Prot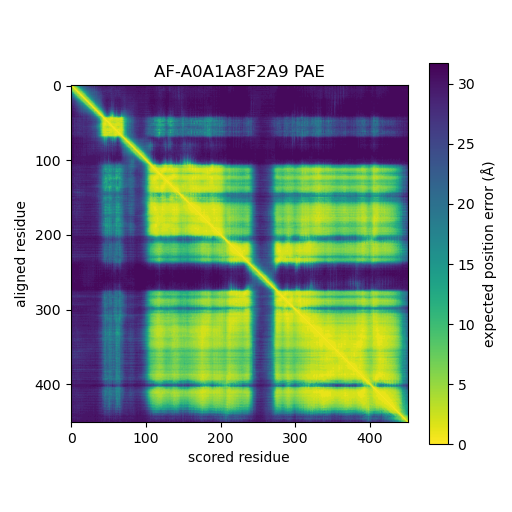ein AF-A0A1A8F2A9-F1 (afdb_monomer)

Organism: NCBI:txid1143690

Structure (mmCIF, N/CA/C/O backbone):
data_AF-A0A1A8F2A9-F1
#
_entry.id   AF-A0A1A8F2A9-F1
#
loop_
_atom_site.group_PDB
_atom_site.id
_atom_site.type_symbol
_atom_site.label_atom_id
_atom_site.label_alt_id
_atom_site.label_comp_id
_atom_site.label_asym_id
_atom_site.label_entity_id
_atom_site.label_seq_id
_atom_site.pdbx_PDB_ins_code
_atom_site.Cartn_x
_atom_site.Cartn_y
_atom_site.Cartn_z
_atom_site.occupancy
_atom_site.B_iso_or_equiv
_atom_site.auth_seq_id
_atom_site.auth_comp_id
_atom_site.auth_asym_id
_atom_site.auth_atom_id
_atom_site.pdbx_PDB_model_num
ATOM 1 N N . PRO A 1 1 ? 29.236 36.049 22.615 1.00 43.62 1 PRO A N 1
ATOM 2 C CA . PRO A 1 1 ? 30.401 35.502 21.889 1.00 43.62 1 PRO A CA 1
ATOM 3 C C . PRO A 1 1 ? 31.359 34.823 22.869 1.00 43.62 1 PRO A C 1
ATOM 5 O O . PRO A 1 1 ? 32.084 35.516 23.570 1.00 43.62 1 PRO A O 1
ATOM 8 N N . ASP A 1 2 ? 31.341 33.493 22.927 1.00 30.17 2 ASP A N 1
ATOM 9 C CA . ASP A 1 2 ? 32.361 32.757 23.671 1.00 30.17 2 ASP A CA 1
ATOM 10 C C . ASP A 1 2 ? 32.739 31.469 22.940 1.00 30.17 2 ASP A C 1
ATOM 12 O O . ASP A 1 2 ? 31.907 30.87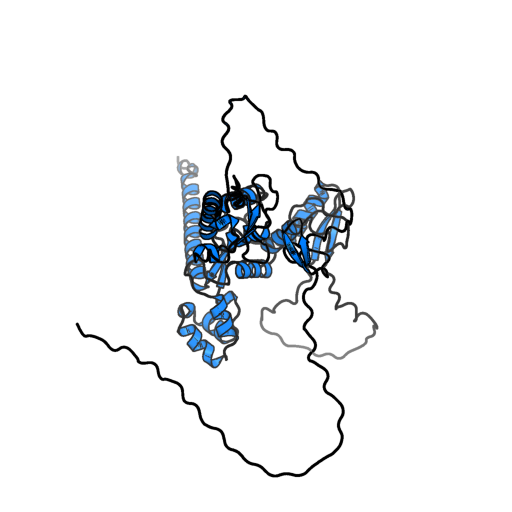2 22.249 1.00 30.17 2 ASP A O 1
ATOM 16 N N . ARG A 1 3 ? 34.022 31.105 22.999 1.00 32.44 3 ARG A N 1
ATOM 17 C CA . ARG A 1 3 ? 34.623 30.090 22.123 1.00 32.44 3 ARG A CA 1
ATOM 18 C C . ARG A 1 3 ? 34.973 28.814 22.883 1.00 32.44 3 ARG A C 1
ATOM 20 O O . ARG A 1 3 ? 35.819 28.840 23.762 1.00 32.44 3 ARG A O 1
ATOM 27 N N . GLY A 1 4 ? 34.485 27.695 22.350 1.00 31.28 4 GLY A N 1
ATOM 28 C CA . GLY A 1 4 ? 35.279 26.476 22.177 1.00 31.28 4 GLY A CA 1
ATOM 29 C C . GLY A 1 4 ? 35.493 25.580 23.398 1.00 31.28 4 GLY A C 1
ATOM 30 O O . GLY A 1 4 ? 36.266 25.892 24.294 1.00 31.28 4 GLY A O 1
ATOM 31 N N . PHE A 1 5 ? 34.957 24.362 23.315 1.00 27.88 5 PHE A N 1
ATOM 32 C CA . PHE A 1 5 ? 35.581 23.194 23.935 1.00 27.88 5 PHE A CA 1
ATOM 33 C C . PHE A 1 5 ? 35.339 21.961 23.054 1.00 27.88 5 PHE A C 1
ATOM 35 O O . PHE A 1 5 ? 34.197 21.550 22.858 1.00 27.88 5 PHE A O 1
ATOM 42 N N . SER A 1 6 ? 36.413 21.385 22.509 1.00 31.25 6 SER A N 1
ATOM 43 C CA . SER A 1 6 ? 36.374 20.142 21.723 1.00 31.25 6 SER A CA 1
ATOM 44 C C . SER A 1 6 ? 36.902 18.976 22.569 1.00 31.25 6 SER A C 1
ATOM 46 O O . SER A 1 6 ? 37.940 19.135 23.217 1.00 31.25 6 SER A O 1
ATOM 48 N N . PRO A 1 7 ? 36.248 17.800 22.581 1.00 33.88 7 PRO A N 1
ATOM 49 C CA . PRO A 1 7 ? 36.682 16.666 23.395 1.00 33.88 7 PRO A CA 1
ATOM 50 C C . PRO A 1 7 ? 37.841 15.888 22.746 1.00 33.88 7 PRO A C 1
ATOM 52 O O . PRO A 1 7 ? 37.838 15.634 21.542 1.00 33.88 7 PRO A O 1
ATOM 55 N N . GLN A 1 8 ? 38.821 15.460 23.552 1.00 30.59 8 GLN A N 1
ATOM 56 C CA . GLN A 1 8 ? 39.939 14.619 23.099 1.00 30.59 8 GLN A CA 1
ATOM 57 C C . GLN A 1 8 ? 39.656 13.114 23.243 1.00 30.59 8 GLN A C 1
ATOM 59 O O . GLN A 1 8 ? 39.093 12.652 24.237 1.00 30.59 8 GLN A O 1
ATOM 64 N N . LEU A 1 9 ? 40.128 12.341 22.260 1.00 29.95 9 LEU A N 1
ATOM 65 C CA . LEU A 1 9 ? 40.077 10.876 22.217 1.00 29.95 9 LEU A CA 1
ATOM 66 C C . LEU A 1 9 ? 41.065 10.241 23.215 1.00 29.95 9 LEU A C 1
ATOM 68 O O . LEU A 1 9 ? 42.240 10.606 23.248 1.00 29.95 9 LEU A O 1
ATOM 72 N N . LYS A 1 10 ? 40.623 9.233 23.981 1.00 30.12 10 LYS A N 1
ATOM 73 C CA . LYS A 1 10 ? 41.503 8.430 24.853 1.00 30.12 10 LYS A CA 1
ATOM 74 C C . LYS A 1 10 ? 41.997 7.169 24.137 1.00 30.12 10 LYS A C 1
ATOM 76 O O . LYS A 1 10 ? 41.218 6.441 23.530 1.00 30.12 10 LYS A O 1
ATOM 81 N N . ARG A 1 11 ? 43.308 6.920 24.225 1.00 32.09 11 ARG A N 1
ATOM 82 C CA . ARG A 1 11 ? 44.035 5.835 23.541 1.00 32.09 11 ARG A CA 1
ATOM 83 C C . ARG A 1 11 ? 44.131 4.567 24.413 1.00 32.09 11 ARG A C 1
ATOM 85 O O . ARG A 1 11 ? 44.103 4.647 25.638 1.00 32.09 11 ARG A O 1
ATOM 92 N N . LEU A 1 12 ? 44.257 3.415 23.753 1.00 27.95 12 LEU A N 1
ATOM 93 C CA . LEU A 1 12 ? 44.305 2.056 24.321 1.00 27.95 12 LEU A CA 1
ATOM 94 C C . LEU A 1 12 ? 45.474 1.804 25.302 1.00 27.95 12 LEU A C 1
ATOM 96 O O . LEU A 1 12 ? 46.529 2.430 25.203 1.00 27.95 12 LEU A O 1
ATOM 100 N N . ARG A 1 13 ? 45.312 0.802 26.183 1.00 28.31 13 ARG A N 1
ATOM 101 C CA . ARG A 1 13 ? 46.386 0.173 26.980 1.00 28.31 13 ARG A CA 1
ATOM 102 C C . ARG A 1 13 ? 46.368 -1.351 26.813 1.00 28.31 13 ARG A C 1
ATOM 104 O O . ARG A 1 13 ? 45.320 -1.971 26.955 1.00 28.31 13 ARG A O 1
ATOM 111 N N . THR A 1 14 ? 47.541 -1.933 26.585 1.00 35.84 14 THR A N 1
ATOM 112 C CA . THR A 1 14 ? 47.824 -3.378 26.594 1.00 35.84 14 THR A CA 1
ATOM 113 C C . THR A 1 14 ? 48.531 -3.793 27.896 1.00 35.84 14 THR A C 1
ATOM 115 O O . THR A 1 14 ? 49.284 -2.989 28.452 1.00 35.84 14 THR A O 1
ATOM 118 N N . PRO A 1 15 ? 48.364 -5.041 28.374 1.00 30.77 15 PRO A N 1
ATOM 119 C CA . PRO A 1 15 ? 49.267 -5.665 29.342 1.00 30.77 15 PRO A CA 1
ATOM 120 C C . PRO A 1 15 ? 50.117 -6.804 28.735 1.00 30.77 15 PRO A C 1
ATOM 122 O O . PRO A 1 15 ? 49.776 -7.386 27.708 1.00 30.77 15 PRO A O 1
ATOM 125 N N . LYS A 1 16 ? 51.258 -7.088 29.381 1.00 28.36 16 LYS A N 1
ATOM 126 C CA . LYS A 1 16 ? 52.308 -8.035 28.952 1.00 28.36 16 LYS A CA 1
ATOM 127 C C . LYS A 1 16 ? 52.105 -9.472 29.463 1.00 28.36 16 LYS A C 1
ATOM 129 O O . LYS A 1 16 ? 51.417 -9.710 30.448 1.00 28.36 16 LYS A O 1
ATOM 134 N N . SER A 1 17 ? 52.807 -10.392 28.804 1.00 27.17 17 SER A N 1
ATOM 135 C CA . SER A 1 17 ? 52.986 -11.821 29.099 1.00 27.17 17 SER A CA 1
ATOM 136 C C . SER A 1 17 ? 53.830 -12.142 30.346 1.00 27.17 17 SER A C 1
ATOM 138 O O . SER A 1 17 ? 54.736 -11.382 30.688 1.00 27.17 17 SER A O 1
ATOM 140 N N . GLN A 1 18 ? 53.635 -13.342 30.913 1.00 29.36 18 GLN A N 1
ATOM 141 C CA . GLN A 1 18 ? 54.578 -14.029 31.814 1.00 29.36 18 GLN A CA 1
ATOM 142 C C . GLN A 1 18 ? 54.698 -15.532 31.460 1.00 29.36 18 GLN A C 1
ATOM 144 O O . GLN A 1 18 ? 53.741 -16.140 30.987 1.00 29.36 18 GLN A O 1
ATOM 149 N N . SER A 1 19 ? 55.878 -16.106 31.705 1.00 28.06 19 SER A N 1
ATOM 150 C CA . SER A 1 19 ? 56.302 -17.522 31.590 1.00 28.06 19 SER A CA 1
ATOM 151 C C . SER A 1 19 ? 57.157 -17.847 32.840 1.00 28.06 19 SER A C 1
ATOM 153 O O . SER A 1 19 ? 57.682 -16.908 33.430 1.00 28.06 19 SER A O 1
ATOM 155 N N . ALA A 1 20 ? 57.372 -19.058 33.376 1.00 31.31 20 ALA A N 1
ATOM 156 C CA . ALA A 1 20 ? 57.162 -20.473 33.007 1.00 31.31 20 ALA A CA 1
ATOM 157 C C . ALA A 1 20 ? 56.869 -21.285 34.319 1.00 31.31 20 ALA A C 1
ATOM 159 O O . ALA A 1 20 ? 56.801 -20.674 35.380 1.00 31.31 20 ALA A O 1
ATOM 160 N N . GLY A 1 21 ? 56.693 -22.616 34.417 1.00 26.36 21 GLY A N 1
ATOM 161 C CA . GLY A 1 21 ? 56.694 -23.743 33.463 1.00 26.36 21 GLY A CA 1
ATOM 162 C C . GLY A 1 21 ? 57.569 -24.926 33.951 1.00 26.36 21 GLY A C 1
ATOM 163 O O . GLY A 1 21 ? 58.758 -24.731 34.175 1.00 26.36 21 GLY A O 1
ATOM 164 N N . HIS A 1 22 ? 57.018 -26.145 34.098 1.00 29.33 22 HIS A N 1
ATOM 165 C CA . HIS A 1 22 ? 57.761 -27.377 34.458 1.00 29.33 22 HIS A CA 1
ATOM 166 C C . HIS A 1 22 ? 57.219 -28.632 33.735 1.00 29.33 22 HIS A C 1
ATOM 168 O O . HIS A 1 22 ? 56.106 -28.622 33.215 1.00 29.33 22 HIS A O 1
ATOM 174 N N . GLN A 1 23 ? 58.039 -29.688 33.659 1.00 29.42 23 GLN A N 1
ATOM 175 C CA . GLN A 1 23 ? 57.957 -30.770 32.660 1.00 29.42 23 GLN A CA 1
ATOM 176 C C . GLN A 1 23 ? 57.538 -32.141 33.230 1.00 29.42 23 GLN A C 1
ATOM 178 O O . GLN A 1 23 ? 57.892 -32.472 34.360 1.00 29.42 23 GLN A O 1
ATOM 183 N N . SER A 1 24 ? 56.919 -32.995 32.403 1.00 27.94 24 SER A N 1
ATOM 184 C CA . SER A 1 24 ? 57.252 -34.436 32.276 1.00 27.94 24 SER A CA 1
ATOM 185 C C . SER A 1 24 ? 56.538 -35.079 31.066 1.00 27.94 24 SER A C 1
ATOM 187 O O . SER A 1 24 ? 55.474 -34.634 30.646 1.00 27.94 24 SER A O 1
ATOM 189 N N . SER A 1 25 ? 57.173 -36.095 30.474 1.00 31.88 25 SER A N 1
ATOM 190 C CA . SER A 1 25 ? 56.893 -36.680 29.141 1.00 31.88 25 SER A CA 1
ATOM 191 C C . SER A 1 25 ? 56.517 -38.181 29.250 1.00 31.88 25 SER A C 1
ATOM 193 O O . SER A 1 25 ? 56.541 -38.714 30.357 1.00 31.88 25 SER A O 1
ATOM 195 N N . PRO A 1 26 ? 56.374 -38.957 28.150 1.00 49.25 26 PRO A N 1
ATOM 196 C CA . PRO A 1 26 ? 55.524 -38.781 26.957 1.00 49.25 26 PRO A CA 1
ATOM 197 C C . PRO A 1 26 ? 54.712 -40.063 26.614 1.00 49.25 26 PRO A C 1
ATOM 199 O O . PRO A 1 26 ? 55.013 -41.145 27.119 1.00 49.25 26 PRO A O 1
ATOM 202 N N . ARG A 1 27 ? 53.790 -40.018 25.630 1.00 29.34 27 ARG A N 1
ATOM 203 C CA . ARG A 1 27 ? 53.467 -41.223 24.826 1.00 29.34 27 ARG A CA 1
ATOM 204 C C . ARG A 1 27 ? 52.865 -40.950 23.435 1.00 29.34 27 ARG A C 1
ATOM 206 O O . ARG A 1 27 ? 51.833 -40.308 23.324 1.00 29.34 27 ARG A O 1
ATOM 213 N N . SER A 1 28 ? 53.495 -41.580 22.438 1.00 30.89 28 SER A N 1
ATOM 214 C CA . SER A 1 28 ? 53.046 -41.923 21.072 1.00 30.89 28 SER A CA 1
ATOM 215 C C . SER A 1 28 ? 52.645 -40.822 20.072 1.00 30.89 28 SER A C 1
ATOM 217 O O . SER A 1 28 ? 51.737 -40.030 20.288 1.00 30.89 28 SER A O 1
ATOM 219 N N . LEU A 1 29 ? 53.291 -40.882 18.904 1.00 33.16 29 LEU A N 1
ATOM 220 C CA . LEU A 1 29 ? 53.015 -40.112 17.683 1.00 33.16 29 LEU A CA 1
ATOM 221 C C . LEU A 1 29 ? 51.962 -40.814 16.805 1.00 33.16 29 LEU A C 1
ATOM 223 O O . LEU A 1 29 ? 51.859 -42.035 16.879 1.00 33.16 29 LEU A O 1
ATOM 227 N N . PHE A 1 30 ? 51.254 -40.056 15.954 1.00 31.09 30 PHE A N 1
ATOM 228 C CA . PHE A 1 30 ? 51.011 -40.275 14.504 1.00 31.09 30 PHE A CA 1
ATOM 229 C C . PHE A 1 30 ? 50.149 -39.101 13.941 1.00 31.09 30 PHE A C 1
ATOM 231 O O . PHE A 1 30 ? 49.672 -38.292 14.739 1.00 31.09 30 PHE A O 1
ATOM 238 N N . PRO A 1 31 ? 50.093 -38.841 12.613 1.00 37.62 31 PRO A N 1
ATOM 239 C CA . PRO A 1 31 ? 50.422 -37.495 12.126 1.00 37.62 31 PRO A CA 1
ATOM 240 C C . PRO A 1 31 ? 49.246 -36.596 11.703 1.00 37.62 31 PRO A C 1
ATOM 242 O O . PRO A 1 31 ? 48.134 -37.035 11.418 1.00 37.62 31 PRO A O 1
ATOM 245 N N . LEU A 1 32 ? 49.560 -35.299 11.618 1.00 32.38 32 LEU A N 1
ATOM 246 C CA . LEU A 1 32 ? 48.682 -34.213 11.179 1.00 32.38 32 LEU A CA 1
ATOM 247 C C . LEU A 1 32 ? 48.219 -34.390 9.724 1.00 32.38 32 LEU A C 1
ATOM 249 O O . LEU A 1 32 ? 49.036 -34.558 8.821 1.00 32.38 32 LEU A O 1
ATOM 253 N N . SER A 1 33 ? 46.912 -34.252 9.493 1.00 36.81 33 SER A N 1
ATOM 254 C CA . SER A 1 33 ? 46.340 -34.037 8.158 1.00 36.81 33 SER A CA 1
ATOM 255 C C . SER A 1 33 ? 46.158 -32.539 7.900 1.00 36.81 33 SER A C 1
ATOM 257 O O . SER A 1 33 ? 45.735 -31.805 8.792 1.00 36.81 33 SER A O 1
ATOM 259 N N . ALA A 1 34 ? 46.478 -32.093 6.684 1.00 36.53 34 ALA A N 1
ATOM 260 C CA . ALA A 1 34 ? 46.407 -30.691 6.269 1.00 36.53 34 ALA A CA 1
ATOM 261 C C . ALA A 1 34 ? 44.977 -30.101 6.353 1.00 36.53 34 ALA A C 1
ATOM 263 O O . ALA A 1 34 ? 43.998 -30.849 6.240 1.00 36.53 34 ALA A O 1
ATOM 264 N N . PRO A 1 35 ? 44.827 -28.769 6.520 1.00 36.00 35 PRO A N 1
ATOM 265 C CA . PRO A 1 35 ? 43.518 -28.122 6.503 1.00 36.00 35 PRO A CA 1
ATOM 266 C C . PRO A 1 35 ? 42.829 -28.335 5.151 1.00 36.00 35 PRO A C 1
ATOM 268 O O . PRO A 1 35 ? 43.405 -28.074 4.096 1.00 36.00 35 PRO A O 1
ATOM 271 N N . ARG A 1 36 ? 41.579 -28.805 5.185 1.00 35.34 36 ARG A N 1
ATOM 272 C CA . ARG A 1 36 ? 40.760 -28.973 3.980 1.00 35.34 36 ARG A CA 1
ATOM 273 C C . ARG A 1 36 ? 40.373 -27.607 3.422 1.00 35.34 36 ARG A C 1
ATOM 275 O O . ARG A 1 36 ? 39.717 -26.827 4.109 1.00 35.34 36 ARG A O 1
ATOM 282 N N . THR A 1 37 ? 40.740 -27.361 2.170 1.00 36.62 37 THR A N 1
ATOM 283 C CA . THR A 1 37 ? 40.299 -26.208 1.382 1.00 36.62 37 THR A CA 1
ATOM 284 C C . THR A 1 37 ? 38.770 -26.160 1.314 1.00 36.62 37 THR A C 1
ATOM 286 O O . THR A 1 37 ? 38.120 -27.190 1.116 1.00 36.62 37 THR A O 1
ATOM 289 N N . LEU A 1 38 ? 38.192 -24.967 1.466 1.00 36.19 38 LEU A N 1
ATOM 290 C CA . LEU A 1 38 ? 36.779 -24.721 1.170 1.00 36.19 38 LEU A CA 1
ATOM 291 C C . LEU A 1 38 ? 36.531 -24.928 -0.337 1.00 36.19 38 LEU A C 1
ATOM 293 O O . LEU A 1 38 ? 37.303 -24.395 -1.133 1.00 36.19 38 LEU A O 1
ATOM 297 N N . PRO A 1 39 ? 35.486 -25.667 -0.751 1.00 35.91 39 PRO A N 1
ATOM 298 C CA . PRO A 1 39 ? 35.134 -25.784 -2.159 1.00 35.91 39 PRO A CA 1
ATOM 299 C C . PRO A 1 39 ? 34.318 -24.567 -2.624 1.00 35.91 39 PRO A C 1
ATOM 301 O O . PRO A 1 39 ? 33.163 -24.390 -2.229 1.00 35.91 39 PRO A O 1
ATOM 304 N N . GLU A 1 40 ? 34.909 -23.758 -3.499 1.00 41.03 40 GLU A N 1
ATOM 305 C CA . GLU A 1 40 ? 34.182 -22.868 -4.413 1.00 41.03 40 GLU A CA 1
ATOM 306 C C . GLU A 1 40 ? 33.808 -23.612 -5.711 1.00 41.03 40 GLU A C 1
ATOM 308 O O . GLU A 1 40 ? 34.407 -24.643 -6.022 1.00 41.03 40 GLU A O 1
ATOM 313 N N . PRO A 1 41 ? 32.920 -23.049 -6.545 1.00 47.22 41 PRO A N 1
ATOM 314 C CA . PRO A 1 41 ? 31.623 -22.479 -6.211 1.00 47.22 41 PRO A CA 1
ATOM 315 C C . PRO A 1 41 ? 30.502 -23.429 -6.678 1.00 47.22 41 PRO A C 1
ATOM 317 O O . PRO A 1 41 ? 30.688 -24.269 -7.557 1.00 47.22 41 PRO A O 1
ATOM 320 N N . LYS A 1 42 ? 29.293 -23.296 -6.120 1.00 56.31 42 LYS A N 1
ATOM 321 C CA . LYS A 1 42 ? 28.126 -24.000 -6.678 1.00 56.31 42 LYS A CA 1
ATOM 322 C C . LYS A 1 42 ? 27.812 -23.409 -8.051 1.00 56.31 42 LYS A C 1
ATOM 324 O O . LYS A 1 42 ? 27.694 -22.191 -8.157 1.00 56.31 42 LYS A O 1
ATOM 329 N N . GLU A 1 43 ? 27.623 -24.262 -9.057 1.00 74.62 43 GLU A N 1
ATOM 330 C CA . GLU A 1 43 ? 27.113 -23.839 -10.364 1.00 74.62 43 GLU A CA 1
ATOM 331 C C . GLU A 1 43 ? 25.855 -22.970 -10.195 1.00 74.62 43 GLU A C 1
ATOM 333 O O . GLU A 1 43 ? 25.011 -23.224 -9.326 1.00 74.62 43 GLU A O 1
ATOM 338 N N . ALA A 1 44 ? 25.720 -21.948 -11.035 1.00 83.06 44 ALA A N 1
ATOM 339 C CA . ALA A 1 44 ? 24.588 -21.035 -11.019 1.00 83.06 44 ALA A CA 1
ATOM 340 C C . ALA A 1 44 ? 23.979 -20.914 -12.419 1.00 83.06 44 ALA A C 1
ATOM 342 O O . ALA A 1 44 ? 24.672 -21.101 -13.419 1.00 83.06 44 ALA A O 1
ATOM 343 N N . TRP A 1 45 ? 22.683 -20.614 -12.499 1.00 88.31 45 TRP A N 1
ATOM 344 C CA . TRP A 1 45 ? 21.985 -20.387 -13.764 1.00 88.31 45 TRP A CA 1
ATOM 345 C C . TRP A 1 45 ? 21.287 -19.028 -13.762 1.00 88.31 45 TRP A C 1
ATOM 347 O O . TRP A 1 45 ? 20.553 -18.686 -12.833 1.00 88.31 45 TRP A O 1
ATOM 357 N N . GLY A 1 46 ? 21.513 -18.248 -14.819 1.00 86.38 46 GLY A N 1
ATOM 358 C CA . GLY A 1 46 ? 20.762 -17.022 -15.066 1.00 86.38 46 GLY A CA 1
ATOM 359 C C . GLY A 1 4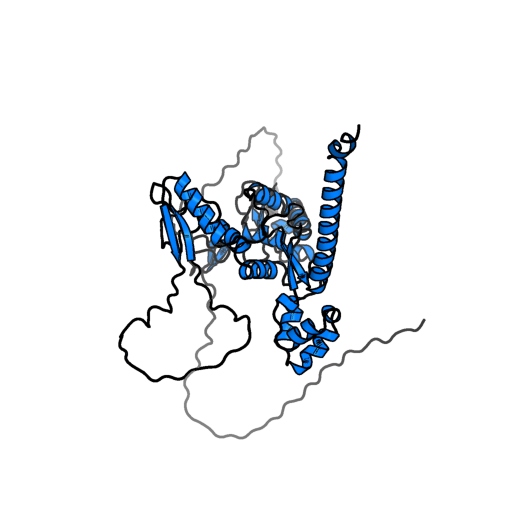6 ? 19.354 -17.369 -15.533 1.00 86.38 46 GLY A C 1
ATOM 360 O O . GLY A 1 46 ? 19.188 -18.154 -16.463 1.00 86.38 46 GLY A O 1
ATOM 361 N N . CYS A 1 47 ? 18.332 -16.810 -14.893 1.00 83.69 47 CYS A N 1
ATOM 362 C CA . CYS A 1 47 ? 16.961 -17.002 -15.354 1.00 83.69 47 CYS A CA 1
ATOM 363 C C . CYS A 1 47 ? 16.621 -16.052 -16.505 1.00 83.69 47 CYS A C 1
ATOM 365 O O . CYS A 1 47 ? 16.798 -14.842 -16.397 1.00 83.69 47 CYS A O 1
ATOM 367 N N . GLU A 1 48 ? 16.051 -16.603 -17.572 1.00 79.06 48 GLU A N 1
ATOM 368 C CA . GLU A 1 48 ? 15.711 -15.892 -18.811 1.00 79.06 48 GLU A CA 1
ATOM 369 C C . GLU A 1 48 ? 14.674 -14.769 -18.612 1.00 79.06 48 GLU A C 1
ATOM 371 O O . GLU A 1 48 ? 14.678 -13.795 -19.357 1.00 79.06 48 GLU A O 1
ATOM 376 N N . ALA A 1 49 ? 13.822 -14.863 -17.581 1.00 67.50 49 ALA A N 1
ATOM 377 C CA . ALA A 1 49 ? 12.798 -13.860 -17.275 1.00 67.50 49 ALA A CA 1
ATOM 378 C C . ALA A 1 49 ? 13.254 -12.768 -16.287 1.00 67.50 49 ALA A C 1
ATOM 380 O O . ALA A 1 49 ? 12.838 -11.621 -16.413 1.00 67.50 49 ALA A O 1
ATOM 381 N N . CYS A 1 50 ? 14.058 -13.117 -15.274 1.00 72.12 50 CYS A N 1
ATOM 382 C CA . CYS A 1 50 ? 14.424 -12.215 -14.165 1.00 72.12 50 CYS A CA 1
ATOM 383 C C . CYS A 1 50 ? 15.912 -11.810 -14.151 1.00 72.12 50 CYS A C 1
ATOM 385 O O . CYS A 1 50 ? 16.318 -11.059 -13.269 1.00 72.12 50 CYS A O 1
ATOM 387 N N . THR A 1 51 ? 16.734 -12.393 -15.034 1.00 75.31 51 THR A N 1
ATOM 388 C CA . THR A 1 51 ? 18.216 -12.338 -15.095 1.00 75.31 51 THR A CA 1
ATOM 389 C C . THR A 1 51 ? 18.960 -12.658 -13.792 1.00 75.31 51 THR A C 1
ATOM 391 O O . THR A 1 51 ? 20.183 -12.551 -13.729 1.00 75.31 51 THR A O 1
ATOM 394 N N . TYR A 1 52 ? 18.255 -13.046 -12.729 1.00 77.69 52 TYR A N 1
ATOM 395 C CA . TYR A 1 52 ? 18.848 -13.395 -11.446 1.00 77.69 52 TYR A CA 1
ATOM 396 C C . TYR A 1 52 ? 19.681 -14.672 -11.585 1.00 77.69 52 TYR A C 1
ATOM 398 O O . TYR A 1 52 ? 19.251 -15.636 -12.226 1.00 77.69 52 TYR A O 1
ATOM 406 N N . SER A 1 53 ? 20.867 -14.660 -10.978 1.00 86.88 53 SER A N 1
ATOM 407 C CA . SER A 1 53 ? 21.752 -15.818 -10.903 1.00 86.88 53 SER A CA 1
ATOM 408 C C . SER A 1 53 ? 21.292 -16.715 -9.758 1.00 86.88 53 SER A C 1
ATOM 410 O O . SER A 1 53 ? 21.458 -16.382 -8.586 1.00 86.88 53 SER A O 1
ATOM 412 N N . ASN A 1 54 ? 20.657 -17.826 -10.111 1.00 82.75 54 ASN A N 1
ATOM 413 C CA . ASN A 1 54 ? 20.079 -18.789 -9.183 1.00 82.75 54 ASN A CA 1
ATOM 414 C C . ASN A 1 54 ? 21.055 -19.922 -8.893 1.00 82.75 54 ASN A C 1
ATOM 416 O O . ASN A 1 54 ? 21.813 -20.333 -9.770 1.00 82.75 54 ASN A O 1
ATOM 420 N N . SER A 1 55 ? 20.961 -20.525 -7.708 1.00 87.62 55 SER A N 1
ATOM 421 C CA . SER A 1 55 ? 21.647 -21.793 -7.442 1.00 87.62 55 SER A CA 1
ATOM 422 C C . SER A 1 55 ? 21.205 -22.884 -8.430 1.00 87.62 55 SER A C 1
ATOM 424 O O . SER A 1 55 ? 20.010 -23.069 -8.666 1.00 87.62 55 SER A O 1
ATOM 426 N N . SER A 1 56 ? 22.150 -23.674 -8.956 1.00 84.69 56 SER A N 1
ATOM 427 C CA . SER A 1 56 ? 21.867 -24.855 -9.794 1.00 84.69 56 SER A CA 1
ATOM 428 C C . SER A 1 56 ? 20.971 -25.907 -9.134 1.00 84.69 56 SER A C 1
ATOM 430 O O . SER A 1 56 ? 20.403 -26.741 -9.837 1.00 84.69 56 SER A O 1
ATOM 432 N N . LEU A 1 57 ? 20.811 -25.860 -7.809 1.00 84.88 57 LEU A N 1
ATOM 433 C CA . LEU A 1 57 ? 19.926 -26.741 -7.046 1.00 84.88 57 LEU A CA 1
ATOM 434 C C . LEU A 1 57 ? 18.439 -26.371 -7.178 1.00 84.88 57 LEU A C 1
ATOM 436 O O . LEU A 1 57 ? 17.585 -27.140 -6.742 1.00 84.88 57 LEU A O 1
ATOM 440 N N . LEU A 1 58 ? 18.121 -25.203 -7.745 1.00 77.25 58 LEU A N 1
ATOM 441 C CA . LEU A 1 58 ? 16.766 -24.662 -7.785 1.00 77.25 58 LEU A CA 1
ATOM 442 C C . LEU A 1 58 ? 16.151 -24.788 -9.187 1.00 77.25 58 LEU A C 1
ATOM 444 O O . LEU A 1 58 ? 16.761 -24.339 -10.162 1.00 77.25 58 LEU A O 1
ATOM 448 N N . PRO A 1 59 ? 14.940 -25.366 -9.311 1.00 80.88 59 PRO A N 1
ATOM 449 C CA . PRO A 1 59 ? 14.240 -25.499 -10.587 1.00 80.88 59 PRO A CA 1
ATOM 450 C C . PRO A 1 59 ? 13.425 -24.248 -10.977 1.00 80.88 59 PRO A C 1
ATOM 452 O O . PRO A 1 59 ? 12.683 -24.300 -11.955 1.00 80.88 59 PRO A O 1
ATOM 455 N N . TYR A 1 60 ? 13.541 -23.139 -10.237 1.00 79.38 60 TYR A N 1
ATOM 456 C CA . TYR A 1 60 ? 12.839 -21.868 -10.474 1.00 79.38 60 TYR A CA 1
ATOM 457 C C . TYR A 1 60 ? 13.678 -20.657 -10.016 1.00 79.38 60 TYR A C 1
ATOM 459 O O . TYR A 1 60 ? 14.573 -20.812 -9.184 1.00 79.38 60 TYR A O 1
ATOM 467 N N . CYS A 1 61 ? 13.393 -19.459 -10.543 1.00 83.81 61 CYS A N 1
ATOM 468 C CA . CYS A 1 61 ? 14.049 -18.209 -10.145 1.00 83.81 61 CYS A CA 1
ATOM 469 C C . CYS A 1 61 ? 13.610 -17.781 -8.736 1.00 83.81 61 CYS A C 1
ATOM 471 O O . CYS A 1 61 ? 12.433 -17.507 -8.528 1.00 83.81 61 CYS A O 1
ATOM 473 N N . GLU A 1 62 ? 14.531 -17.620 -7.785 1.00 78.50 62 GLU A N 1
ATOM 474 C CA . GLU A 1 62 ? 14.219 -17.129 -6.428 1.00 78.50 62 GLU A CA 1
ATOM 475 C C . GLU A 1 62 ? 13.656 -15.695 -6.419 1.00 78.50 62 GLU A C 1
ATOM 477 O O . GLU A 1 62 ? 13.003 -15.301 -5.458 1.00 78.50 62 GLU A O 1
ATOM 482 N N . MET A 1 63 ? 13.880 -14.917 -7.488 1.00 75.44 63 MET A N 1
ATOM 483 C CA . MET A 1 63 ? 13.375 -13.543 -7.650 1.00 75.44 63 MET A CA 1
ATOM 484 C C . MET A 1 63 ? 12.084 -13.400 -8.476 1.00 75.44 63 MET A C 1
ATOM 486 O O . MET A 1 63 ? 11.551 -12.291 -8.537 1.00 75.44 63 MET A O 1
ATOM 490 N N . CYS A 1 64 ? 11.580 -14.445 -9.144 1.00 69.88 64 CYS A N 1
ATOM 491 C CA . CYS A 1 64 ? 10.338 -14.342 -9.936 1.00 69.88 64 CYS A CA 1
ATOM 492 C C . CYS A 1 64 ? 9.511 -15.631 -10.050 1.00 69.88 64 CYS A C 1
ATOM 494 O O . CYS A 1 64 ? 8.516 -15.643 -10.770 1.00 69.88 64 CYS A O 1
ATOM 496 N N . GLU A 1 65 ? 9.946 -16.719 -9.413 1.00 75.81 65 GLU A N 1
ATOM 497 C CA . GLU A 1 65 ? 9.349 -18.063 -9.461 1.00 75.81 65 GLU A CA 1
ATOM 498 C C . GLU A 1 65 ? 9.264 -18.681 -10.880 1.00 75.81 65 GLU A C 1
ATOM 500 O O . GLU A 1 65 ? 8.749 -19.783 -11.060 1.00 75.81 65 GLU A O 1
ATOM 505 N N . GLY A 1 66 ? 9.845 -18.024 -11.893 1.00 71.50 66 GLY A N 1
ATOM 506 C CA . GLY A 1 66 ? 9.911 -18.510 -13.271 1.00 71.50 66 GLY A CA 1
ATOM 507 C C . GLY A 1 66 ? 10.741 -19.795 -13.387 1.00 71.50 66 GLY A C 1
ATOM 508 O O . GLY A 1 66 ? 11.823 -19.861 -12.796 1.00 71.50 66 GLY A O 1
ATOM 509 N N . PRO A 1 67 ? 10.274 -20.821 -14.120 1.00 75.88 67 PRO A N 1
ATOM 510 C CA . PRO A 1 67 ? 10.923 -22.128 -14.170 1.00 75.88 67 PRO A CA 1
ATOM 511 C C . PRO A 1 67 ? 12.315 -22.066 -14.809 1.00 75.88 67 PRO A C 1
ATOM 513 O O . PRO A 1 67 ? 12.596 -21.224 -15.662 1.00 75.88 67 PRO A O 1
ATOM 516 N N . ARG A 1 68 ? 13.187 -23.000 -14.423 1.00 82.00 68 ARG A N 1
ATOM 517 C CA . ARG A 1 68 ? 14.479 -23.218 -15.079 1.00 82.00 68 ARG A CA 1
ATOM 518 C C . ARG A 1 68 ? 14.270 -23.886 -16.434 1.00 82.00 68 ARG A C 1
ATOM 520 O O . ARG A 1 68 ? 13.816 -25.028 -16.488 1.00 82.00 68 ARG A O 1
ATOM 527 N N . SER A 1 69 ? 14.662 -23.207 -17.507 1.00 75.44 69 SER A N 1
ATOM 528 C CA . SER A 1 69 ? 14.611 -23.725 -18.877 1.00 75.44 69 SER A CA 1
ATOM 529 C C . SER A 1 69 ? 15.497 -24.967 -19.031 1.00 75.44 69 SER A C 1
ATOM 531 O O . SER A 1 69 ? 16.724 -24.892 -19.092 1.00 75.44 69 SER A O 1
ATOM 533 N N . SER A 1 70 ? 14.872 -26.146 -19.050 1.00 63.22 70 SER A N 1
ATOM 534 C CA . SER A 1 70 ? 15.553 -27.436 -19.164 1.00 63.22 70 SER A CA 1
ATOM 535 C C . SER A 1 70 ? 15.656 -27.889 -20.624 1.00 63.22 70 SER A C 1
ATOM 537 O O . SER A 1 70 ? 14.921 -28.778 -21.056 1.00 63.22 70 SER A O 1
ATOM 539 N N . SER A 1 71 ? 16.579 -27.305 -21.392 1.00 44.88 71 SER A N 1
ATOM 540 C CA . SER A 1 71 ? 16.922 -27.832 -22.721 1.00 44.88 71 SER A CA 1
ATOM 541 C C . SER A 1 71 ? 18.397 -27.655 -23.070 1.00 44.88 71 SER A C 1
ATOM 543 O O . SER A 1 71 ? 18.830 -26.609 -23.552 1.00 44.88 71 SER A O 1
ATOM 545 N N . SER A 1 72 ? 19.160 -28.732 -22.901 1.00 40.41 72 SER A N 1
ATOM 546 C CA . SER A 1 72 ? 20.444 -28.920 -23.566 1.00 40.41 72 SER A CA 1
ATOM 547 C C . SER A 1 72 ? 20.210 -29.109 -25.067 1.00 40.41 72 SER A C 1
ATOM 549 O O . SER A 1 72 ? 19.811 -30.172 -25.537 1.00 40.41 72 SER A O 1
ATOM 551 N N . SER A 1 73 ? 20.451 -28.060 -25.845 1.00 29.47 73 SER A N 1
ATOM 552 C CA . SER A 1 73 ? 20.543 -28.139 -27.304 1.00 29.47 73 SER A CA 1
ATOM 553 C C . SER A 1 73 ? 21.492 -27.061 -27.797 1.00 29.47 73 SER A C 1
ATOM 555 O O . SER A 1 73 ? 21.089 -25.933 -28.067 1.00 29.47 73 SER A O 1
ATOM 557 N N . ILE A 1 74 ? 22.769 -27.429 -27.901 1.00 40.12 74 ILE A N 1
ATOM 558 C CA . ILE A 1 74 ? 23.777 -26.619 -28.580 1.00 40.12 74 ILE A CA 1
ATOM 559 C C . ILE A 1 74 ? 23.302 -26.421 -30.023 1.00 40.12 74 ILE A C 1
ATOM 561 O O . ILE A 1 74 ? 23.204 -27.382 -30.787 1.00 40.12 74 ILE A O 1
ATOM 565 N N . LYS A 1 75 ? 23.024 -25.173 -30.397 1.00 27.64 75 LYS A N 1
ATOM 566 C CA . LYS A 1 75 ? 23.027 -24.734 -31.792 1.00 27.64 75 LYS A CA 1
ATOM 567 C C . LYS A 1 75 ? 24.163 -23.726 -31.957 1.00 27.64 75 LYS A C 1
ATOM 569 O O . LYS A 1 75 ? 24.382 -22.938 -31.037 1.00 27.64 75 LYS A O 1
ATOM 574 N N . PRO A 1 76 ? 24.925 -23.804 -33.059 1.00 31.94 76 PRO A N 1
ATOM 575 C CA . PRO A 1 76 ? 26.107 -22.982 -33.239 1.00 31.94 76 PRO A CA 1
ATOM 576 C C . PRO A 1 76 ? 25.742 -21.515 -33.454 1.00 31.94 76 PRO A C 1
ATOM 578 O O . PRO A 1 76 ? 24.636 -21.178 -33.873 1.00 31.94 76 PRO A O 1
ATOM 581 N N . ASP A 1 77 ? 26.730 -20.683 -33.159 1.00 31.50 77 ASP A N 1
ATOM 582 C CA . ASP A 1 77 ? 26.724 -19.229 -33.209 1.00 31.50 77 ASP A CA 1
ATOM 583 C C . ASP A 1 77 ? 26.161 -18.673 -34.534 1.00 31.50 77 ASP A C 1
ATOM 585 O O . ASP A 1 77 ? 26.751 -18.841 -35.604 1.00 31.50 77 ASP A O 1
ATOM 589 N N . CYS A 1 78 ? 25.012 -17.996 -34.467 1.00 28.83 78 CYS A N 1
ATOM 590 C CA . CYS A 1 78 ? 24.491 -17.198 -35.574 1.00 28.83 78 CYS A CA 1
ATOM 591 C C . CYS A 1 78 ? 24.931 -15.747 -35.376 1.00 28.83 78 CYS A C 1
ATOM 593 O O . CYS A 1 78 ? 24.175 -14.930 -34.845 1.00 28.83 78 CYS A O 1
ATOM 595 N N . ARG A 1 79 ? 26.149 -15.429 -35.836 1.00 30.83 79 ARG A N 1
ATOM 596 C CA . ARG A 1 79 ? 26.599 -14.042 -36.020 1.00 30.83 79 ARG A CA 1
ATOM 597 C C . ARG A 1 79 ? 25.523 -13.255 -36.768 1.00 30.83 79 ARG A C 1
ATOM 599 O O . ARG A 1 79 ? 25.169 -13.605 -37.891 1.00 30.83 79 ARG A O 1
ATOM 606 N N . ALA A 1 80 ? 25.035 -12.180 -36.157 1.00 30.80 80 ALA A N 1
ATOM 607 C CA . ALA A 1 80 ? 24.231 -11.195 -36.861 1.00 30.80 80 ALA A CA 1
ATOM 608 C C . ALA A 1 80 ? 25.139 -10.449 -37.849 1.00 30.80 80 ALA A C 1
ATOM 610 O O . ALA A 1 80 ? 26.038 -9.718 -37.431 1.00 30.80 80 ALA A O 1
ATOM 611 N N . GLU A 1 81 ? 24.929 -10.657 -39.148 1.00 29.20 81 GLU A N 1
ATOM 612 C CA . GLU A 1 81 ? 25.622 -9.894 -40.186 1.00 29.20 81 GLU A CA 1
ATOM 613 C C . GLU A 1 81 ? 25.227 -8.415 -40.104 1.00 29.20 81 GLU A C 1
ATOM 615 O O . GLU A 1 81 ? 24.045 -8.065 -40.039 1.00 29.20 81 GLU A O 1
ATOM 620 N N . SER A 1 82 ? 26.223 -7.530 -40.106 1.00 32.41 82 SER A N 1
ATOM 621 C CA . SER A 1 82 ? 26.004 -6.092 -40.190 1.00 32.41 82 SER A CA 1
ATOM 622 C C . SER A 1 82 ? 25.718 -5.689 -41.636 1.00 32.41 82 SER A C 1
ATOM 624 O O . SER A 1 82 ? 26.575 -5.778 -42.513 1.00 32.41 82 SER A O 1
ATOM 626 N N . CYS A 1 83 ? 24.517 -5.170 -41.887 1.00 31.33 83 CYS A N 1
ATOM 627 C CA . CYS A 1 83 ? 24.210 -4.509 -43.151 1.00 31.33 83 CYS A CA 1
ATOM 628 C C . CYS A 1 83 ? 24.970 -3.175 -43.233 1.00 31.33 83 CYS A C 1
ATOM 630 O O . CYS A 1 83 ? 24.566 -2.198 -42.601 1.00 31.33 83 CYS A O 1
ATOM 632 N N . LEU A 1 84 ? 26.040 -3.120 -44.029 1.00 31.86 84 LEU A N 1
ATOM 633 C CA . LEU A 1 84 ? 26.728 -1.879 -44.391 1.00 31.86 84 LEU A CA 1
ATOM 634 C C . LEU A 1 84 ? 26.692 -1.678 -45.908 1.00 31.86 84 LEU A C 1
ATOM 636 O O . LEU A 1 84 ? 27.263 -2.455 -46.670 1.00 31.86 84 LEU A O 1
ATOM 640 N N . SER A 1 85 ? 26.021 -0.611 -46.333 1.00 32.56 85 SER A N 1
ATOM 641 C CA . SER A 1 85 ? 26.036 -0.138 -47.718 1.00 32.56 85 SER A CA 1
ATOM 642 C C . SER A 1 85 ? 27.306 0.674 -47.983 1.00 32.56 85 SER A C 1
ATOM 644 O O . SER A 1 85 ? 27.621 1.583 -47.217 1.00 32.56 85 SER A O 1
ATOM 646 N N . SER A 1 86 ? 28.001 0.391 -49.086 1.00 36.41 86 SER A N 1
ATOM 647 C CA . SER A 1 86 ? 29.128 1.195 -49.591 1.00 36.41 86 SER A CA 1
ATOM 648 C C . SER A 1 86 ? 28.678 2.610 -50.020 1.00 36.41 86 SER A C 1
ATOM 650 O O . SER A 1 86 ? 27.482 2.818 -50.258 1.00 36.41 86 SER A O 1
ATOM 652 N N . PRO A 1 87 ? 29.607 3.581 -50.165 1.00 41.81 87 PRO A N 1
ATOM 653 C CA . PRO A 1 87 ? 30.318 3.679 -51.451 1.00 41.81 87 PRO A CA 1
ATOM 654 C C . PRO A 1 87 ? 31.802 4.130 -51.417 1.00 41.81 87 PRO A C 1
ATOM 656 O O . PRO A 1 87 ? 32.202 4.928 -50.579 1.00 41.81 87 PRO A O 1
ATOM 659 N N . ALA A 1 88 ? 32.532 3.682 -52.449 1.00 33.19 88 ALA A N 1
ATOM 660 C CA . ALA A 1 88 ? 33.611 4.357 -53.197 1.00 33.19 88 ALA A CA 1
ATOM 661 C C . ALA A 1 88 ? 34.877 4.907 -52.487 1.00 33.19 88 ALA A C 1
ATOM 663 O O . ALA A 1 88 ? 34.900 6.025 -51.982 1.00 33.19 88 ALA A O 1
ATOM 664 N N . ASP A 1 89 ? 35.965 4.143 -52.629 1.00 33.75 89 ASP A N 1
ATOM 665 C CA . ASP A 1 89 ? 37.254 4.515 -53.249 1.00 33.75 89 ASP A CA 1
ATOM 666 C C . ASP A 1 89 ? 37.781 5.968 -53.170 1.00 33.75 89 ASP A C 1
ATOM 668 O O . ASP A 1 89 ? 37.338 6.852 -53.908 1.00 33.75 89 ASP A O 1
ATOM 672 N N . ALA A 1 90 ? 38.898 6.143 -52.453 1.00 35.12 90 ALA A N 1
ATOM 673 C CA . ALA A 1 90 ? 40.058 6.921 -52.914 1.00 35.12 90 ALA A CA 1
ATOM 674 C C . ALA A 1 90 ? 41.336 6.462 -52.176 1.00 35.12 90 ALA A C 1
ATOM 676 O O . ALA A 1 90 ? 41.311 6.275 -50.963 1.00 35.12 90 ALA A O 1
ATOM 677 N N . ASN A 1 91 ? 42.438 6.276 -52.911 1.00 39.19 91 ASN A N 1
ATOM 678 C CA . ASN A 1 91 ? 43.709 5.753 -52.387 1.00 39.19 91 ASN A CA 1
ATOM 679 C C . ASN A 1 91 ? 44.438 6.733 -51.451 1.00 39.19 91 ASN A C 1
ATOM 681 O O . ASN A 1 91 ? 44.354 7.949 -51.629 1.00 39.19 91 ASN A O 1
ATOM 685 N N . GLY A 1 92 ? 45.258 6.177 -50.559 1.00 33.88 92 GLY A N 1
ATOM 686 C CA . GLY A 1 92 ? 46.247 6.897 -49.760 1.00 33.88 92 GLY A CA 1
ATOM 687 C C . GLY A 1 92 ? 47.058 5.913 -48.923 1.00 33.88 92 GLY A C 1
ATOM 688 O O . GLY A 1 92 ? 46.639 5.579 -47.820 1.00 33.88 92 GLY A O 1
ATOM 689 N N . ASP A 1 93 ? 48.166 5.423 -49.479 1.00 41.62 93 ASP A N 1
ATOM 690 C CA . ASP A 1 93 ? 49.126 4.581 -48.763 1.00 41.62 93 ASP A CA 1
ATOM 691 C C . ASP A 1 93 ? 49.915 5.427 -47.750 1.00 41.62 93 ASP A C 1
ATOM 693 O O . ASP A 1 93 ? 50.437 6.475 -48.123 1.00 41.62 93 ASP A O 1
ATOM 697 N N . ASP A 1 94 ? 50.027 4.952 -46.510 1.00 39.53 94 ASP A N 1
ATOM 698 C CA . ASP A 1 94 ? 51.192 5.124 -45.631 1.00 39.53 94 ASP A CA 1
ATOM 699 C C . ASP A 1 94 ? 51.095 4.054 -44.520 1.00 39.53 94 ASP A C 1
ATOM 701 O O . ASP A 1 94 ? 50.020 3.827 -43.955 1.00 39.53 94 ASP A O 1
ATOM 705 N N . GLU A 1 95 ? 52.196 3.340 -44.271 1.00 49.50 95 GLU A N 1
ATOM 706 C CA . GLU A 1 95 ? 52.315 2.283 -43.250 1.00 49.50 95 GLU A CA 1
ATOM 707 C C . GLU A 1 95 ? 52.815 2.856 -41.900 1.00 49.50 95 GLU A C 1
ATOM 709 O O . GLU A 1 95 ? 53.115 4.046 -41.803 1.00 49.50 95 GLU A O 1
ATOM 714 N N . ASP A 1 96 ? 52.934 1.983 -40.888 1.00 38.50 96 ASP A N 1
ATOM 715 C CA . ASP A 1 96 ? 53.419 2.229 -39.511 1.00 38.50 96 ASP A CA 1
ATOM 716 C C . ASP A 1 96 ? 52.453 3.002 -38.571 1.00 38.50 96 ASP A C 1
ATOM 718 O O . ASP A 1 96 ? 51.841 3.998 -38.945 1.00 38.50 96 ASP A O 1
ATOM 722 N N . ASP A 1 97 ? 52.286 2.675 -37.283 1.00 42.34 97 ASP A N 1
ATOM 723 C CA . ASP A 1 97 ? 52.557 1.470 -36.472 1.00 42.34 97 ASP A CA 1
ATOM 724 C C . ASP A 1 97 ? 51.774 1.633 -35.136 1.00 42.34 97 ASP A C 1
ATOM 726 O O . ASP A 1 97 ? 51.345 2.738 -34.801 1.00 42.34 97 ASP A O 1
ATOM 730 N N . ASP A 1 98 ? 51.646 0.554 -34.361 1.00 38.06 98 ASP A N 1
ATOM 731 C CA . ASP A 1 98 ? 51.251 0.501 -32.942 1.00 38.06 98 ASP A CA 1
ATOM 732 C C . ASP A 1 98 ? 49.813 0.915 -32.521 1.00 38.06 98 ASP A C 1
ATOM 734 O O . ASP A 1 98 ? 49.369 2.057 -32.645 1.00 38.06 98 ASP A O 1
ATOM 738 N N . GLY A 1 99 ? 49.126 -0.010 -31.830 1.00 37.94 99 GLY A N 1
ATOM 739 C CA . GLY A 1 99 ? 48.059 0.338 -30.875 1.00 37.94 99 GLY A CA 1
ATOM 740 C C . GLY A 1 99 ? 46.610 -0.025 -31.224 1.00 37.94 99 GLY A C 1
ATOM 741 O O . GLY A 1 99 ? 45.739 0.842 -31.165 1.00 37.94 99 GLY A O 1
ATOM 742 N N . ASP A 1 100 ? 46.307 -1.310 -31.453 1.00 39.38 100 ASP A N 1
ATOM 743 C CA . ASP A 1 100 ? 44.927 -1.835 -31.372 1.00 39.38 100 ASP A CA 1
ATOM 744 C C . ASP A 1 100 ? 44.422 -1.857 -29.909 1.00 39.38 100 ASP A C 1
ATOM 746 O O . ASP A 1 100 ? 44.239 -2.911 -29.297 1.00 39.38 100 ASP A O 1
ATOM 750 N N . ASP A 1 101 ? 44.199 -0.675 -29.316 1.00 40.38 101 ASP A N 1
ATOM 751 C CA . ASP A 1 101 ? 43.245 -0.556 -28.210 1.00 40.38 101 ASP A CA 1
ATOM 752 C C . ASP A 1 101 ? 41.841 -0.577 -28.810 1.00 40.38 101 ASP A C 1
ATOM 754 O O . ASP A 1 101 ? 41.235 0.460 -29.096 1.00 40.38 101 ASP A O 1
ATOM 758 N N . ALA A 1 102 ? 41.313 -1.790 -28.978 1.00 44.00 102 ALA A N 1
ATOM 759 C CA . ALA A 1 102 ? 39.900 -2.047 -29.209 1.00 44.00 102 ALA A CA 1
ATOM 760 C C . ALA A 1 102 ? 39.081 -1.658 -27.961 1.00 44.00 102 ALA A C 1
ATOM 762 O O . ALA A 1 102 ? 38.459 -2.495 -27.298 1.00 44.00 102 ALA A O 1
ATOM 763 N N . SER A 1 103 ? 39.089 -0.360 -27.640 1.00 48.09 103 SER A N 1
ATOM 764 C CA . SER A 1 103 ? 38.314 0.275 -26.586 1.00 48.09 103 SER A CA 1
ATOM 765 C C . SER A 1 103 ? 36.869 -0.215 -26.699 1.00 48.09 103 SER A C 1
ATOM 767 O O . SER A 1 103 ? 36.225 0.031 -27.726 1.00 48.09 103 SER A O 1
ATOM 769 N N . PRO A 1 104 ? 36.340 -0.940 -25.691 1.00 50.50 104 PRO A N 1
ATOM 770 C CA . PRO A 1 104 ? 35.080 -1.653 -25.832 1.00 50.50 104 PRO A CA 1
ATOM 771 C C . PRO A 1 104 ? 33.981 -0.647 -26.147 1.00 50.50 104 PRO A C 1
ATOM 773 O O . PRO A 1 104 ? 33.718 0.256 -25.346 1.00 50.50 104 PRO A O 1
ATOM 776 N N . ALA A 1 105 ? 33.389 -0.796 -27.337 1.00 54.62 105 ALA A N 1
ATOM 777 C CA . ALA A 1 105 ? 32.466 0.172 -27.910 1.00 54.62 105 ALA A CA 1
ATOM 778 C C . ALA A 1 105 ? 31.437 0.609 -26.861 1.00 54.62 105 ALA A C 1
ATOM 780 O O . ALA A 1 105 ? 30.770 -0.228 -26.252 1.00 54.62 105 ALA A O 1
ATOM 781 N N . GLN A 1 106 ? 31.322 1.920 -26.626 1.00 61.84 106 GLN A N 1
ATOM 782 C CA . GLN A 1 106 ? 30.374 2.472 -25.659 1.00 61.84 106 GLN A CA 1
ATOM 783 C C . GLN A 1 106 ? 28.945 2.152 -26.113 1.00 61.84 106 GLN A C 1
ATOM 785 O O . GLN A 1 106 ? 28.356 2.866 -26.924 1.00 61.84 106 GLN A O 1
ATOM 790 N N . LEU A 1 107 ? 28.394 1.050 -25.597 1.00 77.25 107 LEU A N 1
ATOM 791 C CA . LEU A 1 107 ? 27.054 0.570 -25.919 1.00 77.25 107 LEU A CA 1
ATOM 792 C C . LEU A 1 107 ? 26.006 1.530 -25.340 1.00 77.25 107 LEU A C 1
ATOM 794 O O . LEU A 1 107 ? 25.563 1.419 -24.192 1.00 77.25 107 LEU A O 1
ATOM 798 N N . ILE A 1 108 ? 25.621 2.505 -26.161 1.00 84.25 108 ILE A N 1
ATOM 799 C CA . ILE A 1 108 ? 24.505 3.411 -25.906 1.00 84.25 108 ILE A CA 1
ATOM 800 C C . ILE A 1 108 ? 23.207 2.644 -26.161 1.00 84.25 108 ILE A C 1
ATOM 802 O O . ILE A 1 108 ? 22.943 2.199 -27.277 1.00 84.25 108 ILE A O 1
ATOM 806 N N . TYR A 1 109 ? 22.367 2.537 -25.135 1.00 86.69 109 TYR A N 1
ATOM 807 C CA . TYR A 1 109 ? 21.064 1.890 -25.224 1.00 86.69 109 TYR A CA 1
ATOM 808 C C . TYR A 1 109 ? 19.959 2.957 -25.295 1.00 86.69 109 TYR A C 1
ATOM 810 O O . TYR A 1 109 ? 19.608 3.555 -24.270 1.00 86.69 109 TYR A O 1
ATOM 818 N N . PRO A 1 110 ? 19.396 3.249 -26.482 1.00 88.56 110 PRO A N 1
ATOM 819 C CA . PRO A 1 110 ? 18.299 4.201 -26.603 1.00 88.56 110 PRO A CA 1
ATOM 820 C C . PRO A 1 110 ? 16.998 3.597 -26.061 1.00 88.56 110 PRO A C 1
ATOM 822 O O . PRO A 1 110 ? 16.622 2.490 -26.440 1.00 88.56 110 PRO A O 1
ATOM 825 N N . GLY A 1 111 ? 16.277 4.352 -25.228 1.00 91.44 111 GLY A N 1
ATOM 826 C CA . GLY A 1 111 ? 14.934 3.984 -24.772 1.00 91.44 111 GLY A CA 1
ATOM 827 C C . GLY A 1 111 ? 14.919 2.844 -23.755 1.00 91.44 111 GLY A C 1
ATOM 828 O O . GLY A 1 111 ? 14.127 1.920 -23.896 1.00 91.44 111 GLY A O 1
ATOM 829 N N . LEU A 1 112 ? 15.789 2.903 -22.743 1.00 95.00 112 LEU A N 1
ATOM 830 C CA . LEU A 1 112 ? 15.844 1.899 -21.680 1.00 95.00 112 LEU A CA 1
ATOM 831 C C . LEU A 1 112 ? 14.478 1.686 -21.011 1.00 95.00 112 LEU A C 1
ATOM 833 O O . LEU A 1 112 ? 13.774 2.638 -20.659 1.00 95.00 112 LEU A O 1
ATOM 837 N N . GLN A 1 113 ? 14.148 0.416 -20.796 1.00 96.62 113 GLN A N 1
ATOM 838 C CA . GLN A 1 113 ? 13.018 -0.029 -19.993 1.00 96.62 113 GLN A CA 1
ATOM 839 C C . GLN A 1 113 ? 13.508 -0.603 -18.668 1.00 96.62 113 GLN A C 1
ATOM 841 O O . GLN A 1 113 ? 14.626 -1.105 -18.548 1.00 96.62 113 GLN A O 1
ATOM 846 N N . PHE A 1 114 ? 12.649 -0.525 -17.660 1.00 96.75 114 PHE A N 1
ATOM 847 C CA . PHE A 1 114 ? 12.978 -0.865 -16.287 1.00 96.75 114 PHE A CA 1
ATOM 848 C C . PHE A 1 114 ? 11.884 -1.746 -15.685 1.00 96.75 114 PHE A C 1
ATOM 850 O O . PHE A 1 114 ? 10.697 -1.444 -15.823 1.00 96.75 114 PHE A O 1
ATOM 857 N N . CYS A 1 115 ? 12.285 -2.800 -14.973 1.00 96.06 115 CYS A N 1
ATOM 858 C CA . CYS A 1 115 ? 11.399 -3.603 -14.132 1.00 96.06 115 CYS A CA 1
ATOM 859 C C . CYS A 1 115 ? 11.899 -3.562 -12.688 1.00 96.06 115 CYS A C 1
ATOM 861 O O . CYS A 1 115 ? 13.069 -3.839 -12.420 1.00 96.06 115 CYS A O 1
ATOM 863 N N . ALA A 1 116 ? 11.019 -3.244 -11.742 1.00 94.69 116 ALA A N 1
ATOM 864 C CA . ALA A 1 116 ? 11.348 -3.322 -10.325 1.00 94.69 116 ALA A CA 1
ATOM 865 C C . ALA A 1 116 ? 11.218 -4.771 -9.827 1.00 94.69 116 ALA A C 1
ATOM 867 O O . ALA A 1 116 ? 10.253 -5.457 -10.161 1.00 94.69 116 ALA A O 1
ATOM 868 N N . SER A 1 117 ? 12.184 -5.235 -9.035 1.00 90.81 117 SER A N 1
ATOM 869 C CA . SER A 1 117 ? 12.142 -6.557 -8.404 1.00 90.81 117 SER A CA 1
ATOM 870 C C . SER A 1 117 ? 10.968 -6.681 -7.426 1.00 90.81 117 SER A C 1
ATOM 872 O O . SER A 1 117 ? 10.637 -5.731 -6.717 1.00 90.81 117 SER A O 1
ATOM 874 N N . GLN A 1 118 ? 10.357 -7.866 -7.354 1.00 84.81 118 GLN A N 1
ATOM 875 C CA . GLN A 1 118 ? 9.255 -8.145 -6.425 1.00 84.81 118 GLN A CA 1
ATOM 876 C C . GLN A 1 118 ? 9.733 -8.260 -4.966 1.00 84.81 118 GLN A C 1
ATOM 878 O O . GLN A 1 118 ? 9.032 -7.817 -4.053 1.00 84.81 118 GLN A O 1
ATOM 883 N N . TYR A 1 119 ? 10.927 -8.826 -4.752 1.00 81.62 119 TYR A N 1
ATOM 884 C CA . TYR A 1 119 ? 11.428 -9.231 -3.429 1.00 81.62 119 TYR A CA 1
ATOM 885 C C . TYR A 1 119 ? 12.641 -8.419 -2.946 1.00 81.62 119 TYR A C 1
ATOM 887 O O . TYR A 1 119 ? 13.023 -8.522 -1.783 1.00 81.62 119 TYR A O 1
ATOM 895 N N . THR A 1 120 ? 13.258 -7.612 -3.815 1.00 88.62 120 THR A N 1
ATOM 896 C CA . THR A 1 120 ? 14.441 -6.793 -3.496 1.00 88.62 120 THR A CA 1
ATOM 897 C C . THR A 1 120 ? 14.275 -5.358 -3.993 1.00 88.62 120 THR A C 1
ATOM 899 O O . THR A 1 120 ? 13.412 -5.065 -4.816 1.00 88.62 120 THR A O 1
ATOM 902 N N . ASP A 1 121 ? 15.129 -4.445 -3.532 1.00 89.62 121 ASP A N 1
ATOM 903 C CA . ASP A 1 121 ? 15.115 -3.042 -3.979 1.00 89.62 121 ASP A CA 1
ATOM 904 C C . ASP A 1 121 ? 15.897 -2.813 -5.289 1.00 89.62 121 ASP A C 1
ATOM 906 O O . ASP A 1 121 ? 16.233 -1.681 -5.635 1.00 89.62 121 ASP A O 1
ATOM 910 N N . ARG A 1 122 ? 16.192 -3.888 -6.036 1.00 92.38 122 ARG A N 1
ATOM 911 C CA . ARG A 1 122 ? 16.859 -3.821 -7.343 1.00 92.38 122 ARG A CA 1
ATOM 912 C C . ARG A 1 122 ? 15.877 -3.457 -8.455 1.00 92.38 122 ARG A C 1
ATOM 914 O O . ARG A 1 122 ? 14.752 -3.957 -8.509 1.00 92.38 122 ARG A O 1
ATOM 921 N N . ILE A 1 123 ? 16.352 -2.638 -9.384 1.00 95.06 123 ILE A N 1
ATOM 922 C CA . ILE A 1 123 ? 15.718 -2.341 -10.666 1.00 95.06 123 ILE A CA 1
ATOM 923 C C . ILE A 1 123 ? 16.544 -3.018 -11.757 1.00 95.06 123 ILE A C 1
ATOM 925 O O . ILE A 1 123 ? 17.748 -2.783 -11.850 1.00 95.06 123 ILE A O 1
ATOM 929 N N . TYR A 1 124 ? 15.899 -3.850 -12.567 1.00 94.12 124 TYR A N 1
ATOM 930 C CA . TYR A 1 124 ? 16.482 -4.522 -13.726 1.00 94.12 124 TYR A CA 1
ATOM 931 C C . TYR A 1 124 ? 16.273 -3.688 -14.988 1.00 94.12 124 TYR A C 1
ATOM 933 O O . TYR A 1 124 ? 15.230 -3.045 -15.136 1.00 94.12 124 TYR A O 1
ATOM 941 N N . VAL A 1 125 ? 17.255 -3.709 -15.888 1.00 94.62 125 VAL A N 1
ATOM 942 C CA . VAL A 1 125 ? 17.295 -2.855 -17.081 1.00 94.62 125 VAL A CA 1
ATOM 943 C C . VAL A 1 125 ? 17.207 -3.687 -18.362 1.00 94.62 125 VAL A C 1
ATOM 945 O O . VAL A 1 125 ? 17.858 -4.723 -18.510 1.00 94.62 125 VAL A O 1
ATOM 948 N N . TYR A 1 126 ? 16.396 -3.195 -19.293 1.00 94.50 126 TYR A N 1
ATOM 949 C CA . TYR A 1 126 ? 16.024 -3.834 -20.549 1.00 94.50 126 TYR A CA 1
ATOM 950 C C . TYR A 1 126 ? 16.169 -2.833 -21.702 1.00 94.50 126 TYR A C 1
ATOM 952 O O . TYR A 1 126 ? 16.124 -1.615 -21.510 1.00 94.50 126 TYR A O 1
ATOM 960 N N . THR A 1 127 ? 16.327 -3.350 -22.916 1.00 93.56 127 THR A N 1
ATOM 961 C CA . THR A 1 127 ? 16.270 -2.557 -24.154 1.00 93.56 127 THR A CA 1
ATOM 962 C C . THR A 1 127 ? 14.869 -1.978 -24.400 1.00 93.56 127 THR A C 1
ATOM 964 O O . THR A 1 127 ? 13.886 -2.423 -23.804 1.00 93.56 127 THR A O 1
ATOM 967 N N . LYS A 1 128 ? 14.755 -1.032 -25.343 1.00 93.50 128 LYS A N 1
ATOM 968 C CA . LYS A 1 128 ? 13.466 -0.510 -25.842 1.00 93.50 128 LYS A CA 1
ATOM 969 C C . LYS A 1 128 ? 12.508 -1.605 -26.343 1.00 93.50 128 LYS A C 1
ATOM 971 O O . LYS A 1 128 ? 11.296 -1.420 -26.305 1.00 93.50 128 LYS A O 1
ATOM 976 N N . ASP A 1 129 ? 13.062 -2.725 -26.812 1.00 92.25 129 ASP A N 1
ATOM 977 C CA . ASP A 1 129 ? 12.337 -3.855 -27.398 1.00 92.25 129 ASP A CA 1
ATOM 978 C C . ASP A 1 129 ? 12.033 -4.952 -26.352 1.00 92.25 129 ASP A C 1
ATOM 980 O O . ASP A 1 129 ? 11.511 -6.012 -26.688 1.00 92.25 129 ASP A O 1
ATOM 984 N N . GLY A 1 130 ? 12.357 -4.713 -25.073 1.00 90.75 130 GLY A N 1
ATOM 985 C CA . GLY A 1 130 ? 12.074 -5.622 -23.957 1.00 90.75 130 GLY A CA 1
ATOM 986 C C . GLY A 1 130 ? 13.099 -6.742 -23.744 1.00 90.75 130 GLY A C 1
ATOM 987 O O . GLY A 1 130 ? 12.932 -7.540 -22.825 1.00 90.75 130 GLY A O 1
ATOM 988 N N . ALA A 1 131 ? 14.179 -6.808 -24.532 1.00 91.81 131 ALA A N 1
ATOM 989 C CA . ALA A 1 131 ? 15.256 -7.774 -24.302 1.00 91.81 131 ALA A CA 1
ATOM 990 C C . ALA A 1 131 ? 16.082 -7.403 -23.047 1.00 91.81 131 ALA A C 1
ATOM 992 O O . ALA A 1 131 ? 16.438 -6.224 -22.898 1.00 91.81 131 ALA A O 1
ATOM 993 N N . PRO A 1 132 ? 16.401 -8.362 -22.155 1.00 90.94 132 PRO A N 1
ATOM 994 C CA . PRO A 1 132 ? 17.161 -8.110 -20.931 1.00 90.94 132 PRO A CA 1
ATOM 995 C C . PRO A 1 132 ? 18.617 -7.732 -21.221 1.00 90.94 132 PRO A C 1
ATOM 997 O O . PRO A 1 132 ? 19.270 -8.354 -22.053 1.00 90.94 132 PRO A O 1
ATOM 1000 N N . LEU A 1 133 ? 19.152 -6.750 -20.487 1.00 89.12 133 LEU A N 1
ATOM 1001 C CA . LEU A 1 133 ? 20.558 -6.332 -20.607 1.00 89.12 133 LEU A CA 1
ATOM 1002 C C . LEU A 1 133 ? 21.481 -6.945 -19.540 1.00 89.12 133 LEU A C 1
ATOM 1004 O O . LEU A 1 133 ? 22.671 -6.649 -19.525 1.00 89.12 133 LEU A O 1
ATOM 1008 N N . ASN A 1 134 ? 20.951 -7.763 -18.623 1.00 87.75 134 ASN A N 1
ATOM 1009 C CA . ASN A 1 134 ? 21.659 -8.277 -17.436 1.00 87.75 134 ASN A CA 1
ATOM 1010 C C . ASN A 1 134 ? 22.249 -7.179 -16.519 1.00 87.75 134 ASN A C 1
ATOM 1012 O O . ASN A 1 134 ? 23.089 -7.456 -15.665 1.00 87.75 134 ASN A O 1
ATOM 1016 N N . LEU A 1 135 ? 21.780 -5.933 -16.652 1.00 90.06 135 LEU A N 1
ATOM 1017 C CA . LEU A 1 135 ? 22.166 -4.808 -15.802 1.00 90.06 135 LEU A CA 1
ATOM 1018 C C . LEU A 1 135 ? 21.099 -4.566 -14.727 1.00 90.06 135 LEU A C 1
ATOM 1020 O O . LEU A 1 135 ? 19.897 -4.631 -14.998 1.00 90.06 135 LEU A O 1
ATOM 1024 N N . SER A 1 136 ? 21.530 -4.232 -13.511 1.00 92.75 136 SER A N 1
ATOM 1025 C CA . SER A 1 136 ? 20.636 -3.792 -12.435 1.00 92.75 136 SER A CA 1
ATOM 1026 C C . SER A 1 136 ? 21.299 -2.751 -11.534 1.00 92.75 136 SER A C 1
ATOM 1028 O O . SER A 1 136 ? 22.523 -2.636 -11.512 1.00 92.75 136 SER A O 1
ATOM 1030 N N . PHE A 1 137 ? 20.493 -1.995 -10.791 1.00 92.44 137 PHE A N 1
ATOM 1031 C CA . PHE A 1 137 ? 20.947 -1.032 -9.780 1.00 92.44 137 PHE A CA 1
ATOM 1032 C C . PHE A 1 137 ? 19.949 -0.961 -8.617 1.00 92.44 137 PHE A C 1
ATOM 1034 O O . PHE A 1 137 ? 18.782 -1.322 -8.778 1.00 92.44 137 PHE A O 1
ATOM 1041 N N . ILE A 1 138 ? 20.377 -0.468 -7.453 1.00 92.38 138 ILE A N 1
ATOM 1042 C CA . ILE A 1 138 ? 19.472 -0.104 -6.353 1.00 92.38 138 ILE A CA 1
ATOM 1043 C C . ILE A 1 138 ? 19.279 1.425 -6.395 1.00 92.38 138 ILE A C 1
ATOM 1045 O O . ILE A 1 138 ? 20.265 2.161 -6.474 1.00 92.38 138 ILE A O 1
ATOM 1049 N N . PRO A 1 139 ? 18.042 1.964 -6.347 1.00 93.38 139 PRO A N 1
ATOM 1050 C CA . PRO A 1 139 ? 17.806 3.410 -6.432 1.00 93.38 139 PRO A CA 1
ATOM 1051 C C . PRO A 1 139 ? 18.470 4.231 -5.317 1.00 93.38 139 PRO A C 1
ATOM 1053 O O . PRO A 1 139 ? 18.671 5.433 -5.481 1.00 93.38 139 PRO A O 1
ATOM 1056 N N . LEU A 1 140 ? 18.785 3.605 -4.179 1.00 91.12 140 LEU A N 1
ATOM 1057 C CA . LEU A 1 140 ? 19.494 4.241 -3.071 1.00 91.12 140 LEU A CA 1
ATOM 1058 C C . LEU A 1 140 ? 20.972 4.494 -3.402 1.00 91.12 140 LEU A C 1
ATOM 1060 O O . LEU A 1 140 ? 21.449 5.595 -3.149 1.00 91.12 140 LEU A O 1
ATOM 1064 N N . ASP A 1 141 ? 21.658 3.545 -4.037 1.00 90.94 141 ASP A N 1
ATOM 1065 C CA . ASP A 1 141 ? 23.078 3.668 -4.402 1.00 90.94 141 ASP A CA 1
ATOM 1066 C C . ASP A 1 141 ? 23.282 4.836 -5.379 1.00 90.94 141 ASP A C 1
ATOM 1068 O O . ASP A 1 141 ? 24.150 5.690 -5.186 1.00 90.94 141 ASP A O 1
ATOM 1072 N N . ILE A 1 142 ? 22.372 4.959 -6.355 1.00 90.06 142 ILE A N 1
ATOM 1073 C CA . ILE A 1 142 ? 22.311 6.079 -7.308 1.00 90.06 142 ILE A CA 1
ATOM 1074 C C . ILE A 1 142 ? 22.137 7.428 -6.583 1.00 90.06 142 ILE A C 1
ATOM 1076 O O . ILE A 1 142 ? 22.806 8.402 -6.935 1.00 90.06 142 ILE A O 1
ATOM 1080 N N . LYS A 1 143 ? 21.265 7.504 -5.562 1.00 88.00 143 LYS A N 1
ATOM 1081 C CA . LYS A 1 143 ? 21.064 8.723 -4.747 1.00 88.00 143 LYS A CA 1
ATOM 1082 C C . LYS A 1 143 ? 22.283 9.087 -3.914 1.00 88.00 143 LYS A C 1
ATOM 1084 O O . LYS A 1 143 ? 22.598 10.265 -3.792 1.00 88.00 143 LYS A O 1
ATOM 1089 N N . LEU A 1 144 ? 22.919 8.085 -3.312 1.00 87.75 144 LEU A N 1
ATOM 1090 C CA . LEU A 1 144 ? 24.120 8.244 -2.495 1.00 87.75 144 LEU A CA 1
ATOM 1091 C C . LEU A 1 144 ? 25.374 8.463 -3.352 1.00 87.75 144 LEU A C 1
ATOM 1093 O O . LEU A 1 144 ? 26.468 8.611 -2.816 1.00 87.75 144 LEU A O 1
ATOM 1097 N N . THR A 1 145 ? 25.217 8.527 -4.679 1.00 81.06 145 THR A N 1
ATOM 1098 C CA . THR A 1 145 ? 26.293 8.694 -5.661 1.00 81.06 145 THR A CA 1
ATOM 1099 C C . THR A 1 145 ? 27.376 7.620 -5.574 1.00 81.06 145 THR A C 1
ATOM 1101 O O . THR A 1 145 ? 28.511 7.863 -5.973 1.00 81.06 145 THR A O 1
ATOM 1104 N N . ASN A 1 146 ? 27.013 6.419 -5.114 1.00 78.81 146 ASN A N 1
ATOM 1105 C CA . ASN A 1 146 ? 27.891 5.259 -5.132 1.00 78.81 146 ASN A CA 1
ATOM 1106 C C . ASN A 1 146 ? 27.941 4.681 -6.557 1.00 78.81 146 ASN A C 1
ATOM 1108 O O . ASN A 1 146 ? 27.229 3.734 -6.883 1.00 78.81 146 ASN A O 1
ATOM 1112 N N . TRP A 1 147 ? 28.700 5.340 -7.438 1.00 76.75 147 TRP A N 1
ATOM 1113 C CA . TRP A 1 147 ? 28.826 4.967 -8.853 1.00 76.75 147 TRP A CA 1
ATOM 1114 C C . TRP A 1 147 ? 29.913 3.921 -9.123 1.00 76.75 147 TRP A C 1
ATOM 1116 O O . TRP A 1 147 ? 29.959 3.394 -10.235 1.00 76.75 147 TRP A O 1
ATOM 1126 N N . ASP A 1 148 ? 30.740 3.617 -8.123 1.00 72.50 148 ASP A N 1
ATOM 1127 C CA . ASP A 1 148 ? 31.867 2.688 -8.237 1.00 72.50 148 ASP A CA 1
ATOM 1128 C C . ASP A 1 148 ? 31.401 1.219 -8.172 1.00 72.50 148 ASP A C 1
ATOM 1130 O O . ASP A 1 148 ? 31.926 0.373 -8.888 1.00 72.50 148 ASP A O 1
ATOM 1134 N N . ASP A 1 149 ? 30.341 0.933 -7.402 1.00 74.06 149 ASP A N 1
ATOM 1135 C CA . ASP A 1 149 ? 29.704 -0.395 -7.300 1.00 74.06 149 ASP A CA 1
ATOM 1136 C C . ASP A 1 149 ? 28.680 -0.688 -8.426 1.00 74.06 149 ASP A C 1
ATOM 1138 O O . ASP A 1 149 ? 27.975 -1.704 -8.399 1.00 74.06 149 ASP A O 1
ATOM 1142 N N . LEU A 1 150 ? 28.536 0.208 -9.410 1.00 78.94 150 LEU A N 1
ATOM 1143 C CA . LEU A 1 150 ? 27.534 0.098 -10.476 1.00 78.94 150 LEU A CA 1
ATOM 1144 C C . LEU A 1 150 ? 28.126 -0.422 -11.795 1.00 78.94 150 LEU A C 1
ATOM 1146 O O . LEU A 1 150 ? 29.283 -0.144 -12.103 1.00 78.94 150 LEU A O 1
ATOM 1150 N N . PRO A 1 151 ? 27.328 -1.114 -12.637 1.00 81.25 151 PRO A N 1
ATOM 1151 C CA . PRO A 1 151 ? 27.801 -1.598 -13.930 1.00 81.25 151 PRO A CA 1
ATOM 1152 C C . PRO A 1 151 ? 28.424 -0.498 -14.801 1.00 81.25 151 PRO A C 1
ATOM 1154 O O . PRO A 1 151 ? 27.817 0.557 -15.007 1.00 81.25 151 PRO A O 1
ATOM 1157 N N . GLU A 1 152 ? 29.591 -0.780 -15.393 1.00 82.25 152 GLU A N 1
ATOM 1158 C CA . GLU A 1 152 ? 30.355 0.170 -16.222 1.00 82.25 152 GLU A CA 1
ATOM 1159 C C . GLU A 1 152 ? 29.518 0.849 -17.316 1.00 82.25 152 GLU A C 1
ATOM 1161 O O . GLU A 1 152 ? 29.726 2.025 -17.617 1.00 82.25 152 GLU A O 1
ATOM 1166 N N . ALA A 1 153 ? 28.527 0.146 -17.872 1.00 80.00 153 ALA A N 1
ATOM 1167 C CA . ALA A 1 153 ? 27.597 0.667 -18.873 1.00 80.00 153 ALA A CA 1
ATOM 1168 C C . ALA A 1 153 ? 26.809 1.916 -18.418 1.00 80.00 153 ALA A C 1
ATOM 1170 O O . ALA A 1 153 ? 26.306 2.654 -19.268 1.00 80.00 153 ALA A O 1
ATOM 1171 N N . PHE A 1 154 ? 26.697 2.177 -17.110 1.00 81.88 154 PHE A N 1
ATOM 1172 C CA . PHE A 1 154 ? 26.091 3.393 -16.553 1.00 81.88 154 PHE A CA 1
ATOM 1173 C C . PHE A 1 154 ? 27.117 4.489 -16.241 1.00 81.88 154 PHE A C 1
ATOM 1175 O O . PHE A 1 154 ? 26.789 5.670 -16.336 1.00 81.88 154 PHE A O 1
ATOM 1182 N N . SER A 1 155 ? 28.346 4.122 -15.876 1.00 78.38 155 SER A N 1
ATOM 1183 C CA . SER A 1 155 ? 29.397 5.082 -15.509 1.00 78.38 155 SER A CA 1
ATOM 1184 C C . SER A 1 155 ? 30.159 5.604 -16.736 1.00 78.38 155 SER A C 1
ATOM 1186 O O . SER A 1 155 ? 30.457 6.797 -16.803 1.00 78.38 155 SER A O 1
ATOM 1188 N N . ARG A 1 156 ? 30.397 4.751 -17.746 1.00 80.19 156 ARG A N 1
ATOM 1189 C CA . ARG A 1 156 ? 31.124 5.079 -18.989 1.00 80.19 156 ARG A CA 1
ATOM 1190 C C . ARG A 1 156 ? 30.248 5.680 -20.092 1.00 80.19 156 ARG A C 1
ATOM 1192 O O . ARG A 1 156 ? 30.787 6.369 -20.949 1.00 80.19 156 ARG A O 1
ATOM 1199 N N . CYS A 1 157 ? 28.930 5.449 -20.097 1.00 85.31 157 CYS A N 1
ATOM 1200 C CA . CYS A 1 157 ? 28.016 5.953 -21.138 1.00 85.31 157 CYS A CA 1
ATOM 1201 C C . CYS A 1 157 ? 27.040 6.993 -20.563 1.00 85.31 157 CYS A C 1
ATOM 1203 O O . CYS A 1 157 ? 26.135 6.665 -19.787 1.00 85.31 157 CYS A O 1
ATOM 1205 N N . ARG A 1 158 ? 27.195 8.260 -20.962 1.00 86.69 158 ARG A N 1
ATOM 1206 C CA . ARG A 1 158 ? 26.442 9.403 -20.413 1.00 86.69 158 ARG A CA 1
ATOM 1207 C C . ARG A 1 158 ? 24.933 9.289 -20.658 1.00 86.69 158 ARG A C 1
ATOM 1209 O O . ARG A 1 158 ? 24.133 9.650 -19.797 1.00 86.69 158 ARG A O 1
ATOM 1216 N N . GLU A 1 159 ? 24.543 8.753 -21.804 1.00 88.94 159 GLU A N 1
ATOM 1217 C CA . GLU A 1 159 ? 23.165 8.616 -22.277 1.00 88.94 159 GLU A CA 1
ATOM 1218 C C . GLU A 1 159 ? 22.408 7.563 -21.453 1.00 88.94 159 GLU A C 1
ATOM 1220 O O . GLU A 1 159 ? 21.271 7.790 -21.028 1.00 88.94 159 GLU A O 1
ATOM 1225 N N . ASN A 1 160 ? 23.067 6.442 -21.148 1.00 90.25 160 ASN A N 1
ATOM 1226 C CA . ASN A 1 160 ? 22.557 5.415 -20.237 1.00 90.25 160 ASN A CA 1
ATOM 1227 C C . ASN A 1 160 ? 22.406 6.002 -18.823 1.00 90.25 160 ASN A C 1
ATOM 1229 O O . ASN A 1 160 ? 21.348 5.872 -18.200 1.00 90.25 160 ASN A O 1
ATOM 1233 N N . ARG A 1 161 ? 23.422 6.741 -18.348 1.00 89.81 161 ARG A N 1
ATOM 1234 C CA . ARG A 1 161 ? 23.412 7.413 -17.038 1.00 89.81 161 ARG A CA 1
ATOM 1235 C C . ARG A 1 161 ? 22.239 8.377 -16.875 1.00 89.81 161 ARG A C 1
ATOM 1237 O O . ARG A 1 161 ? 21.577 8.366 -15.840 1.00 89.81 161 ARG A O 1
ATOM 1244 N N . ILE A 1 162 ? 21.957 9.197 -17.891 1.00 91.94 162 ILE A N 1
ATOM 1245 C CA . ILE A 1 162 ? 20.843 10.159 -17.881 1.00 91.94 162 ILE A CA 1
ATOM 1246 C C . ILE A 1 162 ? 19.492 9.438 -17.776 1.00 91.94 162 ILE A C 1
ATOM 1248 O O . ILE A 1 162 ? 18.614 9.900 -17.047 1.00 91.94 162 ILE A O 1
ATOM 1252 N N . GLN A 1 163 ? 19.315 8.306 -18.463 1.00 94.25 163 GLN A N 1
ATOM 1253 C CA . GLN A 1 163 ? 18.084 7.511 -18.384 1.00 94.25 163 GLN A CA 1
ATOM 1254 C C . GLN A 1 163 ? 17.893 6.900 -16.985 1.00 94.25 163 GLN A C 1
ATOM 1256 O O . GLN A 1 163 ? 16.822 7.057 -16.399 1.00 94.25 163 GLN A O 1
ATOM 1261 N N . VAL A 1 164 ? 18.942 6.305 -16.402 1.00 93.56 164 VAL A N 1
ATOM 1262 C CA . VAL A 1 164 ? 18.915 5.768 -15.026 1.00 93.56 164 VAL A CA 1
ATOM 1263 C C . VAL A 1 164 ? 18.637 6.871 -13.994 1.00 93.56 164 VAL A C 1
ATOM 1265 O O . VAL A 1 164 ? 17.785 6.701 -13.123 1.00 93.56 164 VAL A O 1
ATOM 1268 N N . LEU A 1 165 ? 19.288 8.034 -14.111 1.00 93.50 165 LEU A N 1
ATOM 1269 C CA . LEU A 1 165 ? 19.054 9.187 -13.232 1.00 93.50 165 LEU A CA 1
ATOM 1270 C C . LEU A 1 165 ? 17.600 9.677 -13.290 1.00 93.50 165 LEU A C 1
ATOM 1272 O O . LEU A 1 165 ? 16.995 9.916 -12.244 1.00 93.50 165 LEU A O 1
ATOM 1276 N N . ARG A 1 166 ? 17.017 9.783 -14.493 1.00 95.19 166 ARG A N 1
ATOM 1277 C CA . ARG A 1 166 ? 15.602 10.152 -14.680 1.00 95.19 166 ARG A CA 1
ATOM 1278 C C . ARG A 1 166 ? 14.661 9.127 -14.047 1.00 95.19 166 ARG A C 1
ATOM 1280 O O . ARG A 1 166 ? 13.732 9.527 -13.347 1.00 95.19 166 ARG A O 1
ATOM 1287 N N . PHE A 1 167 ? 14.924 7.831 -14.239 1.00 96.06 167 PHE A N 1
ATOM 1288 C CA . PHE A 1 167 ? 14.154 6.765 -13.595 1.00 96.06 167 PHE A CA 1
ATOM 1289 C C . PHE A 1 167 ? 14.201 6.896 -12.068 1.00 96.06 167 PHE A C 1
ATOM 1291 O O . PHE A 1 167 ? 13.157 6.897 -11.419 1.00 96.06 167 PHE A O 1
ATOM 1298 N N . VAL A 1 168 ? 15.396 7.050 -11.485 1.00 95.69 168 VAL A N 1
ATOM 1299 C CA . VAL A 1 168 ? 15.562 7.157 -10.028 1.00 95.69 168 VAL A CA 1
ATOM 1300 C C . VAL A 1 168 ? 14.913 8.421 -9.476 1.00 95.69 168 VAL A C 1
ATOM 1302 O O . VAL A 1 168 ? 14.308 8.360 -8.406 1.00 95.69 168 VAL A O 1
ATOM 1305 N N . GLN A 1 169 ? 14.969 9.547 -10.189 1.00 95.12 169 GLN A N 1
ATOM 1306 C CA . GLN A 1 169 ? 14.286 10.777 -9.786 1.00 95.12 169 GLN A CA 1
ATOM 1307 C C . GLN A 1 169 ? 12.759 10.591 -9.731 1.00 95.12 169 GLN A C 1
ATOM 1309 O O . GLN A 1 169 ? 12.152 10.912 -8.709 1.00 95.12 169 GLN A O 1
ATOM 1314 N N . ASP A 1 170 ? 12.152 10.026 -10.782 1.00 96.12 170 ASP A N 1
ATOM 1315 C CA . ASP A 1 170 ? 10.711 9.725 -10.833 1.00 96.12 170 ASP A CA 1
ATOM 1316 C C . ASP A 1 170 ? 10.332 8.718 -9.730 1.00 96.12 170 ASP A C 1
ATOM 1318 O O . ASP A 1 170 ? 9.494 9.022 -8.879 1.00 96.12 170 ASP A O 1
ATOM 1322 N N . TRP A 1 171 ? 11.054 7.593 -9.628 1.00 95.69 171 TRP A N 1
ATOM 1323 C CA . TRP A 1 171 ? 10.875 6.560 -8.593 1.00 95.69 171 TRP A CA 1
ATOM 1324 C C . TRP A 1 171 ? 10.853 7.150 -7.183 1.00 95.69 171 TRP A C 1
ATOM 1326 O O . TRP A 1 171 ? 10.008 6.811 -6.357 1.00 95.69 171 TRP A O 1
ATOM 1336 N N . SER A 1 172 ? 11.773 8.073 -6.915 1.00 94.00 172 SER A N 1
ATOM 1337 C CA . SER A 1 172 ? 11.956 8.706 -5.609 1.00 94.00 172 SER A CA 1
ATOM 1338 C C . SER A 1 172 ? 10.881 9.719 -5.246 1.00 94.00 172 SER A C 1
ATOM 1340 O O . SER A 1 172 ? 10.747 10.040 -4.068 1.00 94.00 172 SER A O 1
ATOM 1342 N N . SER A 1 173 ? 10.136 10.221 -6.232 1.00 93.62 173 SER A N 1
ATOM 1343 C CA . SER A 1 173 ? 8.979 11.093 -6.012 1.00 93.62 173 SER A CA 1
ATOM 1344 C C . SER A 1 173 ? 7.718 10.313 -5.618 1.00 93.62 173 SER A C 1
ATOM 1346 O O . SER A 1 173 ? 6.763 10.885 -5.088 1.00 93.62 173 SER A O 1
ATOM 1348 N N . LEU A 1 174 ? 7.706 8.997 -5.857 1.00 92.50 174 LEU A N 1
ATOM 1349 C CA . LEU A 1 174 ? 6.588 8.126 -5.525 1.00 92.50 174 LEU A CA 1
ATOM 1350 C C . LEU A 1 174 ? 6.548 7.804 -4.026 1.00 92.50 174 LEU A C 1
ATOM 1352 O O . LEU A 1 174 ? 7.562 7.480 -3.412 1.00 92.50 174 LEU A O 1
ATOM 1356 N N . ALA A 1 175 ? 5.340 7.793 -3.458 1.00 91.19 175 ALA A N 1
ATOM 1357 C CA . ALA A 1 175 ? 5.096 7.207 -2.142 1.00 91.19 175 ALA A CA 1
ATOM 1358 C C . ALA A 1 175 ? 5.465 5.711 -2.132 1.00 91.19 175 ALA A C 1
ATOM 1360 O O . ALA A 1 175 ? 5.294 5.025 -3.144 1.00 91.19 175 ALA A O 1
ATOM 1361 N N . ALA A 1 176 ? 5.892 5.181 -0.983 1.00 91.31 176 ALA A N 1
ATOM 1362 C CA . ALA A 1 176 ? 6.353 3.794 -0.861 1.00 91.31 176 ALA A CA 1
ATOM 1363 C C . ALA A 1 176 ? 5.299 2.762 -1.322 1.00 91.31 176 ALA A C 1
ATOM 1365 O O . ALA A 1 176 ? 5.625 1.786 -1.994 1.00 91.31 176 ALA A O 1
ATOM 1366 N N . MET A 1 177 ? 4.011 3.039 -1.090 1.00 90.69 177 MET A N 1
ATOM 1367 C CA . MET A 1 177 ? 2.897 2.246 -1.623 1.00 90.69 177 MET A CA 1
ATOM 1368 C C . MET A 1 177 ? 2.886 2.155 -3.162 1.00 90.69 177 MET A C 1
ATOM 1370 O O . MET A 1 177 ? 2.650 1.091 -3.732 1.00 90.69 177 MET A O 1
ATOM 1374 N N . LYS A 1 178 ? 3.183 3.259 -3.858 1.00 91.25 178 LYS A N 1
ATOM 1375 C CA . LYS A 1 178 ? 3.263 3.309 -5.327 1.00 91.25 178 LYS A CA 1
ATOM 1376 C C . LYS A 1 178 ? 4.500 2.584 -5.861 1.00 91.25 178 LYS A C 1
ATOM 1378 O O . LYS A 1 178 ? 4.403 1.897 -6.873 1.00 91.25 178 LYS A O 1
ATOM 1383 N N . GLN A 1 179 ? 5.630 2.679 -5.161 1.00 93.00 179 GLN A N 1
ATOM 1384 C CA . GLN A 1 179 ? 6.827 1.883 -5.461 1.00 93.00 179 GLN A CA 1
ATOM 1385 C C . GLN A 1 179 ? 6.530 0.380 -5.326 1.00 93.00 179 GLN A C 1
ATOM 1387 O O . GLN A 1 179 ? 6.804 -0.389 -6.247 1.00 93.00 179 GLN A O 1
ATOM 1392 N N . LYS A 1 180 ? 5.865 -0.036 -4.238 1.00 91.12 180 LYS A N 1
ATOM 1393 C CA . LYS A 1 180 ? 5.441 -1.430 -4.027 1.00 91.12 180 LYS A CA 1
ATOM 1394 C C . LYS A 1 180 ? 4.452 -1.930 -5.076 1.00 91.12 180 LYS A C 1
ATOM 1396 O O . LYS A 1 180 ? 4.544 -3.085 -5.476 1.00 91.12 180 LYS A O 1
ATOM 1401 N N . LEU A 1 181 ? 3.541 -1.090 -5.565 1.00 89.75 181 LEU A N 1
ATOM 1402 C CA . LEU A 1 181 ? 2.655 -1.456 -6.676 1.00 89.75 181 LEU A CA 1
ATOM 1403 C C . LEU A 1 181 ? 3.423 -1.774 -7.962 1.00 89.75 181 LEU A C 1
ATOM 1405 O O . LEU A 1 181 ? 3.098 -2.757 -8.625 1.00 89.75 181 LEU A O 1
ATOM 1409 N N . LEU A 1 182 ? 4.458 -0.992 -8.284 1.00 92.00 182 LEU A N 1
ATOM 1410 C CA . LEU A 1 182 ? 5.339 -1.278 -9.419 1.00 92.00 182 LEU A CA 1
ATOM 1411 C C . LEU A 1 182 ? 6.127 -2.577 -9.194 1.00 92.00 182 LEU A C 1
ATOM 1413 O O . LEU A 1 182 ? 6.068 -3.448 -10.058 1.00 92.00 182 LEU A O 1
ATOM 1417 N N . GLN A 1 183 ? 6.760 -2.759 -8.025 1.00 91.12 183 GLN A N 1
ATOM 1418 C CA . GLN A 1 183 ? 7.471 -4.001 -7.660 1.00 91.12 183 GLN A CA 1
ATOM 1419 C C . GLN A 1 183 ? 6.589 -5.240 -7.864 1.00 91.12 183 GLN A C 1
ATOM 1421 O O . GLN A 1 183 ? 6.955 -6.150 -8.599 1.00 91.12 183 GLN A O 1
ATOM 1426 N N . ARG A 1 184 ? 5.379 -5.245 -7.292 1.00 86.12 184 ARG A N 1
ATOM 1427 C CA . ARG A 1 184 ? 4.431 -6.372 -7.373 1.00 86.12 184 ARG A CA 1
ATOM 1428 C C . ARG A 1 184 ? 3.872 -6.627 -8.774 1.00 86.12 184 ARG A C 1
ATOM 1430 O O . ARG A 1 184 ? 3.299 -7.685 -9.008 1.00 86.12 184 ARG A O 1
ATOM 1437 N N . SER A 1 185 ? 3.969 -5.657 -9.681 1.00 86.75 185 SER A N 1
ATOM 1438 C CA . SER A 1 185 ? 3.395 -5.780 -11.021 1.00 86.75 185 SER A CA 1
ATOM 1439 C C . SER A 1 185 ? 4.273 -6.541 -12.010 1.00 86.75 185 SER A C 1
ATOM 1441 O O . SER A 1 185 ? 3.737 -7.071 -12.979 1.00 86.75 185 SER A O 1
ATOM 1443 N N . GLY A 1 186 ? 5.597 -6.561 -11.802 1.00 87.50 186 GLY A N 1
ATOM 1444 C CA . GLY A 1 186 ? 6.553 -7.061 -12.798 1.00 87.50 186 GLY A CA 1
ATOM 1445 C C . GLY A 1 186 ? 6.515 -6.305 -14.137 1.00 87.50 186 GLY A C 1
ATOM 1446 O O . GLY A 1 186 ? 6.935 -6.843 -15.156 1.00 87.50 186 GLY A O 1
ATOM 1447 N N . LEU A 1 187 ? 5.953 -5.091 -14.165 1.00 91.12 187 LEU A N 1
ATOM 1448 C CA . LEU A 1 187 ? 5.730 -4.329 -15.390 1.00 91.12 187 LEU A CA 1
ATOM 1449 C C . LEU A 1 187 ? 7.022 -3.668 -15.888 1.00 91.12 187 LEU A C 1
ATOM 1451 O O . LEU A 1 187 ? 7.635 -2.872 -15.174 1.00 91.12 187 LEU A O 1
ATOM 1455 N N . LEU A 1 188 ? 7.365 -3.921 -17.153 1.00 94.31 188 LEU A N 1
ATOM 1456 C CA . LEU A 1 188 ? 8.358 -3.142 -17.890 1.00 94.31 188 LEU A CA 1
ATOM 1457 C C . LEU A 1 188 ? 7.823 -1.734 -18.168 1.00 94.31 188 LEU A C 1
ATOM 1459 O O . LEU A 1 188 ? 6.772 -1.564 -18.786 1.00 94.31 188 LEU A O 1
ATOM 1463 N N . CYS A 1 189 ? 8.551 -0.711 -17.726 1.00 95.00 189 CYS A N 1
ATOM 1464 C CA . CYS A 1 189 ? 8.174 0.683 -17.940 1.00 95.00 189 CYS A CA 1
ATOM 1465 C C . CYS A 1 189 ? 9.389 1.568 -18.253 1.00 95.00 189 CYS A C 1
ATOM 1467 O O . CYS A 1 189 ? 10.482 1.359 -17.735 1.00 95.00 189 CYS A O 1
ATOM 1469 N N . HIS A 1 190 ? 9.195 2.592 -19.089 1.00 94.06 190 HIS A N 1
ATOM 1470 C CA . HIS A 1 190 ? 10.223 3.607 -19.371 1.00 94.06 190 HIS A CA 1
ATOM 1471 C C . HIS A 1 190 ? 10.376 4.612 -18.215 1.00 94.06 190 HIS A C 1
ATOM 1473 O O . HIS A 1 190 ? 11.444 5.184 -18.011 1.00 94.06 190 HIS A O 1
ATOM 1479 N N . SER A 1 191 ? 9.302 4.840 -17.451 1.00 95.00 191 SER A N 1
ATOM 1480 C CA . SER A 1 191 ? 9.324 5.630 -16.219 1.00 95.00 191 SER A CA 1
ATOM 1481 C C . SER A 1 191 ? 8.321 5.065 -15.197 1.00 95.00 191 SER A C 1
ATOM 1483 O O . SER A 1 191 ? 7.259 4.575 -15.599 1.00 95.00 191 SER A O 1
ATOM 1485 N N . PRO A 1 192 ? 8.610 5.163 -13.887 1.00 96.06 192 PRO A N 1
ATOM 1486 C CA . PRO A 1 192 ? 7.708 4.761 -12.809 1.00 96.06 192 PRO A CA 1
ATOM 1487 C C . PRO A 1 192 ? 6.312 5.392 -12.896 1.00 96.06 192 PRO A C 1
ATOM 1489 O O . PRO A 1 192 ? 5.308 4.694 -12.740 1.00 96.06 192 PRO A O 1
ATOM 1492 N N . THR A 1 193 ? 6.220 6.690 -13.199 1.00 94.00 193 THR A N 1
ATOM 1493 C CA . THR A 1 193 ? 4.929 7.375 -13.367 1.00 94.00 193 THR A CA 1
ATOM 1494 C C . THR A 1 193 ? 4.132 6.820 -14.554 1.00 94.00 193 THR A C 1
ATOM 1496 O O . THR A 1 193 ? 2.925 6.604 -14.420 1.00 94.00 193 THR A O 1
ATOM 1499 N N . LEU A 1 194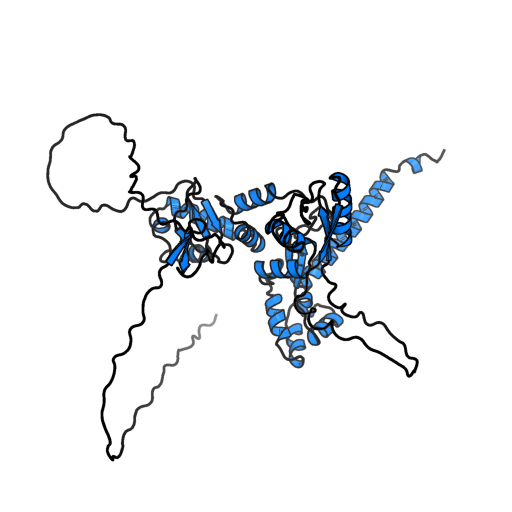 ? 4.779 6.513 -15.686 1.00 93.56 194 LEU A N 1
ATOM 1500 C CA . LEU A 1 194 ? 4.114 5.869 -16.829 1.00 93.56 194 LEU A CA 1
ATOM 1501 C C . LEU A 1 194 ? 3.666 4.435 -16.501 1.00 93.56 194 LEU A C 1
ATOM 1503 O O . LEU A 1 194 ? 2.549 4.052 -16.847 1.00 93.56 194 LEU A O 1
ATOM 1507 N N . GLY A 1 195 ? 4.484 3.665 -15.776 1.00 93.50 195 GLY A N 1
ATOM 1508 C CA . GLY A 1 195 ? 4.115 2.327 -15.304 1.00 93.50 195 GLY A CA 1
ATOM 1509 C C . GLY A 1 195 ? 2.854 2.349 -14.432 1.00 93.50 195 GLY A C 1
ATOM 1510 O O . GLY A 1 195 ? 1.927 1.572 -14.650 1.00 93.50 195 GLY A O 1
ATOM 1511 N N . LEU A 1 196 ? 2.745 3.307 -13.505 1.00 91.56 196 LEU A N 1
ATOM 1512 C CA . LEU A 1 196 ? 1.540 3.480 -12.684 1.00 91.56 196 LEU A CA 1
ATOM 1513 C C . LEU A 1 196 ? 0.300 3.845 -13.511 1.00 91.56 196 LEU A C 1
ATOM 1515 O O . LEU A 1 196 ? -0.790 3.359 -13.210 1.00 91.56 196 LEU A O 1
ATOM 1519 N N . 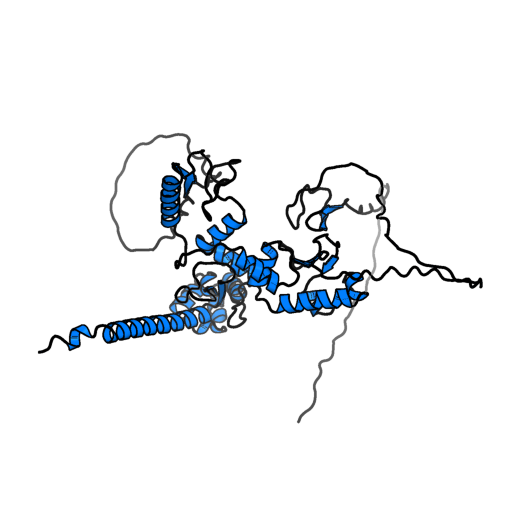GLN A 1 197 ? 0.445 4.672 -14.550 1.00 90.88 197 GLN A N 1
ATOM 1520 C CA . GLN A 1 197 ? -0.661 5.006 -15.456 1.00 90.88 197 GLN A CA 1
ATOM 1521 C C . GLN A 1 197 ? -1.150 3.772 -16.226 1.00 90.88 197 GLN A C 1
ATOM 1523 O O . GLN A 1 197 ? -2.357 3.553 -16.317 1.00 90.88 197 GLN A O 1
ATOM 1528 N N . GLN A 1 198 ? -0.238 2.921 -16.706 1.00 90.81 198 GLN A N 1
ATOM 1529 C CA . GLN A 1 198 ? -0.586 1.646 -17.343 1.00 90.81 198 GLN A CA 1
ATOM 1530 C C . GLN A 1 198 ? -1.287 0.692 -16.360 1.00 90.81 198 GLN A C 1
ATOM 1532 O O . GLN A 1 198 ? -2.316 0.105 -16.693 1.00 90.81 198 GLN A O 1
ATOM 1537 N N . LEU A 1 199 ? -0.804 0.585 -15.116 1.00 86.75 199 LEU A N 1
ATOM 1538 C CA . LEU A 1 199 ? -1.464 -0.217 -14.077 1.00 86.75 199 LEU A CA 1
ATOM 1539 C C . LEU A 1 199 ? -2.858 0.304 -13.711 1.00 86.75 199 LEU A C 1
ATOM 1541 O O . LEU A 1 199 ? -3.734 -0.502 -13.390 1.00 86.75 199 LEU A O 1
ATOM 1545 N N . ALA A 1 200 ? -3.077 1.620 -13.751 1.00 82.94 200 ALA A N 1
ATOM 1546 C CA . ALA A 1 200 ? -4.389 2.227 -13.550 1.00 82.94 200 ALA A CA 1
ATOM 1547 C C . ALA A 1 200 ? -5.329 1.978 -14.744 1.00 82.94 200 ALA A C 1
ATOM 1549 O O . ALA A 1 200 ? -6.491 1.649 -14.533 1.00 82.94 200 ALA A O 1
ATOM 1550 N N . ALA A 1 201 ? -4.830 2.056 -15.982 1.00 82.00 201 ALA A N 1
ATOM 1551 C CA . ALA A 1 201 ? -5.614 1.787 -17.191 1.00 82.00 201 ALA A CA 1
ATOM 1552 C C . ALA A 1 201 ? -6.073 0.318 -17.295 1.00 82.00 201 ALA A C 1
ATOM 1554 O O . ALA A 1 201 ? -7.193 0.046 -17.720 1.00 82.00 201 ALA A O 1
ATOM 1555 N N . THR A 1 202 ? -5.237 -0.628 -16.859 1.00 75.19 202 THR A N 1
ATOM 1556 C CA . THR A 1 202 ? -5.547 -2.072 -16.864 1.00 75.19 202 THR A CA 1
ATOM 1557 C C . THR A 1 202 ? -6.402 -2.510 -15.661 1.00 75.19 202 THR A C 1
ATOM 1559 O O . THR A 1 202 ? -6.862 -3.651 -15.599 1.00 75.19 202 THR A O 1
ATOM 1562 N N . GLN A 1 203 ? -6.638 -1.643 -14.668 1.00 70.12 203 GLN A N 1
ATOM 1563 C CA . GLN A 1 203 ? -7.581 -1.939 -13.585 1.00 70.12 203 GLN A CA 1
ATOM 1564 C C . GLN A 1 203 ? -9.023 -1.776 -14.077 1.00 70.12 203 GLN A C 1
ATOM 1566 O O . GLN A 1 203 ? -9.447 -0.684 -14.450 1.00 70.12 203 GLN A O 1
ATOM 1571 N N . ARG A 1 204 ? -9.808 -2.861 -14.026 1.00 63.75 204 ARG A N 1
ATOM 1572 C CA . ARG A 1 204 ? -11.257 -2.783 -14.252 1.00 63.75 204 ARG A CA 1
ATOM 1573 C C . ARG A 1 204 ? -11.881 -1.854 -13.197 1.00 63.75 204 ARG A C 1
ATOM 1575 O O . ARG A 1 204 ? -11.653 -2.083 -12.008 1.00 63.75 204 ARG A O 1
ATOM 1582 N N . PRO A 1 205 ? -12.681 -0.842 -13.582 1.00 58.72 205 PRO A N 1
ATOM 1583 C CA . PRO A 1 205 ? -13.336 0.029 -12.614 1.00 58.72 205 PRO A CA 1
ATOM 1584 C C . PRO A 1 205 ? -14.338 -0.755 -11.761 1.00 58.72 205 PRO A C 1
ATOM 1586 O O . PRO A 1 205 ? -15.385 -1.182 -12.249 1.00 58.72 205 PRO A O 1
ATOM 1589 N N . HIS A 1 206 ? -14.057 -0.917 -10.468 1.00 61.09 206 HIS A N 1
ATOM 1590 C CA . HIS A 1 206 ? -15.038 -1.482 -9.541 1.00 61.09 206 HIS A CA 1
ATOM 1591 C C . HIS A 1 206 ? -16.084 -0.421 -9.193 1.00 61.09 206 HIS A C 1
ATOM 1593 O O . HIS A 1 206 ? -15.785 0.585 -8.555 1.00 61.09 206 HIS A O 1
ATOM 1599 N N . SER A 1 207 ? -17.339 -0.664 -9.565 1.00 52.59 207 SER A N 1
ATOM 1600 C CA . SER A 1 207 ? -18.464 0.272 -9.394 1.00 52.59 207 SER A CA 1
ATOM 1601 C C . SER A 1 207 ? -18.941 0.460 -7.942 1.00 52.59 207 SER A C 1
ATOM 1603 O O . SER A 1 207 ? -19.908 1.180 -7.686 1.00 52.59 207 SER A O 1
ATOM 1605 N N . SER A 1 208 ? -18.292 -0.182 -6.966 1.00 66.56 208 SER A N 1
ATOM 1606 C CA . SER A 1 208 ? -18.756 -0.215 -5.579 1.00 66.56 208 SER A CA 1
ATOM 1607 C C . SER A 1 208 ? -18.231 0.949 -4.741 1.00 66.56 208 SER A C 1
ATOM 1609 O O . SER A 1 208 ? -17.032 1.174 -4.596 1.00 66.56 208 SER A O 1
ATOM 1611 N N . THR A 1 209 ? -19.155 1.630 -4.070 1.00 62.97 209 THR A N 1
ATOM 1612 C CA . THR A 1 209 ? -18.872 2.667 -3.067 1.00 62.97 209 THR A CA 1
ATOM 1613 C C . THR A 1 209 ? -18.715 2.103 -1.649 1.00 62.97 209 THR A C 1
ATOM 1615 O O . THR A 1 209 ? -18.715 2.861 -0.679 1.00 62.97 209 THR A O 1
ATOM 1618 N N . LYS A 1 210 ? -18.594 0.777 -1.488 1.00 70.62 210 LYS A N 1
ATOM 1619 C CA . LYS A 1 210 ? -18.413 0.130 -0.179 1.00 70.62 210 LYS A CA 1
ATOM 1620 C C . LYS A 1 210 ? -16.937 0.064 0.221 1.00 70.62 210 LYS A C 1
ATOM 1622 O O . LYS A 1 210 ? -16.049 -0.005 -0.624 1.00 70.62 210 LYS A O 1
ATOM 1627 N N . ARG A 1 211 ? -16.691 0.097 1.537 1.00 71.12 211 ARG A N 1
ATOM 1628 C CA . ARG A 1 211 ? -15.342 0.029 2.126 1.00 71.12 211 ARG A CA 1
ATOM 1629 C C . ARG A 1 211 ? -14.798 -1.403 2.175 1.00 71.12 211 ARG A C 1
ATOM 1631 O O . ARG A 1 211 ? -13.622 -1.590 1.923 1.00 71.12 211 ARG A O 1
ATOM 1638 N N . TYR A 1 212 ? -15.642 -2.388 2.475 1.00 80.31 212 TYR A N 1
ATOM 1639 C CA . TYR A 1 212 ? -15.270 -3.805 2.506 1.00 80.31 212 TYR A CA 1
ATOM 1640 C C . TYR A 1 212 ? -16.287 -4.628 1.725 1.00 80.31 212 TYR A C 1
ATOM 1642 O O . TYR A 1 212 ? -17.455 -4.244 1.653 1.00 80.31 212 TYR A O 1
ATOM 1650 N N . LEU A 1 213 ? -15.817 -5.734 1.156 1.00 85.88 213 LEU A N 1
ATOM 1651 C CA . LEU A 1 213 ? -16.601 -6.755 0.473 1.00 85.88 213 LEU A CA 1
ATOM 1652 C C . LEU A 1 213 ? -17.032 -7.812 1.500 1.00 85.88 213 LEU A C 1
ATOM 1654 O O . LEU A 1 213 ? -16.176 -8.481 2.083 1.00 85.88 213 LEU A O 1
ATOM 1658 N N . SER A 1 214 ? -18.336 -7.944 1.752 1.00 88.25 214 SER A N 1
ATOM 1659 C CA . SER A 1 214 ? -18.857 -8.921 2.723 1.00 88.25 214 SER A CA 1
ATOM 1660 C C . SER A 1 214 ? -18.992 -10.329 2.123 1.00 88.25 214 SER A C 1
ATOM 1662 O O . SER A 1 214 ? -19.053 -10.495 0.905 1.00 88.25 214 SER A O 1
ATOM 1664 N N . ARG A 1 215 ? -19.083 -11.366 2.973 1.00 89.25 215 ARG A N 1
ATOM 1665 C CA . ARG A 1 215 ? -19.360 -12.739 2.503 1.00 89.25 215 ARG A CA 1
ATOM 1666 C C . ARG A 1 215 ? -20.719 -12.829 1.794 1.00 89.25 215 ARG A C 1
ATOM 1668 O O . ARG A 1 215 ? -20.808 -13.482 0.758 1.00 89.25 215 ARG A O 1
ATOM 1675 N N . ASP A 1 216 ? -21.730 -12.118 2.294 1.00 90.12 216 ASP A N 1
ATOM 1676 C CA . ASP A 1 216 ? -23.073 -12.076 1.698 1.00 90.12 216 ASP A CA 1
ATOM 1677 C C . ASP A 1 216 ? -23.066 -11.430 0.307 1.00 90.12 216 ASP A C 1
ATOM 1679 O O . ASP A 1 216 ? -23.772 -11.879 -0.590 1.00 90.12 216 ASP A O 1
ATOM 1683 N N . GLU A 1 217 ? -22.231 -10.410 0.091 1.00 89.69 217 GLU A N 1
ATOM 1684 C CA . GLU A 1 217 ? -22.061 -9.769 -1.218 1.00 89.69 217 GLU A CA 1
ATOM 1685 C C . GLU A 1 217 ? -21.389 -10.704 -2.227 1.00 89.69 217 GLU A C 1
ATOM 1687 O O . GLU A 1 217 ? -21.808 -10.755 -3.381 1.00 89.69 217 GLU A O 1
ATOM 1692 N N . VAL A 1 218 ? -20.387 -11.479 -1.798 1.00 91.19 218 VAL A N 1
ATOM 1693 C CA . VAL A 1 218 ? -19.735 -12.505 -2.633 1.00 91.19 218 VAL A CA 1
ATOM 1694 C C . VAL A 1 218 ? -20.711 -13.634 -2.975 1.00 91.19 218 VAL A C 1
ATOM 1696 O O . VAL A 1 218 ? -20.762 -14.085 -4.121 1.00 91.19 218 VAL A O 1
ATOM 1699 N N . ALA A 1 219 ? -21.524 -14.054 -2.003 1.00 93.25 219 ALA A N 1
ATOM 1700 C CA . ALA A 1 219 ? -22.584 -15.033 -2.203 1.00 93.25 219 ALA A CA 1
ATOM 1701 C C . ALA A 1 219 ? -23.654 -14.524 -3.180 1.00 93.25 219 ALA A C 1
ATOM 1703 O O . ALA A 1 219 ? -23.986 -15.222 -4.136 1.00 93.25 219 ALA A O 1
ATOM 1704 N N . GLN A 1 220 ? -24.146 -13.296 -2.996 1.00 93.75 220 GLN A N 1
ATOM 1705 C CA . GLN A 1 220 ? -25.133 -12.674 -3.878 1.00 93.75 220 GLN A CA 1
ATOM 1706 C C . GLN A 1 220 ? -24.589 -12.504 -5.303 1.00 93.75 220 GLN A C 1
ATOM 1708 O O . GLN A 1 220 ? -25.272 -12.868 -6.256 1.00 93.75 220 GLN A O 1
ATOM 1713 N N . ALA A 1 221 ? -23.357 -12.009 -5.457 1.00 92.19 221 ALA A N 1
ATOM 1714 C CA . ALA A 1 221 ? -22.717 -11.849 -6.761 1.00 92.19 221 ALA A CA 1
ATOM 1715 C C . ALA A 1 221 ? -22.547 -13.195 -7.487 1.00 92.19 221 ALA A C 1
ATOM 1717 O O . ALA A 1 221 ? -22.802 -13.283 -8.687 1.00 92.19 221 ALA A O 1
ATOM 1718 N N . SER A 1 222 ? -22.179 -14.255 -6.761 1.00 94.50 222 SER A N 1
ATOM 1719 C CA . SER A 1 222 ? -22.066 -15.608 -7.317 1.00 94.50 222 SER A CA 1
ATOM 1720 C C . SER A 1 222 ? -23.426 -16.207 -7.690 1.00 94.50 222 SER A C 1
ATOM 1722 O O . SER A 1 222 ? -23.557 -16.811 -8.749 1.00 94.50 222 SER A O 1
ATOM 1724 N N . LEU A 1 223 ? -24.460 -16.005 -6.868 1.00 95.38 223 LEU A N 1
ATOM 1725 C CA . LEU A 1 223 ? -25.823 -16.459 -7.163 1.00 95.38 223 LEU A CA 1
ATOM 1726 C C . LEU A 1 223 ? -26.423 -15.752 -8.387 1.00 95.38 223 LEU A C 1
ATOM 1728 O O . LEU A 1 223 ? -27.081 -16.409 -9.191 1.00 95.38 223 LEU A O 1
ATOM 1732 N N . SER A 1 224 ? -26.193 -14.445 -8.550 1.00 95.00 224 SER A N 1
ATOM 1733 C CA . SER A 1 224 ? -26.593 -13.722 -9.765 1.00 95.00 224 SER A CA 1
ATOM 1734 C C . SER A 1 224 ? -25.843 -14.246 -10.988 1.00 95.00 224 SER A C 1
ATOM 1736 O O . SER A 1 224 ? -26.478 -14.641 -11.961 1.00 95.00 224 SER A O 1
ATOM 1738 N N . LYS A 1 225 ? -24.509 -14.352 -10.911 1.00 93.81 225 LYS A N 1
ATOM 1739 C CA . LYS A 1 225 ? -23.687 -14.772 -12.052 1.00 93.81 225 LYS A CA 1
ATOM 1740 C C . LYS A 1 225 ? -23.991 -16.200 -12.514 1.00 93.81 225 LYS A C 1
ATOM 1742 O O . LYS A 1 225 ? -24.079 -16.441 -13.710 1.00 93.81 225 LYS A O 1
ATOM 1747 N N . ALA A 1 226 ? -24.229 -17.129 -11.586 1.00 94.19 226 ALA A N 1
ATOM 1748 C CA . ALA A 1 226 ? -24.647 -18.489 -11.928 1.00 94.19 226 ALA A CA 1
ATOM 1749 C C . ALA A 1 226 ? -25.990 -18.519 -12.683 1.00 94.19 226 ALA A C 1
ATOM 1751 O O . ALA A 1 226 ? -26.144 -19.295 -13.620 1.00 94.19 226 ALA A O 1
ATOM 1752 N N . ARG A 1 227 ? -26.949 -17.651 -12.322 1.00 94.06 227 ARG A N 1
ATOM 1753 C CA . ARG A 1 227 ? -28.234 -17.531 -13.038 1.00 94.06 227 ARG A CA 1
ATOM 1754 C C . ARG A 1 227 ? -28.075 -16.922 -14.431 1.00 94.06 227 ARG A C 1
ATOM 1756 O O . ARG A 1 227 ? -28.783 -17.336 -15.339 1.00 94.06 227 ARG A O 1
ATOM 1763 N N . GLU A 1 228 ? -27.175 -15.953 -14.585 1.00 93.69 228 GLU A N 1
ATOM 1764 C CA . GLU A 1 228 ? -26.869 -15.306 -15.869 1.00 93.69 228 GLU A CA 1
ATOM 1765 C C . GLU A 1 228 ? -26.196 -16.275 -16.857 1.00 93.69 228 GLU A C 1
ATOM 1767 O O . GLU A 1 228 ? -26.586 -16.321 -18.017 1.00 93.69 228 GLU A O 1
ATOM 1772 N N . GLU A 1 229 ? -25.244 -17.089 -16.389 1.00 91.25 229 GLU A N 1
ATOM 1773 C CA . GLU A 1 229 ? -24.486 -18.058 -17.208 1.00 91.25 229 GLU A CA 1
ATOM 1774 C C . GLU A 1 229 ? -25.195 -19.420 -17.393 1.00 91.25 229 GLU A C 1
ATOM 1776 O O . GLU A 1 229 ? -24.617 -20.369 -17.932 1.00 91.25 229 GLU A O 1
ATOM 1781 N N . GLY A 1 230 ? -26.435 -19.556 -16.902 1.00 90.88 230 GLY A N 1
ATOM 1782 C CA . GLY A 1 230 ? -27.201 -20.811 -16.942 1.00 90.88 230 GLY A CA 1
ATOM 1783 C C . GLY A 1 230 ? -26.578 -21.962 -16.137 1.00 90.88 230 GLY A C 1
ATOM 1784 O O . GLY A 1 230 ? -26.840 -23.128 -16.429 1.00 90.88 230 GLY A O 1
ATOM 1785 N N . GLY A 1 231 ? -25.728 -21.642 -15.162 1.00 92.56 231 GLY A N 1
ATOM 1786 C CA . GLY A 1 231 ? -24.945 -22.589 -14.375 1.00 92.56 231 GLY A CA 1
ATOM 1787 C C . GLY A 1 231 ? -25.427 -22.751 -12.930 1.00 92.56 231 GLY A C 1
ATOM 1788 O O . GLY A 1 231 ? -26.600 -22.571 -12.600 1.00 92.56 231 GLY A O 1
ATOM 1789 N N . GLN A 1 232 ? -24.501 -23.111 -12.041 1.00 94.44 232 GLN A N 1
ATOM 1790 C CA . GLN A 1 232 ? -24.783 -23.459 -10.642 1.00 94.44 232 GLN A CA 1
ATOM 1791 C C . GLN A 1 232 ? -23.823 -22.769 -9.662 1.00 94.44 232 GLN A C 1
ATOM 1793 O O . GLN A 1 232 ? -22.912 -22.046 -10.057 1.00 94.44 232 GLN A O 1
ATOM 1798 N N . VAL A 1 233 ? -24.012 -22.979 -8.357 1.00 95.06 233 VAL A N 1
ATOM 1799 C CA . VAL A 1 233 ? -23.068 -22.520 -7.325 1.00 95.06 233 VAL A CA 1
ATOM 1800 C C . VAL A 1 233 ? -22.484 -23.698 -6.558 1.00 95.06 233 VAL A C 1
ATOM 1802 O O . VAL A 1 233 ? -23.176 -24.677 -6.286 1.00 95.06 233 VAL A O 1
ATOM 1805 N N . ARG A 1 234 ? -21.213 -23.583 -6.164 1.00 93.44 234 ARG A N 1
ATOM 1806 C CA . ARG A 1 234 ? -20.525 -24.538 -5.286 1.00 93.44 234 ARG A CA 1
ATOM 1807 C C . ARG A 1 234 ? -20.036 -23.857 -4.012 1.00 93.44 234 ARG A C 1
ATOM 1809 O O . ARG A 1 234 ? -19.712 -22.668 -4.021 1.00 93.44 234 ARG A O 1
ATOM 1816 N N . LEU A 1 235 ? -19.957 -24.617 -2.922 1.00 92.25 235 LEU A N 1
ATOM 1817 C CA . LEU A 1 235 ? -19.354 -24.160 -1.673 1.00 92.25 235 LEU A CA 1
ATOM 1818 C C . LEU A 1 235 ? -17.842 -24.410 -1.705 1.00 92.25 235 LEU A C 1
ATOM 1820 O O . LEU A 1 235 ? -17.392 -25.517 -1.988 1.00 92.25 235 LEU A O 1
ATOM 1824 N N . VAL A 1 236 ? -17.068 -23.378 -1.391 1.00 90.94 236 VAL A N 1
ATOM 1825 C CA . VAL A 1 236 ? -15.607 -23.398 -1.334 1.00 90.94 236 VAL A CA 1
ATOM 1826 C C . VAL A 1 236 ? -15.184 -23.188 0.115 1.00 90.94 236 VAL A C 1
ATOM 1828 O O . VAL A 1 236 ? -15.259 -22.073 0.630 1.00 90.94 236 VAL A O 1
ATOM 1831 N N . THR A 1 237 ? -14.765 -24.260 0.786 1.00 87.06 237 THR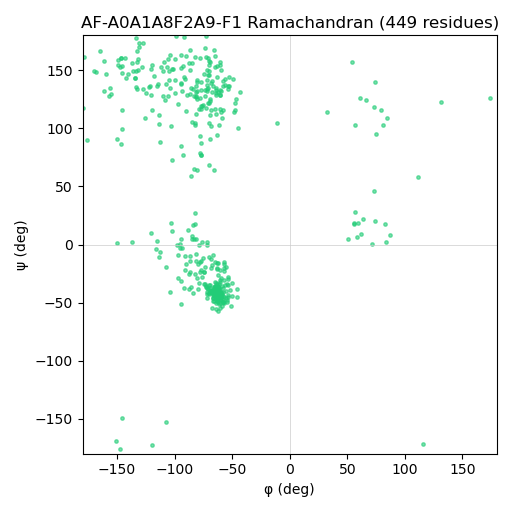 A N 1
ATOM 1832 C CA . THR A 1 237 ? -14.267 -24.256 2.170 1.00 87.06 237 THR A CA 1
ATOM 1833 C C . THR A 1 237 ? -12.749 -24.400 2.208 1.00 87.06 237 THR A C 1
ATOM 1835 O O . THR A 1 237 ? -12.143 -25.055 1.359 1.00 87.06 237 THR A O 1
ATOM 1838 N N . LYS A 1 238 ? -12.116 -23.802 3.222 1.00 79.06 238 LYS A N 1
ATOM 1839 C CA . LYS A 1 238 ? -10.709 -24.064 3.533 1.00 79.06 238 LYS A CA 1
ATOM 1840 C C . LYS A 1 238 ? -10.619 -25.308 4.408 1.00 79.06 238 LYS A C 1
ATOM 1842 O O . LYS A 1 238 ? -10.923 -25.232 5.596 1.00 79.06 238 LYS A O 1
ATOM 1847 N N . GLU A 1 239 ? -10.189 -26.434 3.846 1.00 64.69 239 GLU A N 1
ATOM 1848 C CA . GLU A 1 239 ? -9.950 -27.634 4.651 1.00 64.69 239 GLU A CA 1
ATOM 1849 C C . GLU A 1 239 ? -8.794 -27.405 5.637 1.00 64.69 239 GLU A C 1
ATOM 1851 O O . GLU A 1 239 ? -7.641 -27.191 5.256 1.00 64.69 239 GLU A O 1
ATOM 1856 N N . ASN A 1 240 ? -9.099 -27.464 6.933 1.00 55.81 240 ASN A N 1
ATOM 1857 C CA . ASN A 1 240 ? -8.087 -27.471 7.982 1.00 55.81 240 ASN A CA 1
ATOM 1858 C C . ASN A 1 240 ? -7.561 -28.902 8.159 1.00 55.81 240 ASN A C 1
ATOM 1860 O O . ASN A 1 240 ? -8.187 -29.728 8.819 1.00 55.81 240 ASN A O 1
ATOM 1864 N N . VAL A 1 241 ? -6.367 -29.182 7.630 1.00 49.31 241 VAL A N 1
ATOM 1865 C CA . VAL A 1 241 ? -5.714 -30.511 7.677 1.00 49.31 241 VAL A CA 1
ATOM 1866 C C . VAL A 1 241 ? -5.566 -31.068 9.113 1.00 49.31 241 VAL A C 1
ATOM 1868 O O . VAL A 1 241 ? -5.452 -32.276 9.312 1.00 49.31 241 VAL A O 1
ATOM 1871 N N . PHE A 1 242 ? -5.640 -30.212 10.138 1.00 50.12 242 PHE A N 1
ATOM 1872 C CA . PHE A 1 242 ? -5.517 -30.580 11.552 1.00 50.12 242 PHE A CA 1
ATOM 1873 C C . PHE A 1 242 ? -6.754 -31.238 12.196 1.00 50.12 242 PHE A C 1
ATOM 1875 O O . PHE A 1 242 ? -6.592 -31.932 13.201 1.00 50.12 242 PHE A O 1
ATOM 1882 N N . THR A 1 243 ? -7.979 -31.074 11.678 1.00 44.38 243 THR A N 1
ATOM 1883 C CA . THR A 1 243 ? -9.193 -31.572 12.374 1.00 44.38 243 THR A CA 1
ATOM 1884 C C . THR A 1 243 ? -9.553 -33.031 12.072 1.00 44.38 243 THR A C 1
ATOM 1886 O O . THR A 1 243 ? -10.304 -33.644 12.832 1.00 44.38 243 THR A O 1
ATOM 1889 N N . LYS A 1 244 ? -8.973 -33.654 11.036 1.00 40.88 244 LYS A N 1
ATOM 1890 C CA . LYS A 1 244 ? -9.368 -35.001 10.564 1.00 40.88 244 LYS A CA 1
ATOM 1891 C C . LYS A 1 244 ? -8.969 -36.174 11.485 1.00 40.88 244 LYS A C 1
ATOM 1893 O O . LYS A 1 244 ? -9.283 -37.318 11.182 1.00 40.88 244 LYS A O 1
ATOM 1898 N N . ARG A 1 245 ? -8.298 -35.921 12.620 1.00 39.56 245 ARG A N 1
ATOM 1899 C CA . ARG A 1 245 ? -7.829 -36.959 13.568 1.00 39.56 245 ARG A CA 1
ATOM 1900 C C . ARG A 1 245 ? -8.756 -37.257 14.757 1.00 39.56 245 ARG A C 1
ATOM 1902 O O . ARG A 1 245 ? -8.389 -38.095 15.575 1.00 39.56 245 ARG A O 1
ATOM 1909 N N . ARG A 1 246 ? -9.918 -36.599 14.889 1.00 40.16 246 ARG A N 1
ATOM 1910 C CA . ARG A 1 246 ? -10.773 -36.722 16.096 1.00 40.16 246 ARG A CA 1
ATOM 1911 C C . ARG A 1 246 ? -12.200 -37.246 15.889 1.00 40.16 246 ARG A C 1
ATOM 1913 O O . ARG A 1 246 ? -12.969 -37.257 16.842 1.00 40.16 246 ARG A O 1
ATOM 1920 N N . SER A 1 247 ? -12.527 -37.737 14.695 1.00 40.97 247 SER A N 1
ATOM 1921 C CA . SER A 1 247 ? -13.828 -38.356 14.393 1.00 40.97 247 SER A CA 1
ATOM 1922 C C . SER A 1 247 ? -13.719 -39.882 14.359 1.00 40.97 247 SER A C 1
ATOM 1924 O O . SER A 1 247 ? -13.744 -40.495 13.296 1.00 40.97 247 SER A O 1
ATOM 1926 N N . GLY A 1 248 ? -13.570 -40.490 15.536 1.00 33.16 248 GLY A N 1
ATOM 1927 C CA . GLY A 1 248 ? -13.570 -41.941 15.720 1.00 33.16 248 GLY A CA 1
ATOM 1928 C C . GLY A 1 248 ? -13.990 -42.307 17.144 1.00 33.16 248 GLY A C 1
ATOM 1929 O O . GLY A 1 248 ? -13.426 -41.780 18.096 1.00 33.16 248 GLY A O 1
ATOM 1930 N N . SER A 1 249 ? -14.953 -43.227 17.260 1.00 32.28 249 SER A N 1
ATOM 1931 C CA . SER A 1 249 ? -15.601 -43.703 18.496 1.00 32.28 249 SER A CA 1
ATOM 1932 C C . SER A 1 249 ? -16.626 -42.761 19.148 1.00 32.28 249 SER A C 1
ATOM 1934 O O . SER A 1 249 ? -16.315 -41.929 19.997 1.00 32.28 249 SER A O 1
ATOM 1936 N N . SER A 1 250 ? -17.896 -42.991 18.815 1.00 33.84 250 SER A N 1
ATOM 1937 C CA . SER A 1 250 ? -19.056 -42.600 19.625 1.00 33.84 250 SER A CA 1
ATOM 1938 C C . SER A 1 250 ? -19.147 -43.451 20.900 1.00 33.84 250 SER A C 1
ATOM 1940 O O . SER A 1 250 ? -18.873 -44.645 20.817 1.00 33.84 250 SER A O 1
ATOM 1942 N N . GLN A 1 251 ? -19.618 -42.881 22.019 1.00 31.08 251 GLN A N 1
ATOM 1943 C CA . GLN A 1 251 ? -20.710 -43.413 22.871 1.00 31.08 251 GLN A CA 1
ATOM 1944 C C . GLN A 1 251 ? -20.889 -42.573 24.159 1.00 31.08 251 GLN A C 1
ATOM 1946 O O . GLN A 1 251 ? -19.953 -42.346 24.918 1.00 31.08 251 GLN A O 1
ATOM 1951 N N . THR A 1 252 ? -22.121 -42.116 24.387 1.00 30.34 252 THR A N 1
ATOM 1952 C CA . THR A 1 252 ? -22.712 -41.672 25.674 1.00 30.34 252 THR A CA 1
ATOM 1953 C C . THR A 1 252 ? -23.556 -42.849 26.241 1.00 30.34 252 THR A C 1
ATOM 1955 O O . THR A 1 252 ? -23.607 -43.859 25.529 1.00 30.34 252 THR A O 1
ATOM 1958 N N . PRO A 1 253 ? -24.243 -42.821 27.422 1.00 37.41 253 PRO A N 1
ATOM 1959 C CA . PRO A 1 253 ? -24.713 -41.688 28.266 1.00 37.41 253 PRO A CA 1
ATOM 1960 C C . PRO A 1 253 ? -24.687 -41.999 29.810 1.00 37.41 253 PRO A C 1
ATOM 1962 O O . PRO A 1 253 ? -23.899 -42.856 30.200 1.00 37.41 253 PRO A O 1
ATOM 1965 N N . PRO A 1 254 ? -25.555 -41.458 30.713 1.00 40.97 254 PRO A N 1
ATOM 1966 C CA . PRO A 1 254 ? -26.075 -40.084 30.922 1.00 40.97 254 PRO A CA 1
ATOM 1967 C C . PRO A 1 254 ? -25.933 -39.513 32.376 1.00 40.97 254 PRO A C 1
ATOM 1969 O O . PRO A 1 254 ? -25.698 -40.238 33.333 1.00 40.97 254 PRO A O 1
ATOM 1972 N N . ALA A 1 255 ? -26.283 -38.219 32.508 1.00 25.66 255 ALA A N 1
ATOM 1973 C CA . ALA A 1 255 ? -26.982 -37.549 33.634 1.00 25.66 255 ALA A CA 1
ATOM 1974 C C . ALA A 1 255 ? -26.302 -37.255 34.999 1.00 25.66 255 ALA A C 1
ATOM 1976 O O . ALA A 1 255 ? -26.079 -38.141 35.815 1.00 25.66 255 ALA A O 1
ATOM 1977 N N . ALA A 1 256 ? -26.222 -35.952 35.324 1.00 29.27 256 ALA A N 1
ATOM 1978 C CA . ALA A 1 256 ? -26.871 -35.348 36.504 1.00 29.27 256 ALA A CA 1
ATOM 1979 C C . ALA A 1 256 ? -27.014 -33.816 36.321 1.00 29.27 256 ALA A C 1
ATOM 1981 O O . ALA A 1 256 ? -26.181 -33.182 35.676 1.00 29.27 256 ALA A O 1
ATOM 1982 N N . GLU A 1 257 ? -28.079 -33.222 36.863 1.00 28.42 257 GLU A N 1
ATOM 1983 C CA . GLU A 1 257 ? -28.434 -31.801 36.700 1.00 28.42 257 GLU A CA 1
ATOM 1984 C C . GLU A 1 257 ? -27.721 -30.869 37.698 1.00 28.42 257 GLU A C 1
ATOM 1986 O O . GLU A 1 257 ? -27.435 -31.273 38.828 1.00 28.42 257 GLU A O 1
ATOM 1991 N N . ARG A 1 258 ? -27.582 -29.578 37.343 1.00 28.80 258 ARG A N 1
ATOM 1992 C CA . ARG A 1 258 ? -27.961 -28.438 38.213 1.00 28.80 258 ARG A CA 1
ATOM 1993 C C . ARG A 1 258 ? -27.970 -27.104 37.459 1.00 28.80 258 ARG A C 1
ATOM 1995 O O . ARG A 1 258 ? -27.225 -26.910 36.505 1.00 28.80 258 ARG A O 1
ATOM 2002 N N . GLN A 1 259 ? -28.860 -26.213 37.889 1.00 27.06 259 GLN A N 1
ATOM 2003 C CA . GLN A 1 259 ? -29.187 -24.951 37.224 1.00 27.06 259 GLN A CA 1
ATOM 2004 C C . GLN A 1 259 ? -28.398 -23.742 37.765 1.00 27.06 259 GLN A C 1
ATOM 2006 O O . GLN A 1 259 ? -27.931 -23.740 38.902 1.00 27.06 259 GLN A O 1
ATOM 2011 N N . ASP A 1 260 ? -28.429 -22.689 36.943 1.00 26.20 260 ASP A N 1
ATOM 2012 C CA . ASP A 1 260 ? -28.514 -21.267 37.309 1.00 26.20 260 ASP A CA 1
ATOM 2013 C C . ASP A 1 260 ? -27.232 -20.476 37.660 1.00 26.20 260 ASP A C 1
ATOM 2015 O O . ASP A 1 260 ? -26.651 -20.615 38.740 1.00 26.20 260 ASP A O 1
ATOM 2019 N N . LYS A 1 261 ? -26.852 -19.567 36.738 1.00 26.56 261 LYS A N 1
ATOM 2020 C CA . LYS A 1 261 ? -26.644 -18.120 36.990 1.00 26.56 261 LYS A CA 1
ATOM 2021 C C . LYS A 1 261 ? -26.221 -17.352 35.725 1.00 26.56 261 LYS A C 1
ATOM 2023 O O . LYS A 1 261 ? -25.126 -17.539 35.203 1.00 26.56 261 LYS A O 1
ATOM 2028 N N . GLN A 1 262 ? -27.055 -16.405 35.294 1.00 29.02 262 GLN A N 1
ATOM 2029 C CA . GLN A 1 262 ? -26.624 -15.195 34.561 1.00 29.02 262 GLN A CA 1
ATOM 2030 C C . GLN A 1 262 ? -25.864 -14.247 35.532 1.00 29.02 262 GLN A C 1
ATOM 2032 O O . GLN A 1 262 ? -26.076 -14.393 36.740 1.00 29.02 262 GLN A O 1
ATOM 2037 N N . PRO A 1 263 ? -25.026 -13.268 35.089 1.00 29.95 263 PRO A N 1
ATOM 2038 C CA . PRO A 1 263 ? -25.308 -12.377 33.948 1.00 29.95 263 PRO A CA 1
ATOM 2039 C C . PRO A 1 263 ? -24.090 -11.829 33.140 1.00 29.95 263 PRO A C 1
ATOM 2041 O O . PRO A 1 263 ? -22.940 -12.182 33.367 1.00 29.95 263 PRO A O 1
ATOM 2044 N N . CYS A 1 264 ? -24.388 -10.854 32.264 1.00 22.09 264 CYS A N 1
ATOM 2045 C CA . CYS A 1 264 ? -23.502 -9.796 31.733 1.00 22.09 264 CYS A CA 1
ATOM 2046 C C . CYS A 1 264 ? -22.530 -10.102 30.572 1.00 22.09 264 CYS A C 1
ATOM 2048 O O . CYS A 1 264 ? -21.406 -10.549 30.762 1.00 22.09 264 CYS A O 1
ATOM 2050 N N . LYS A 1 265 ? -22.946 -9.640 29.378 1.00 32.94 265 LYS A N 1
ATOM 2051 C CA . LYS A 1 265 ? -22.134 -9.194 28.224 1.00 32.94 265 LYS A CA 1
ATOM 2052 C C . LYS A 1 265 ? -20.623 -9.017 28.488 1.00 32.94 265 LYS A C 1
ATOM 2054 O O . LYS A 1 265 ? -20.188 -7.962 28.952 1.00 32.94 265 LYS A O 1
ATOM 2059 N N . ALA A 1 266 ? -19.842 -9.969 27.992 1.00 25.83 266 ALA A N 1
ATOM 2060 C CA . ALA A 1 266 ? -18.570 -9.691 27.338 1.00 25.83 266 ALA A CA 1
ATOM 2061 C C . ALA A 1 266 ? -18.766 -9.937 25.833 1.00 25.83 266 ALA A C 1
ATOM 2063 O O . ALA A 1 266 ? -19.452 -10.884 25.453 1.00 25.83 266 ALA A O 1
ATOM 2064 N N . GLU A 1 267 ? -18.220 -9.075 24.975 1.00 30.83 267 GLU A N 1
ATOM 2065 C CA . GLU A 1 267 ? -18.151 -9.362 23.539 1.00 30.83 267 GLU A CA 1
ATOM 2066 C C . GLU A 1 267 ? -16.990 -10.339 23.330 1.00 30.83 267 GLU A C 1
ATOM 2068 O O . GLU A 1 267 ? -15.831 -9.936 23.267 1.00 30.83 267 GLU A O 1
ATOM 2073 N N . GLU A 1 268 ? -17.313 -11.633 23.332 1.00 27.27 268 GLU A N 1
ATOM 2074 C CA . GLU A 1 268 ? -16.354 -12.711 23.099 1.00 27.27 268 GLU A CA 1
ATOM 2075 C C . GLU A 1 268 ? -15.714 -12.567 21.713 1.00 27.27 268 GLU A C 1
ATOM 2077 O O . GLU A 1 268 ? -16.404 -12.390 20.702 1.00 27.27 268 GLU A O 1
ATOM 2082 N N . GLU A 1 269 ? -14.385 -12.680 21.661 1.00 35.19 269 GLU A N 1
ATOM 2083 C CA . GLU A 1 269 ? -13.659 -12.862 20.408 1.00 35.19 269 GLU A CA 1
ATOM 2084 C C . GLU A 1 269 ? -14.178 -14.138 19.740 1.00 35.19 269 GLU A C 1
ATOM 2086 O O . GLU A 1 269 ? -13.943 -15.246 20.226 1.00 35.19 269 GLU A O 1
ATOM 2091 N N . GLN A 1 270 ? -14.930 -13.992 18.644 1.00 26.36 270 GLN A N 1
ATOM 2092 C CA . GLN A 1 270 ? -15.527 -15.155 17.998 1.00 26.36 270 GLN A CA 1
ATOM 2093 C C . GLN A 1 270 ? -14.435 -16.123 17.523 1.00 26.36 270 GLN A C 1
ATOM 2095 O O . GLN A 1 270 ? -13.488 -15.690 16.853 1.00 26.36 270 GLN A O 1
ATOM 2100 N N . PRO A 1 271 ? -14.578 -17.436 17.796 1.00 30.25 271 PRO A N 1
ATOM 2101 C CA . PRO A 1 271 ? -13.678 -18.429 17.239 1.00 30.25 271 PRO A CA 1
ATOM 2102 C C . PRO A 1 271 ? -13.726 -18.337 15.713 1.00 30.25 271 PRO A C 1
ATOM 2104 O O . PRO A 1 271 ? -14.783 -18.119 15.118 1.00 30.25 271 PRO A O 1
ATOM 2107 N N . SER A 1 272 ? -12.558 -18.480 15.090 1.00 36.81 272 SER A N 1
ATOM 2108 C CA . SER A 1 272 ? -12.322 -18.284 13.659 1.00 36.81 272 SER A CA 1
ATOM 2109 C C . SER A 1 272 ? -13.394 -18.936 12.782 1.00 36.81 272 SER A C 1
ATOM 2111 O O . SER A 1 272 ? -13.337 -20.138 12.517 1.00 36.81 272 SER A O 1
ATOM 2113 N N . SER A 1 273 ? -14.338 -18.130 12.289 1.00 45.88 273 SER A N 1
ATOM 2114 C CA . SER A 1 273 ? -15.355 -18.581 11.344 1.00 45.88 273 SER A CA 1
ATOM 2115 C C . SER A 1 273 ? -14.676 -19.104 10.083 1.00 45.88 273 SER A C 1
ATOM 2117 O O . SER A 1 273 ? -14.047 -18.328 9.349 1.00 45.88 273 SER A O 1
ATOM 2119 N N . GLU A 1 274 ? -14.813 -20.412 9.843 1.00 54.69 274 GLU A N 1
ATOM 2120 C CA . GLU A 1 274 ? -14.274 -21.108 8.676 1.00 54.69 274 GLU A CA 1
ATOM 2121 C C . GLU A 1 274 ? -14.514 -20.279 7.412 1.00 54.69 274 GLU A C 1
ATOM 2123 O O . GLU A 1 274 ? -15.605 -19.743 7.191 1.00 54.69 274 GLU A O 1
ATOM 2128 N N . SER A 1 275 ? -13.468 -20.094 6.607 1.00 68.81 275 SER A N 1
ATOM 2129 C CA . SER A 1 275 ? -13.537 -19.255 5.412 1.00 68.81 275 SER A CA 1
ATOM 2130 C C . SER A 1 275 ? -14.234 -20.016 4.290 1.00 68.81 275 SER A C 1
ATOM 2132 O O . SER A 1 275 ? -13.577 -20.580 3.416 1.00 68.81 275 SER A O 1
ATOM 2134 N N . SER A 1 276 ? -15.561 -20.060 4.368 1.00 87.88 276 SER A N 1
ATOM 2135 C CA . SER A 1 276 ? -16.449 -20.591 3.346 1.00 87.88 276 SER A CA 1
ATOM 2136 C C . SER A 1 276 ? -16.954 -19.473 2.430 1.00 87.88 276 SER A C 1
ATOM 2138 O O . SER A 1 276 ? -17.303 -18.381 2.886 1.00 87.88 276 SER A O 1
ATOM 2140 N N . TYR A 1 277 ? -16.985 -19.751 1.128 1.00 92.00 277 TYR A N 1
ATOM 2141 C CA . TYR A 1 277 ? -17.511 -18.857 0.096 1.00 92.00 277 TYR A CA 1
ATOM 2142 C C . TYR A 1 277 ? -18.400 -19.641 -0.868 1.00 92.00 277 TYR A C 1
ATOM 2144 O O . TYR A 1 277 ? -18.096 -20.786 -1.192 1.00 92.00 277 TYR A O 1
ATOM 2152 N N . LEU A 1 278 ? -19.481 -19.029 -1.353 1.00 93.62 278 LEU A N 1
ATOM 2153 C CA . LEU A 1 278 ? -20.180 -19.535 -2.534 1.00 93.62 278 LEU A CA 1
ATOM 2154 C C . LEU A 1 278 ? -19.474 -19.004 -3.780 1.00 93.62 278 LEU A C 1
ATOM 2156 O O . LEU A 1 278 ? -19.174 -17.813 -3.847 1.00 93.62 278 LEU A O 1
ATOM 2160 N N . GLN A 1 279 ? -19.226 -19.887 -4.741 1.00 94.94 279 GLN A N 1
ATOM 2161 C CA . GLN A 1 279 ? -18.609 -19.576 -6.026 1.00 94.94 279 GLN A CA 1
ATOM 2162 C C . GLN A 1 279 ? -19.550 -19.990 -7.156 1.00 94.94 279 GLN A C 1
ATOM 2164 O O . GLN A 1 279 ? -20.114 -21.086 -7.116 1.00 94.94 279 GLN A O 1
ATOM 2169 N N . ALA A 1 280 ? -19.703 -19.131 -8.163 1.00 95.69 280 ALA A N 1
ATOM 2170 C CA . ALA A 1 280 ? -20.420 -19.471 -9.386 1.00 95.69 280 ALA A CA 1
ATOM 2171 C C . ALA A 1 280 ? -19.634 -20.479 -10.237 1.00 95.69 280 ALA A C 1
ATOM 2173 O O . ALA A 1 280 ? -18.403 -20.500 -10.240 1.00 95.69 280 ALA A O 1
ATOM 2174 N N . VAL A 1 281 ? -20.373 -21.299 -10.966 1.00 94.88 281 VAL A N 1
ATOM 2175 C CA . VAL A 1 281 ? -19.901 -22.251 -11.965 1.00 94.88 281 VAL A CA 1
ATOM 2176 C C . VAL A 1 281 ? -20.788 -22.040 -13.188 1.00 94.88 281 VAL A C 1
ATOM 2178 O O . VAL A 1 281 ? -22.002 -21.917 -13.020 1.00 94.88 281 VAL A O 1
ATOM 2181 N N . ASP A 1 282 ? -20.213 -21.954 -14.382 1.00 93.31 282 ASP A N 1
ATOM 2182 C CA . ASP A 1 282 ? -20.985 -21.775 -15.616 1.00 93.31 282 ASP A CA 1
ATOM 2183 C C . ASP A 1 282 ? -21.749 -23.052 -16.030 1.00 93.31 282 ASP A C 1
ATOM 2185 O O . ASP A 1 282 ? -21.695 -24.094 -15.365 1.00 93.31 282 ASP A O 1
ATOM 2189 N N . SER A 1 283 ? -22.486 -22.971 -17.138 1.00 93.25 283 SER A N 1
ATOM 2190 C CA . SER A 1 283 ? -23.225 -24.098 -17.726 1.00 93.25 283 SER A CA 1
ATOM 2191 C C . SER A 1 283 ? -22.334 -25.239 -18.248 1.00 93.25 283 SER A C 1
ATOM 2193 O O . SER A 1 283 ? -22.826 -26.351 -18.440 1.00 93.25 283 SER A O 1
ATOM 2195 N N . HIS A 1 284 ? -21.027 -25.014 -18.423 1.00 91.06 284 HIS A N 1
ATOM 2196 C CA . HIS A 1 284 ? -20.041 -26.028 -18.815 1.00 91.06 284 HIS A CA 1
ATOM 2197 C C . HIS A 1 284 ? -19.326 -26.680 -17.618 1.00 91.06 284 HIS A C 1
ATOM 2199 O O . HIS A 1 284 ? -18.526 -27.599 -17.804 1.00 91.06 284 HIS A O 1
ATOM 2205 N N . GLY A 1 285 ? -19.612 -26.245 -16.386 1.00 88.94 285 GLY A N 1
ATOM 2206 C CA . GLY A 1 285 ? -18.952 -26.745 -15.180 1.00 88.94 285 GLY A CA 1
ATOM 2207 C C . GLY A 1 285 ? -17.648 -26.017 -14.827 1.00 88.94 285 GLY A C 1
ATOM 2208 O O . GLY A 1 285 ? -16.949 -26.445 -13.904 1.00 88.94 285 GLY A O 1
ATOM 2209 N N . VAL A 1 286 ? -17.313 -24.919 -15.513 1.00 92.62 286 VAL A N 1
ATOM 2210 C CA . VAL A 1 286 ? -16.106 -24.125 -15.256 1.00 92.62 286 VAL A CA 1
ATOM 2211 C C . VAL A 1 286 ? -16.350 -23.168 -14.080 1.00 92.62 286 VAL A C 1
ATOM 2213 O O . VAL A 1 286 ? -17.328 -22.417 -14.075 1.00 92.62 286 VAL A O 1
ATOM 2216 N N . PRO A 1 287 ? -15.490 -23.173 -13.045 1.00 94.50 287 PRO A N 1
ATOM 2217 C CA . PRO A 1 287 ? -15.645 -22.283 -11.901 1.00 94.50 287 PRO A CA 1
ATOM 2218 C C . PRO A 1 287 ? -15.304 -20.833 -12.269 1.00 94.50 287 PRO A C 1
ATOM 2220 O O . PRO A 1 287 ? -14.349 -20.585 -12.999 1.00 94.50 287 PRO A O 1
ATOM 2223 N N . LEU A 1 288 ? -16.050 -19.866 -11.730 1.00 94.88 288 LEU A N 1
ATOM 2224 C CA . LEU A 1 288 ? -15.869 -18.436 -12.007 1.00 94.88 288 LEU A CA 1
ATOM 2225 C C . LEU A 1 288 ? -15.194 -17.705 -10.838 1.00 94.88 288 LEU A C 1
ATOM 2227 O O . LEU A 1 288 ? -15.466 -17.970 -9.667 1.00 94.88 288 LEU A O 1
ATOM 2231 N N . CYS A 1 289 ? -14.309 -16.764 -11.144 1.00 93.75 289 CYS A N 1
ATOM 2232 C CA . CYS A 1 289 ? -13.433 -16.093 -10.188 1.00 93.75 289 CYS A CA 1
ATOM 2233 C C . CYS A 1 289 ? -14.200 -15.258 -9.154 1.00 93.75 289 CYS A C 1
ATOM 2235 O O . CYS A 1 289 ? -14.946 -14.348 -9.514 1.00 93.75 289 CYS A O 1
ATOM 2237 N N . LEU A 1 290 ? -13.923 -15.462 -7.861 1.00 92.38 290 LEU A N 1
ATOM 2238 C CA . LEU A 1 290 ? -14.561 -14.699 -6.776 1.00 92.38 290 LEU A CA 1
ATOM 2239 C C . LEU A 1 290 ? -14.247 -13.183 -6.790 1.00 92.38 290 LEU A C 1
ATOM 2241 O O . LEU A 1 290 ? -14.939 -12.424 -6.113 1.00 92.38 290 LEU A O 1
ATOM 2245 N N . SER A 1 291 ? -13.223 -12.730 -7.532 1.00 90.06 291 SER A N 1
ATOM 2246 C CA . SER A 1 291 ? -12.894 -11.296 -7.686 1.00 90.06 291 SER A CA 1
ATOM 2247 C C . SER A 1 291 ? -13.513 -10.664 -8.938 1.00 90.06 291 SER A C 1
ATOM 2249 O O . SER A 1 291 ? -14.143 -9.611 -8.847 1.00 90.06 291 SER A O 1
ATOM 2251 N N . CYS A 1 292 ? -13.323 -11.291 -10.107 1.00 89.00 292 CYS A N 1
ATOM 2252 C CA . CYS A 1 292 ? -13.645 -10.701 -11.414 1.00 89.00 292 CYS A CA 1
ATOM 2253 C C . CYS A 1 292 ? -14.742 -11.427 -12.208 1.00 89.00 292 CYS A C 1
ATOM 2255 O O . CYS A 1 292 ? -15.105 -10.943 -13.274 1.00 89.00 292 CYS A O 1
ATOM 2257 N N . GLN A 1 293 ? -15.251 -12.559 -11.707 1.00 91.31 293 GLN A N 1
ATOM 2258 C CA . GLN A 1 293 ? -16.298 -13.397 -12.316 1.00 91.31 293 GLN A CA 1
ATOM 2259 C C . GLN A 1 293 ? -15.967 -14.019 -13.688 1.00 91.31 293 GLN A C 1
ATOM 2261 O O . GLN A 1 293 ? -16.835 -14.639 -14.291 1.00 91.31 293 GLN A O 1
ATOM 2266 N N . GLU A 1 294 ? -14.714 -13.921 -14.140 1.00 91.75 294 GLU A N 1
ATOM 2267 C CA . GLU A 1 294 ? -14.185 -14.642 -15.309 1.00 91.75 294 GLU A CA 1
ATOM 2268 C C . GLU A 1 294 ? -13.873 -16.110 -14.987 1.00 91.75 294 GLU A C 1
ATOM 2270 O O . GLU A 1 294 ? -13.646 -16.455 -13.824 1.00 91.75 294 GLU A O 1
ATOM 2275 N N . ALA A 1 295 ? -13.776 -16.955 -16.014 1.00 92.81 295 ALA A N 1
ATOM 2276 C CA . ALA A 1 295 ? -13.396 -18.362 -15.883 1.00 92.81 295 ALA A CA 1
ATOM 2277 C C . ALA A 1 295 ? -12.070 -18.568 -15.117 1.00 92.81 295 ALA A C 1
ATOM 2279 O O . ALA A 1 295 ? -11.070 -17.877 -15.334 1.00 92.81 295 ALA A O 1
ATOM 2280 N N . CYS A 1 296 ? -12.058 -19.548 -14.215 1.00 91.44 296 CYS A N 1
ATOM 2281 C CA . CYS A 1 296 ? -10.875 -20.031 -13.512 1.00 91.44 296 CYS A CA 1
ATOM 2282 C C . CYS A 1 296 ? -10.330 -21.317 -14.154 1.00 91.44 296 CYS A C 1
ATOM 2284 O O . CYS A 1 296 ? -11.080 -22.055 -14.795 1.00 91.44 296 CYS A O 1
ATOM 2286 N N . PRO A 1 297 ? -9.047 -21.650 -13.915 1.00 86.56 297 PRO A N 1
ATOM 2287 C CA . PRO A 1 297 ? -8.535 -22.992 -14.168 1.00 86.56 297 PRO A CA 1
ATOM 2288 C C . PRO A 1 297 ? -9.398 -24.056 -13.478 1.00 86.56 297 PRO A C 1
ATOM 2290 O O . PRO A 1 297 ? -9.867 -23.853 -12.358 1.00 86.56 297 PRO A O 1
ATOM 2293 N N . THR A 1 298 ? -9.569 -25.206 -14.126 1.00 83.56 298 THR A N 1
ATOM 2294 C CA . THR A 1 298 ? -10.269 -26.381 -13.574 1.00 83.56 298 THR A CA 1
ATOM 2295 C C . THR A 1 298 ? -9.332 -27.351 -12.844 1.00 83.56 298 THR A C 1
ATOM 2297 O O . THR A 1 298 ? -9.800 -28.255 -12.156 1.00 83.56 298 THR A O 1
ATOM 2300 N N . SER A 1 299 ? -8.015 -27.155 -12.951 1.00 80.12 299 SER A N 1
ATOM 2301 C CA . SER A 1 299 ? -6.991 -27.977 -12.300 1.00 80.12 299 SER A CA 1
ATOM 2302 C C . SER A 1 299 ? -6.854 -27.658 -10.808 1.00 80.12 299 SER A C 1
ATOM 2304 O O . SER A 1 299 ? -6.469 -26.547 -10.447 1.00 80.12 299 SER A O 1
ATOM 2306 N N . GLY A 1 300 ? -7.093 -28.649 -9.945 1.00 80.38 300 GLY A N 1
ATOM 2307 C CA . GLY A 1 300 ? -6.904 -28.549 -8.491 1.00 80.38 300 GLY A CA 1
ATOM 2308 C C . GLY A 1 300 ? -8.202 -28.686 -7.693 1.00 80.38 300 GLY A C 1
ATOM 2309 O O . GLY A 1 300 ? -9.251 -29.043 -8.230 1.00 80.38 300 GLY A O 1
ATOM 2310 N N . GLY A 1 301 ? -8.139 -28.428 -6.385 1.00 83.31 301 GLY A N 1
ATOM 2311 C CA . GLY A 1 301 ? -9.308 -28.493 -5.513 1.00 83.31 301 GLY A CA 1
ATOM 2312 C C . GLY A 1 301 ? -10.269 -27.319 -5.719 1.00 83.31 301 GLY A C 1
ATOM 2313 O O . GLY A 1 301 ? -9.936 -26.299 -6.329 1.00 83.31 301 GLY A O 1
ATOM 2314 N N . ALA A 1 302 ? -11.470 -27.415 -5.137 1.00 82.81 302 ALA A N 1
ATOM 2315 C CA . ALA A 1 302 ? -12.434 -26.307 -5.126 1.00 82.81 302 ALA A CA 1
ATOM 2316 C C . ALA A 1 302 ? -11.883 -25.050 -4.423 1.00 82.81 302 ALA A C 1
ATOM 2318 O O . ALA A 1 302 ? -12.249 -23.931 -4.778 1.00 82.81 302 ALA A O 1
ATOM 2319 N N . TRP A 1 303 ? -10.977 -25.232 -3.454 1.00 85.38 303 TRP A N 1
ATOM 2320 C CA . TRP A 1 303 ? -10.246 -24.143 -2.809 1.00 85.38 303 TRP A CA 1
ATOM 2321 C C . TRP A 1 303 ? -9.301 -23.449 -3.796 1.00 85.38 303 TRP A C 1
ATOM 2323 O O . TRP A 1 303 ? -9.341 -22.225 -3.894 1.00 85.38 303 TRP A O 1
ATOM 2333 N N . ASP A 1 304 ? -8.496 -24.194 -4.550 1.00 85.44 304 ASP A N 1
ATOM 2334 C CA . ASP A 1 304 ? -7.450 -23.643 -5.427 1.00 85.44 304 ASP A CA 1
ATOM 2335 C C . ASP A 1 304 ? -8.046 -22.933 -6.651 1.00 85.44 304 ASP A C 1
ATOM 2337 O O . ASP A 1 304 ? -7.635 -21.836 -7.021 1.00 85.44 304 ASP A O 1
ATOM 2341 N N . THR A 1 305 ? -9.117 -23.501 -7.205 1.00 88.88 305 THR A N 1
ATOM 2342 C CA . THR A 1 305 ? -9.814 -23.028 -8.414 1.00 88.88 305 THR A CA 1
ATOM 2343 C C . THR A 1 305 ? -10.823 -21.891 -8.144 1.00 88.88 305 THR A C 1
ATOM 2345 O O . THR A 1 305 ? -11.816 -21.726 -8.857 1.00 88.88 305 THR A O 1
ATOM 2348 N N . ARG A 1 306 ? -10.599 -21.089 -7.089 1.00 92.50 306 ARG A N 1
ATOM 2349 C CA . ARG A 1 306 ? -11.478 -19.969 -6.677 1.00 92.50 306 ARG A CA 1
ATOM 2350 C C . ARG A 1 306 ? -11.139 -18.611 -7.317 1.00 92.50 306 ARG A C 1
ATOM 2352 O O . ARG A 1 306 ? -11.949 -17.682 -7.271 1.00 92.50 306 ARG A O 1
ATOM 2359 N N . PHE A 1 307 ? -9.933 -18.479 -7.871 1.00 93.50 307 PHE A N 1
ATOM 2360 C CA . PHE A 1 307 ? -9.429 -17.268 -8.523 1.00 93.50 307 PHE A CA 1
ATOM 2361 C C . PHE A 1 307 ? -8.746 -17.624 -9.847 1.00 93.50 307 PHE A C 1
ATOM 2363 O O . PHE A 1 307 ? -8.064 -18.638 -9.939 1.00 93.50 307 PHE A O 1
ATOM 2370 N N . CYS A 1 308 ? -8.893 -16.777 -10.869 1.00 90.81 308 CYS A N 1
ATOM 2371 C CA . CYS A 1 308 ? -8.246 -16.990 -12.171 1.00 90.81 308 CYS A CA 1
ATOM 2372 C C . CYS A 1 308 ? -6.754 -16.610 -12.185 1.00 90.81 308 CYS A C 1
ATOM 2374 O O . CYS A 1 308 ? -6.036 -16.958 -13.115 1.00 90.81 308 CYS A O 1
ATOM 2376 N N . SER A 1 309 ? -6.286 -15.861 -11.182 1.00 88.31 309 SER A N 1
ATOM 2377 C CA . SER A 1 309 ? -4.905 -15.385 -11.070 1.00 88.31 309 SER A CA 1
ATOM 2378 C C . SER A 1 309 ? -4.574 -14.972 -9.635 1.00 88.31 309 SER A C 1
ATOM 2380 O O . SER A 1 309 ? -5.465 -14.580 -8.872 1.00 88.31 309 SER A O 1
ATOM 2382 N N . GLN A 1 310 ? -3.280 -14.958 -9.298 1.00 85.81 310 GLN A N 1
ATOM 2383 C CA . GLN A 1 310 ? -2.784 -14.398 -8.036 1.00 85.81 310 GLN A CA 1
ATOM 2384 C C . GLN A 1 310 ? -3.232 -12.937 -7.856 1.00 85.81 310 GLN A C 1
ATOM 2386 O O . GLN A 1 310 ? -3.698 -12.566 -6.784 1.00 85.81 310 GLN A O 1
ATOM 2391 N N . ARG A 1 311 ? -3.217 -12.119 -8.919 1.00 84.81 311 ARG A N 1
ATOM 2392 C CA . ARG A 1 311 ? -3.719 -10.733 -8.880 1.00 84.81 311 ARG A CA 1
ATOM 2393 C C . ARG A 1 311 ? -5.163 -10.646 -8.369 1.00 84.81 311 ARG A C 1
ATOM 2395 O O . ARG A 1 311 ? -5.448 -9.842 -7.485 1.00 84.81 311 ARG A O 1
ATOM 2402 N N . CYS A 1 312 ? -6.060 -11.489 -8.886 1.00 87.44 312 CYS A N 1
ATOM 2403 C CA . CYS A 1 312 ? -7.450 -11.544 -8.422 1.00 87.44 312 CYS A CA 1
ATOM 2404 C C . CYS A 1 312 ? -7.570 -12.033 -6.971 1.00 87.44 312 CYS A C 1
ATOM 2406 O O . CYS A 1 312 ? -8.411 -11.526 -6.230 1.00 87.44 312 CYS A O 1
ATOM 2408 N N . GLN A 1 313 ? -6.725 -12.978 -6.547 1.00 89.69 313 GLN A N 1
ATOM 2409 C CA . GLN A 1 313 ? -6.671 -13.418 -5.152 1.00 89.69 313 GLN A CA 1
ATOM 2410 C C . GLN A 1 313 ? -6.321 -12.266 -4.205 1.00 89.69 313 GLN A C 1
ATOM 2412 O O . GLN A 1 313 ? -6.981 -12.076 -3.182 1.00 89.69 313 GLN A O 1
ATOM 2417 N N . GLU A 1 314 ? -5.289 -11.495 -4.535 1.00 86.69 314 GLU A N 1
ATOM 2418 C CA . GLU A 1 314 ? -4.805 -10.409 -3.685 1.00 86.69 314 GLU A CA 1
ATOM 2419 C C . GLU A 1 314 ? -5.784 -9.236 -3.636 1.00 86.69 314 GLU A C 1
ATOM 2421 O O . GLU A 1 314 ? -6.063 -8.717 -2.558 1.00 86.69 314 GLU A O 1
ATOM 2426 N N . GLU A 1 315 ? -6.358 -8.858 -4.778 1.00 86.06 315 GLU A N 1
ATOM 2427 C CA . GLU A 1 315 ? -7.393 -7.825 -4.882 1.00 86.06 315 GLU A CA 1
ATOM 2428 C C . GLU A 1 315 ? -8.641 -8.177 -4.059 1.00 86.06 315 GLU A C 1
ATOM 2430 O O . GLU A 1 315 ? -9.153 -7.347 -3.300 1.00 86.06 315 GLU A O 1
ATOM 2435 N N . PHE A 1 316 ? -9.095 -9.431 -4.132 1.00 88.69 316 PHE A N 1
ATOM 2436 C CA . PHE A 1 316 ? -10.182 -9.922 -3.292 1.00 88.69 316 PHE A CA 1
ATOM 2437 C C . PHE A 1 316 ? -9.822 -9.850 -1.804 1.00 88.69 316 PHE A C 1
ATOM 2439 O O . PHE A 1 316 ? -10.631 -9.392 -0.994 1.00 88.69 316 PHE A O 1
ATOM 2446 N N . GLN A 1 317 ? -8.614 -10.275 -1.420 1.00 90.00 317 GLN A N 1
ATOM 2447 C CA . GLN A 1 317 ? -8.164 -10.239 -0.024 1.00 90.00 317 GLN A CA 1
ATOM 2448 C C . GLN A 1 317 ? -8.021 -8.805 0.511 1.00 90.00 317 GLN A C 1
ATOM 2450 O O . GLN A 1 317 ? -8.394 -8.564 1.655 1.00 90.00 317 GLN A O 1
ATOM 2455 N N . LEU A 1 318 ? -7.575 -7.837 -0.296 1.00 87.69 318 LEU A N 1
ATOM 2456 C CA . LEU A 1 318 ? -7.543 -6.412 0.077 1.00 87.69 318 LEU A CA 1
ATOM 2457 C C . LEU A 1 318 ? -8.940 -5.859 0.374 1.00 87.69 318 LEU A C 1
ATOM 2459 O O . LEU A 1 318 ? -9.118 -5.072 1.301 1.00 87.69 318 LEU A O 1
ATOM 2463 N N . ARG A 1 319 ? -9.942 -6.296 -0.395 1.00 86.94 319 ARG A N 1
ATOM 2464 C CA . ARG A 1 319 ? -11.339 -5.864 -0.249 1.00 86.94 319 ARG A CA 1
ATOM 2465 C C . ARG A 1 319 ? -12.087 -6.587 0.874 1.00 86.94 319 ARG A C 1
ATOM 2467 O O . ARG A 1 319 ? -13.015 -6.007 1.432 1.00 86.94 319 ARG A O 1
ATOM 2474 N N . SER A 1 320 ? -11.724 -7.829 1.198 1.00 88.12 320 SER A N 1
ATOM 2475 C CA . SER A 1 320 ? -12.453 -8.695 2.149 1.00 88.12 320 SER A CA 1
ATOM 2476 C C . SER A 1 320 ? -11.761 -8.902 3.504 1.00 88.12 320 SER A C 1
ATOM 2478 O O . SER A 1 320 ? -12.426 -9.278 4.467 1.00 88.12 320 SER A O 1
ATOM 2480 N N . SER A 1 321 ? -10.449 -8.660 3.617 1.00 89.69 321 SER A N 1
ATOM 2481 C CA . SER A 1 321 ? -9.660 -8.966 4.818 1.00 89.69 321 SER A CA 1
ATOM 2482 C C . SER A 1 321 ? -8.889 -7.756 5.342 1.00 89.69 321 SER A C 1
ATOM 2484 O O . SER A 1 321 ? -7.864 -7.340 4.800 1.00 89.69 321 SER A O 1
ATOM 2486 N N . GLN A 1 322 ? -9.348 -7.251 6.487 1.00 89.00 322 GLN A N 1
ATOM 2487 C CA . GLN A 1 322 ? -8.685 -6.206 7.274 1.00 89.00 322 GLN A CA 1
ATOM 2488 C C . GLN A 1 322 ? -7.228 -6.552 7.601 1.00 89.00 322 GLN A C 1
ATOM 2490 O O . GLN A 1 322 ? -6.343 -5.713 7.456 1.00 89.00 322 GLN A O 1
ATOM 2495 N N . THR A 1 323 ? -6.967 -7.792 8.024 1.00 91.44 323 THR A N 1
ATOM 2496 C CA . THR A 1 323 ? -5.626 -8.254 8.4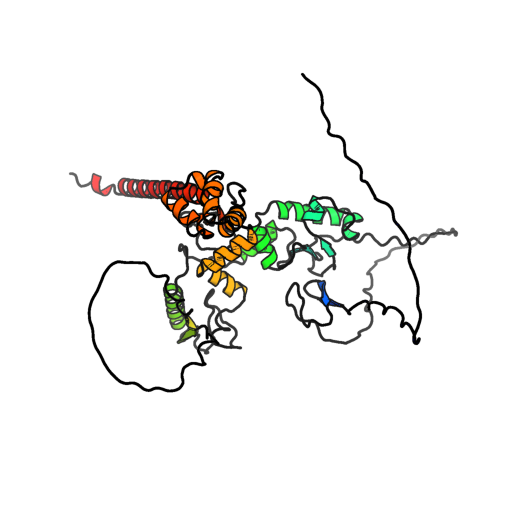05 1.00 91.44 323 THR A CA 1
ATOM 2497 C C . THR A 1 323 ? -4.685 -8.276 7.205 1.00 91.44 323 THR A C 1
ATOM 2499 O O . THR A 1 323 ? -3.549 -7.822 7.313 1.00 91.44 323 THR A O 1
ATOM 2502 N N . TYR A 1 324 ? -5.166 -8.731 6.042 1.00 91.75 324 TYR A N 1
ATOM 2503 C CA . TYR A 1 324 ? -4.372 -8.727 4.813 1.00 91.75 324 TYR A CA 1
ATOM 2504 C C . TYR A 1 324 ? -4.078 -7.301 4.337 1.00 91.75 324 TYR A C 1
ATOM 2506 O O . TYR A 1 324 ? -2.929 -6.963 4.062 1.00 91.75 324 TYR A O 1
ATOM 2514 N N . MET A 1 325 ? -5.096 -6.435 4.323 1.00 91.56 325 MET A N 1
ATOM 2515 C CA . MET A 1 325 ? -4.949 -5.020 3.986 1.00 91.56 325 MET A CA 1
ATOM 2516 C C . MET A 1 325 ? -3.940 -4.313 4.906 1.00 91.56 325 MET A C 1
ATOM 2518 O O . MET A 1 325 ? -3.038 -3.635 4.418 1.00 91.56 325 MET A O 1
ATOM 2522 N N . ARG A 1 326 ? -4.039 -4.508 6.230 1.00 94.62 326 ARG A N 1
ATOM 2523 C CA . ARG A 1 326 ? -3.067 -3.978 7.202 1.00 94.62 326 ARG A CA 1
ATOM 2524 C C . ARG A 1 326 ? -1.660 -4.511 6.946 1.00 94.62 326 ARG A C 1
ATOM 2526 O O . ARG A 1 326 ? -0.726 -3.720 6.932 1.00 94.62 326 ARG A O 1
ATOM 2533 N N . SER A 1 327 ? -1.511 -5.813 6.701 1.00 94.25 327 SER A N 1
ATOM 2534 C CA . SER A 1 327 ? -0.214 -6.432 6.409 1.00 94.25 327 SER A CA 1
ATOM 2535 C C . SER A 1 327 ? 0.443 -5.839 5.159 1.00 94.25 327 SER A C 1
ATOM 2537 O O . SER A 1 327 ? 1.613 -5.480 5.228 1.00 94.25 327 SER A O 1
ATOM 2539 N N . ARG A 1 328 ? -0.298 -5.641 4.058 1.00 92.62 328 ARG A N 1
ATOM 2540 C CA . ARG A 1 328 ? 0.246 -5.035 2.827 1.00 92.62 328 ARG A CA 1
ATOM 2541 C C . ARG A 1 328 ? 0.588 -3.550 2.975 1.00 92.62 328 ARG A C 1
ATOM 2543 O O . ARG A 1 328 ? 1.579 -3.100 2.412 1.00 92.62 328 ARG A O 1
ATOM 2550 N N . VAL A 1 329 ? -0.185 -2.792 3.756 1.00 94.69 329 VAL A N 1
ATOM 2551 C CA . VAL A 1 329 ? 0.146 -1.389 4.069 1.00 94.69 329 VAL A CA 1
ATOM 2552 C C . VAL A 1 329 ? 1.392 -1.308 4.964 1.00 94.69 329 VAL A C 1
ATOM 2554 O O . VAL A 1 329 ? 2.271 -0.487 4.713 1.00 94.69 329 VAL A O 1
ATOM 2557 N N . LEU A 1 330 ? 1.518 -2.197 5.955 1.00 95.88 330 LEU A N 1
ATOM 2558 C CA . LEU A 1 330 ? 2.695 -2.289 6.824 1.00 95.88 330 LEU A CA 1
ATOM 2559 C C . LEU A 1 330 ? 3.958 -2.718 6.057 1.00 95.88 330 LEU A C 1
ATOM 2561 O O . LEU A 1 330 ? 5.015 -2.135 6.268 1.00 95.88 330 LEU A O 1
ATOM 2565 N N . GLU A 1 331 ? 3.847 -3.687 5.146 1.00 92.81 331 GLU A N 1
ATOM 2566 C CA . GLU A 1 331 ? 4.925 -4.120 4.240 1.00 92.81 331 GLU A CA 1
ATOM 2567 C C . GLU A 1 331 ? 5.446 -2.966 3.369 1.00 92.81 331 GLU A C 1
ATOM 2569 O O . GLU A 1 331 ? 6.644 -2.877 3.106 1.00 92.81 331 GLU A O 1
ATOM 2574 N N . ALA A 1 332 ? 4.553 -2.074 2.930 1.00 92.62 332 ALA A N 1
ATOM 2575 C CA . ALA A 1 332 ? 4.907 -0.964 2.057 1.00 92.62 332 ALA A CA 1
ATOM 2576 C C . ALA A 1 332 ? 5.446 0.268 2.792 1.00 92.62 332 ALA A C 1
ATOM 2578 O O . ALA A 1 332 ? 6.389 0.894 2.322 1.00 92.62 332 ALA A O 1
ATOM 2579 N N . GLU A 1 333 ? 4.849 0.637 3.924 1.00 95.50 333 GLU A N 1
ATOM 2580 C CA . GLU A 1 333 ? 5.118 1.916 4.598 1.00 95.50 333 GLU A CA 1
ATOM 2581 C C . GLU A 1 333 ? 5.773 1.758 5.977 1.00 95.50 333 GLU A C 1
ATOM 2583 O O . GLU A 1 333 ? 5.974 2.745 6.683 1.00 95.50 333 GLU A O 1
ATOM 2588 N N . GLN A 1 334 ? 6.081 0.522 6.389 1.00 95.44 334 GLN A N 1
ATOM 2589 C CA . GLN A 1 334 ? 6.775 0.173 7.640 1.00 95.44 334 GLN A CA 1
ATOM 2590 C C . GLN A 1 334 ? 6.102 0.725 8.916 1.00 95.44 334 GLN A C 1
ATOM 2592 O O . GLN A 1 334 ? 6.702 0.802 9.988 1.00 95.44 334 GLN A O 1
ATOM 2597 N N . GLY A 1 335 ? 4.824 1.108 8.819 1.00 96.88 335 GLY A N 1
ATOM 2598 C CA . GLY A 1 335 ? 4.075 1.719 9.914 1.00 96.88 335 GLY A CA 1
ATOM 2599 C C . GLY A 1 335 ? 4.466 3.173 10.205 1.00 96.88 335 GLY A C 1
ATOM 2600 O O . GLY A 1 335 ? 4.189 3.667 11.304 1.00 96.88 335 GLY A O 1
ATOM 2601 N N . VAL A 1 336 ? 5.097 3.858 9.246 1.00 98.00 336 VAL A N 1
ATOM 2602 C CA . VAL A 1 336 ? 5.396 5.294 9.291 1.00 98.00 336 VAL A CA 1
ATOM 2603 C C . VAL A 1 336 ? 4.157 6.092 8.883 1.00 98.00 336 VAL A C 1
ATOM 2605 O O . VAL A 1 336 ? 3.557 5.855 7.836 1.00 98.00 336 VAL A O 1
ATOM 2608 N N . CYS A 1 337 ? 3.755 7.060 9.707 1.00 97.62 337 CYS A N 1
ATOM 2609 C CA . CYS A 1 337 ? 2.585 7.893 9.432 1.00 97.62 337 CYS A CA 1
ATOM 2610 C C . CYS A 1 337 ? 2.814 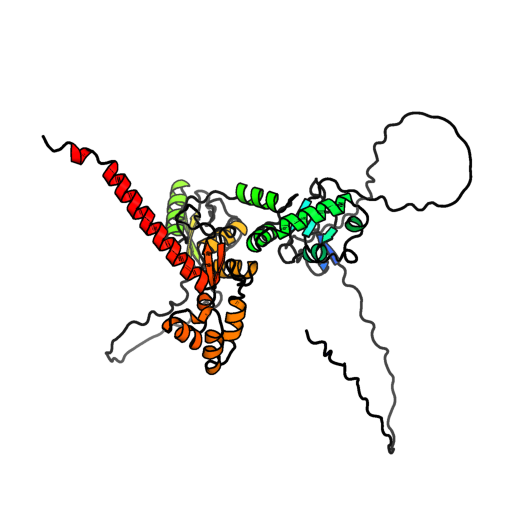8.821 8.227 1.00 97.62 337 CYS A C 1
ATOM 2612 O O . CYS A 1 337 ? 3.579 9.779 8.328 1.00 97.62 337 CYS A O 1
ATOM 2614 N N . GLN A 1 338 ? 2.059 8.635 7.144 1.00 96.00 338 GLN A N 1
ATOM 2615 C CA . GLN A 1 338 ? 2.179 9.424 5.907 1.00 96.00 338 GLN A CA 1
ATOM 2616 C C . GLN A 1 338 ? 1.778 10.908 6.060 1.00 96.00 338 GLN A C 1
ATOM 2618 O O . GLN A 1 338 ? 2.012 11.711 5.163 1.00 96.00 338 GLN A O 1
ATOM 2623 N N . HIS A 1 339 ? 1.199 11.305 7.203 1.00 96.19 339 HIS A N 1
ATOM 2624 C CA . HIS A 1 339 ? 0.881 12.706 7.517 1.00 96.19 339 HIS A CA 1
ATOM 2625 C C . HIS A 1 339 ? 1.947 13.403 8.387 1.00 96.19 339 HIS A C 1
ATOM 2627 O O . HIS A 1 339 ? 2.053 14.627 8.346 1.00 96.19 339 HIS A O 1
ATOM 2633 N N . CYS A 1 340 ? 2.692 12.683 9.233 1.00 96.88 340 CYS A N 1
ATOM 2634 C CA . CYS A 1 340 ? 3.611 13.314 10.199 1.00 96.88 340 CYS A CA 1
ATOM 2635 C C . CYS A 1 340 ? 4.993 12.658 10.331 1.00 96.88 340 CYS A C 1
ATOM 2637 O O . CYS A 1 340 ? 5.776 13.091 11.168 1.00 96.88 340 CYS A O 1
ATOM 2639 N N . GLY A 1 341 ? 5.297 11.617 9.553 1.00 96.88 341 GLY A N 1
ATOM 2640 C CA . GLY A 1 341 ? 6.599 10.937 9.550 1.00 96.88 341 GLY A CA 1
ATOM 2641 C C . GLY A 1 341 ? 6.907 10.090 10.792 1.00 96.88 341 GLY A C 1
ATOM 2642 O O . GLY A 1 341 ? 7.975 9.497 10.873 1.00 96.88 341 GLY A O 1
ATOM 2643 N N . LEU A 1 342 ? 6.002 10.007 11.772 1.00 97.38 342 LEU A N 1
ATOM 2644 C CA . LEU A 1 342 ? 6.259 9.290 13.025 1.00 97.38 342 LEU A CA 1
ATOM 2645 C C . LEU A 1 342 ? 6.155 7.765 12.845 1.00 97.38 342 LEU A C 1
ATOM 2647 O O . LEU A 1 342 ? 5.173 7.259 12.292 1.00 97.38 342 LEU A O 1
ATOM 2651 N N . HIS A 1 343 ? 7.153 7.045 13.367 1.00 98.00 343 HIS A N 1
ATOM 2652 C CA . HIS A 1 343 ? 7.306 5.586 13.304 1.00 98.00 343 HIS A CA 1
ATOM 2653 C C . HIS A 1 343 ? 6.370 4.883 14.304 1.00 98.00 343 HIS A C 1
ATOM 2655 O O . HIS A 1 343 ? 6.761 4.451 15.391 1.00 98.00 343 HIS A O 1
ATOM 2661 N N . ALA A 1 344 ? 5.086 4.802 13.959 1.00 98.25 344 ALA A N 1
ATOM 2662 C CA . ALA A 1 344 ? 4.049 4.343 14.876 1.00 98.25 344 ALA A CA 1
ATOM 2663 C C . ALA A 1 344 ? 4.082 2.826 15.137 1.00 98.25 344 ALA A C 1
ATOM 2665 O O . ALA A 1 344 ? 3.799 2.405 16.259 1.00 98.25 344 ALA A O 1
ATOM 2666 N N . HIS A 1 345 ? 4.452 1.999 14.151 1.00 98.12 345 HIS A N 1
ATOM 2667 C CA . HIS A 1 345 ? 4.621 0.558 14.388 1.00 98.12 345 HIS A CA 1
ATOM 2668 C C . HIS A 1 345 ? 5.885 0.241 15.205 1.00 98.12 345 HIS A C 1
ATOM 2670 O O . HIS A 1 345 ? 5.837 -0.613 16.084 1.00 98.12 345 HIS A O 1
ATOM 2676 N N . GLU A 1 346 ? 6.982 0.975 15.012 1.00 98.06 346 GLU A N 1
ATOM 2677 C CA . GLU A 1 346 ? 8.190 0.819 15.834 1.00 98.06 346 GLU A CA 1
ATOM 2678 C C . GLU A 1 346 ? 7.915 1.136 17.316 1.00 98.06 346 GLU A C 1
ATOM 2680 O O . GLU A 1 346 ? 8.319 0.386 18.207 1.00 98.06 346 GLU A O 1
ATOM 2685 N N . LEU A 1 347 ? 7.153 2.204 17.589 1.00 97.94 347 LEU A N 1
ATOM 2686 C CA . LEU A 1 347 ? 6.697 2.523 18.944 1.00 97.94 347 LEU A CA 1
ATOM 2687 C C . LEU A 1 347 ? 5.774 1.431 19.515 1.00 97.94 347 LEU A C 1
ATOM 2689 O O . LEU A 1 347 ? 5.888 1.102 20.694 1.00 97.94 347 LEU A O 1
ATOM 2693 N N . PHE A 1 348 ? 4.901 0.831 18.695 1.00 98.25 348 PHE A N 1
ATOM 2694 C CA . PHE A 1 348 ? 4.100 -0.326 19.110 1.00 98.25 348 PHE A CA 1
ATOM 2695 C C . PHE A 1 348 ? 4.981 -1.497 19.562 1.00 98.25 348 PHE A C 1
ATOM 2697 O O . PHE A 1 348 ? 4.742 -2.023 20.646 1.00 98.25 348 PHE A O 1
ATOM 2704 N N . LEU A 1 349 ? 5.997 -1.881 18.778 1.00 98.06 349 LEU A N 1
ATOM 2705 C CA . LEU A 1 349 ? 6.910 -2.976 19.129 1.00 98.06 349 LEU A CA 1
ATOM 2706 C C . LEU A 1 349 ? 7.606 -2.689 20.470 1.00 98.06 349 LEU A C 1
ATOM 2708 O O . LEU A 1 349 ? 7.523 -3.495 21.395 1.00 98.06 349 LEU A O 1
ATOM 2712 N N . LYS A 1 350 ? 8.168 -1.481 20.621 1.00 97.75 350 LYS A N 1
ATOM 2713 C CA . LYS A 1 350 ? 8.804 -1.017 21.866 1.00 97.75 350 LYS A CA 1
ATOM 2714 C C . LYS A 1 350 ? 7.867 -1.101 23.079 1.00 97.75 350 LYS A C 1
ATOM 2716 O O . LYS A 1 350 ? 8.274 -1.601 24.121 1.00 97.75 350 LYS A O 1
ATOM 2721 N N . VAL A 1 351 ? 6.616 -0.643 22.966 1.00 97.38 351 VAL A N 1
ATOM 2722 C CA . VAL A 1 351 ? 5.646 -0.659 24.083 1.00 97.38 351 VAL A CA 1
ATOM 2723 C C . VAL A 1 351 ? 5.098 -2.065 24.361 1.00 97.38 351 VAL A C 1
ATOM 2725 O O . VAL A 1 351 ? 4.846 -2.403 25.518 1.00 97.38 351 VAL A O 1
ATOM 2728 N N . ARG A 1 352 ? 4.924 -2.903 23.331 1.00 97.44 352 ARG A N 1
ATOM 2729 C CA . ARG A 1 352 ? 4.503 -4.306 23.467 1.00 97.44 352 ARG A CA 1
ATOM 2730 C C . ARG A 1 352 ? 5.513 -5.101 24.287 1.00 97.44 352 ARG A C 1
ATOM 2732 O O . ARG A 1 352 ? 5.117 -5.754 25.253 1.00 97.44 352 ARG A O 1
ATOM 2739 N N . ASP A 1 353 ? 6.785 -4.987 23.922 1.00 96.81 353 ASP A N 1
ATOM 2740 C CA . ASP A 1 353 ? 7.876 -5.785 24.487 1.00 96.81 353 ASP A CA 1
ATOM 2741 C C . ASP A 1 353 ? 8.373 -5.234 25.840 1.00 96.81 353 ASP A C 1
ATOM 2743 O O . ASP A 1 353 ? 9.040 -5.940 26.595 1.00 96.81 353 ASP A O 1
ATOM 2747 N N . ALA A 1 354 ? 7.994 -4.000 26.197 1.00 96.56 354 ALA A N 1
ATOM 2748 C CA . ALA A 1 354 ? 8.268 -3.411 27.505 1.00 96.56 354 ALA A CA 1
ATOM 2749 C C . ALA A 1 354 ? 7.370 -3.974 28.635 1.00 96.56 354 ALA A C 1
ATOM 2751 O O . ALA A 1 354 ? 6.175 -4.228 28.417 1.00 96.56 354 ALA A O 1
ATOM 2752 N N . PRO A 1 355 ? 7.891 -4.086 29.878 1.00 95.56 355 PRO A N 1
ATOM 2753 C CA . PRO A 1 355 ? 7.105 -4.432 31.061 1.00 95.56 355 PRO A CA 1
ATOM 2754 C C . PRO A 1 355 ? 5.926 -3.467 31.293 1.00 95.56 355 PRO A C 1
ATOM 2756 O O . PRO A 1 355 ? 6.101 -2.254 31.141 1.00 95.56 355 PRO A O 1
ATOM 2759 N N . PRO A 1 356 ? 4.747 -3.944 31.750 1.00 94.31 356 PRO A N 1
ATOM 2760 C CA . PRO A 1 356 ? 3.562 -3.099 31.944 1.00 94.31 356 PRO A CA 1
ATOM 2761 C C . PRO A 1 356 ? 3.772 -1.856 32.821 1.00 94.31 356 PRO A C 1
ATOM 2763 O O . PRO A 1 356 ? 3.124 -0.838 32.591 1.00 94.31 356 PRO A O 1
ATOM 2766 N N . SER A 1 357 ? 4.694 -1.912 33.789 1.00 95.19 357 SER A N 1
ATOM 2767 C CA . SER A 1 357 ? 5.054 -0.787 34.662 1.00 95.19 357 SER A CA 1
ATOM 2768 C C . SER A 1 357 ? 5.698 0.391 33.922 1.00 95.19 357 SER A C 1
ATOM 2770 O O . SER A 1 357 ? 5.473 1.534 34.306 1.00 95.19 357 SER A O 1
ATOM 2772 N N . GLN A 1 358 ? 6.457 0.135 32.852 1.00 95.94 358 GLN A N 1
ATOM 2773 C CA . GLN A 1 358 ? 7.170 1.164 32.079 1.00 95.94 358 GLN A CA 1
ATOM 2774 C C . GLN A 1 358 ? 6.299 1.776 30.971 1.00 95.94 358 GLN A C 1
ATOM 2776 O O . GLN A 1 358 ? 6.494 2.926 30.579 1.00 95.94 358 GLN A O 1
ATOM 2781 N N . ARG A 1 359 ? 5.287 1.039 30.487 1.00 96.62 359 ARG A N 1
ATOM 2782 C CA . ARG A 1 359 ? 4.445 1.455 29.348 1.00 96.62 359 ARG A CA 1
ATOM 2783 C C . ARG A 1 359 ? 3.755 2.804 29.545 1.00 96.62 359 ARG A C 1
ATOM 2785 O O . ARG A 1 359 ? 3.517 3.494 28.561 1.00 96.62 359 ARG A O 1
ATOM 2792 N N . LYS A 1 360 ? 3.428 3.186 30.785 1.00 96.19 360 LYS A N 1
ATOM 2793 C CA . LYS A 1 360 ? 2.808 4.485 31.084 1.00 96.19 360 LYS A CA 1
ATOM 2794 C C . LYS A 1 360 ? 3.733 5.642 30.684 1.00 96.19 360 LYS A C 1
ATOM 2796 O O . LYS A 1 360 ? 3.364 6.446 29.834 1.00 96.19 360 LYS A O 1
ATOM 2801 N N . GLU A 1 361 ? 4.944 5.663 31.236 1.00 96.31 361 GLU A N 1
ATOM 2802 C CA . GLU A 1 361 ? 5.965 6.685 30.969 1.00 96.31 361 GLU A CA 1
ATOM 2803 C C . GLU A 1 361 ? 6.345 6.731 29.480 1.00 96.31 361 GLU A C 1
ATOM 2805 O O . GLU A 1 361 ? 6.447 7.804 28.884 1.00 96.31 361 GLU A O 1
ATOM 2810 N N . MET A 1 362 ? 6.467 5.559 28.844 1.00 96.50 362 MET A N 1
ATOM 2811 C CA . MET A 1 362 ? 6.735 5.455 27.405 1.00 96.50 362 MET A CA 1
ATOM 2812 C C . MET A 1 362 ? 5.647 6.092 26.532 1.00 96.50 362 MET A C 1
ATOM 2814 O O . MET A 1 362 ? 5.953 6.546 25.436 1.00 96.50 362 MET A O 1
ATOM 2818 N N . LEU A 1 363 ? 4.385 6.105 26.972 1.00 96.12 363 LEU A N 1
ATOM 2819 C CA . LEU A 1 363 ? 3.280 6.704 26.219 1.00 96.12 363 LEU A CA 1
ATOM 2820 C C . LEU A 1 363 ? 3.113 8.195 26.526 1.00 96.12 363 LEU A C 1
ATOM 2822 O O . LEU A 1 363 ? 2.863 8.969 25.601 1.00 96.12 363 LEU A O 1
ATOM 2826 N N . GLU A 1 364 ? 3.290 8.601 27.786 1.00 94.31 364 GLU A N 1
ATOM 2827 C CA . GLU A 1 364 ? 3.213 10.003 28.227 1.00 94.31 364 GLU A CA 1
ATOM 2828 C C . GLU A 1 364 ? 4.276 10.884 27.548 1.00 94.31 364 GLU A C 1
ATOM 2830 O O . GLU A 1 364 ? 3.981 12.015 27.170 1.00 94.31 364 GLU A O 1
ATOM 2835 N N . ASN A 1 365 ? 5.465 10.339 27.275 1.00 92.56 365 ASN A N 1
ATOM 2836 C CA . ASN A 1 365 ? 6.549 11.030 26.568 1.00 92.56 365 ASN A CA 1
ATOM 2837 C C . ASN A 1 365 ? 6.423 11.006 25.024 1.00 92.56 365 ASN A C 1
ATOM 2839 O O . ASN A 1 365 ? 7.404 11.231 24.315 1.00 92.56 365 ASN A O 1
ATOM 2843 N N . THR A 1 366 ? 5.237 10.722 24.470 1.00 95.88 366 THR A N 1
ATOM 2844 C CA . THR A 1 366 ? 5.012 10.647 23.011 1.00 95.88 366 THR A CA 1
ATOM 2845 C C . THR A 1 366 ? 3.790 11.439 22.562 1.00 95.88 366 THR A C 1
ATOM 2847 O O . THR A 1 366 ? 2.931 11.825 23.353 1.00 95.88 366 THR A O 1
ATOM 2850 N N . TRP A 1 367 ? 3.639 11.594 21.244 1.00 95.81 367 TRP A N 1
ATOM 2851 C CA . TRP A 1 367 ? 2.439 12.166 20.626 1.00 95.81 367 TRP A CA 1
ATOM 2852 C C . TRP A 1 367 ? 1.140 11.424 20.989 1.00 95.81 367 TRP A C 1
ATOM 2854 O O . TRP A 1 367 ? 0.058 11.948 20.750 1.00 95.81 367 TRP A O 1
ATOM 2864 N N . LEU A 1 368 ? 1.200 10.209 21.548 1.00 96.19 368 LEU A N 1
ATOM 2865 C CA . LEU A 1 368 ? 0.014 9.456 21.960 1.00 96.19 368 LEU A CA 1
ATOM 2866 C C . LEU A 1 368 ? -0.585 9.971 23.281 1.00 96.19 368 LEU A C 1
ATOM 2868 O O . LEU A 1 368 ? -1.751 9.688 23.544 1.00 96.19 368 LEU A O 1
ATOM 2872 N N . ALA A 1 369 ? 0.130 10.800 24.051 1.00 94.94 369 ALA A N 1
ATOM 2873 C CA . ALA A 1 369 ? -0.360 11.404 25.296 1.00 94.94 369 ALA A CA 1
ATOM 2874 C C . ALA A 1 369 ? -1.651 12.237 25.131 1.00 94.94 369 ALA A C 1
ATOM 2876 O O . ALA A 1 369 ? -2.420 12.386 26.077 1.00 94.94 369 ALA A O 1
ATOM 2877 N N . GLN A 1 370 ? -1.944 12.734 23.922 1.00 95.19 370 GLN A N 1
ATOM 2878 C CA . GLN A 1 370 ? -3.195 13.444 23.609 1.00 95.19 370 GLN A CA 1
ATOM 2879 C C . GLN A 1 370 ? -4.416 12.524 23.387 1.00 95.19 370 GLN A C 1
ATOM 2881 O O . GLN A 1 370 ? -5.507 13.002 23.056 1.00 95.19 370 GLN A O 1
ATOM 2886 N N . LEU A 1 371 ? -4.249 11.200 23.479 1.00 94.81 371 LEU A N 1
ATOM 2887 C CA . LEU A 1 371 ? -5.362 10.255 23.449 1.00 94.81 371 LEU A CA 1
ATOM 2888 C C . LEU A 1 371 ? -6.152 10.309 24.767 1.00 94.81 371 LEU A C 1
ATOM 2890 O O . LEU A 1 371 ? -5.701 10.788 25.800 1.00 94.81 371 LEU A O 1
ATOM 2894 N N . SER A 1 372 ? -7.382 9.804 24.735 1.00 95.06 372 SER A N 1
ATOM 2895 C CA . SER A 1 372 ? -8.225 9.729 25.932 1.00 95.06 372 SER A CA 1
ATOM 2896 C C . SER A 1 372 ? -7.660 8.726 26.939 1.00 95.06 372 SER A C 1
ATOM 2898 O O . SER A 1 372 ? -7.306 7.620 26.530 1.00 95.06 372 SER A O 1
ATOM 2900 N N . LEU A 1 373 ? -7.719 9.044 28.239 1.00 94.81 373 LEU A N 1
ATOM 2901 C CA . LEU A 1 373 ? -7.255 8.183 29.342 1.00 94.81 373 LEU A CA 1
ATOM 2902 C C . LEU A 1 373 ? -7.711 6.716 29.225 1.00 94.81 373 LEU A C 1
ATOM 2904 O O . LEU A 1 373 ? -6.923 5.812 29.475 1.00 94.81 373 LEU A O 1
ATOM 2908 N N . LYS A 1 374 ? -8.949 6.463 28.769 1.00 95.56 374 LYS A N 1
ATOM 2909 C CA . LYS A 1 374 ? -9.448 5.102 28.497 1.00 95.56 374 LYS A CA 1
ATOM 2910 C C . LYS A 1 374 ? -8.540 4.325 27.526 1.00 95.56 374 LYS A C 1
ATOM 2912 O O . LYS A 1 374 ? -8.151 3.206 27.834 1.00 95.56 374 LYS A O 1
ATOM 2917 N N . GLN A 1 375 ? -8.176 4.936 26.397 1.00 94.44 375 GLN A N 1
ATOM 2918 C CA . GLN A 1 375 ? -7.315 4.316 25.383 1.00 94.44 375 GLN A CA 1
ATOM 2919 C C . GLN A 1 375 ? -5.879 4.146 25.882 1.00 94.44 375 GLN A C 1
ATOM 2921 O O . GLN A 1 375 ? -5.275 3.109 25.640 1.00 94.44 375 GLN A O 1
ATOM 2926 N N . LEU A 1 376 ? -5.346 5.122 26.624 1.00 96.12 376 LEU A N 1
ATOM 2927 C CA . LEU A 1 376 ? -4.018 5.000 27.236 1.00 96.12 376 LEU A CA 1
ATOM 2928 C C . LEU A 1 376 ? -3.970 3.826 28.230 1.00 96.12 376 LEU A C 1
ATOM 2930 O O . LEU A 1 376 ? -3.046 3.020 28.184 1.00 96.12 376 LEU A O 1
ATOM 2934 N N . ASN A 1 377 ? -5.007 3.649 29.052 1.00 95.75 377 ASN A N 1
ATOM 2935 C CA . ASN A 1 377 ? -5.121 2.506 29.962 1.00 95.75 377 ASN A CA 1
ATOM 2936 C C . ASN A 1 377 ? -5.260 1.165 29.214 1.00 95.75 377 ASN A C 1
ATOM 2938 O O . ASN A 1 377 ? -4.658 0.169 29.618 1.00 95.75 377 ASN A O 1
ATOM 2942 N N . GLU A 1 378 ? -6.008 1.130 28.105 1.00 96.38 378 GLU A N 1
ATOM 2943 C CA . GLU A 1 378 ? -6.092 -0.040 27.216 1.00 96.38 378 GLU A CA 1
ATOM 2944 C C . GLU A 1 378 ? -4.714 -0.393 26.627 1.00 96.38 378 GLU A C 1
ATOM 2946 O O . GLU A 1 378 ? -4.323 -1.559 26.656 1.00 96.38 378 GLU A O 1
ATOM 2951 N N . MET A 1 379 ? -3.941 0.607 26.191 1.00 97.12 379 MET A N 1
ATOM 2952 C CA . MET A 1 379 ? -2.579 0.454 25.663 1.00 97.12 379 MET A CA 1
ATOM 2953 C C . MET A 1 379 ? -1.561 -0.015 26.705 1.00 97.12 379 MET A C 1
ATOM 2955 O O . MET A 1 379 ? -0.704 -0.832 26.381 1.00 97.12 379 MET A O 1
ATOM 2959 N N . ILE A 1 380 ? -1.646 0.469 27.947 1.00 96.31 380 ILE A N 1
ATOM 2960 C CA . ILE A 1 380 ? -0.778 0.022 29.048 1.00 96.31 380 ILE A CA 1
ATOM 2961 C C . ILE A 1 380 ? -1.062 -1.452 29.373 1.00 96.31 380 ILE A C 1
ATOM 2963 O O . ILE A 1 380 ? -0.134 -2.257 29.493 1.00 96.31 380 ILE A O 1
ATOM 2967 N N . ARG A 1 381 ? -2.344 -1.830 29.464 1.00 96.12 381 ARG A N 1
ATOM 2968 C CA . ARG A 1 381 ? -2.767 -3.201 29.783 1.00 96.12 381 ARG A CA 1
ATOM 2969 C C . ARG A 1 381 ? -2.411 -4.191 28.669 1.00 96.12 381 ARG A C 1
ATOM 2971 O O . ARG A 1 381 ? -1.753 -5.193 28.933 1.00 96.12 381 ARG A O 1
ATOM 2978 N N . ALA A 1 382 ? -2.849 -3.912 27.443 1.00 96.50 382 ALA A N 1
ATOM 2979 C CA . ALA A 1 382 ? -2.714 -4.795 26.288 1.00 96.50 382 ALA A CA 1
ATOM 2980 C C . ALA A 1 382 ? -2.519 -3.959 25.004 1.00 96.50 382 ALA A C 1
ATOM 2982 O O . ALA A 1 382 ? -3.492 -3.620 24.323 1.00 96.50 382 ALA A O 1
ATOM 2983 N N . PRO A 1 383 ? -1.275 -3.580 24.662 1.00 97.06 383 PRO A N 1
ATOM 2984 C CA . PRO A 1 383 ? -1.005 -2.840 23.438 1.00 97.06 383 PRO A CA 1
ATOM 2985 C C . PRO A 1 383 ? -1.242 -3.735 22.215 1.00 97.06 383 PRO A C 1
ATOM 2987 O O . PRO A 1 383 ? -0.626 -4.788 22.077 1.00 97.06 383 PRO A O 1
ATOM 2990 N N . VAL A 1 384 ? -2.096 -3.281 21.295 1.00 96.81 384 VAL A N 1
ATOM 2991 C CA . VAL A 1 384 ? -2.260 -3.856 19.952 1.00 96.81 384 VAL A CA 1
ATOM 2992 C C . VAL A 1 384 ? -1.931 -2.799 18.902 1.00 96.81 384 VAL A C 1
ATOM 2994 O O . VAL A 1 384 ? -2.073 -1.602 19.156 1.00 96.81 384 VAL A O 1
ATOM 2997 N N . GLU A 1 385 ? -1.521 -3.218 17.704 1.00 96.69 385 GLU A N 1
ATOM 2998 C CA . GLU A 1 385 ? -1.072 -2.307 16.638 1.00 96.69 385 GLU A CA 1
ATOM 2999 C C . GLU A 1 385 ? -2.061 -1.169 16.334 1.00 96.69 385 GLU A C 1
ATOM 3001 O O . GLU A 1 385 ? -1.658 -0.028 16.103 1.00 96.69 385 GLU A O 1
ATOM 3006 N N . GLY A 1 386 ? -3.364 -1.478 16.357 1.00 96.25 386 GLY A N 1
ATOM 3007 C CA . GLY A 1 386 ? -4.447 -0.534 16.078 1.00 96.25 386 GLY A CA 1
ATOM 3008 C C . GLY A 1 386 ? -4.534 0.636 17.064 1.00 96.25 386 GLY A C 1
ATOM 3009 O O . GLY A 1 386 ? -5.168 1.645 16.755 1.00 96.25 386 GLY A O 1
ATOM 3010 N N . HIS A 1 387 ? -3.885 0.544 18.226 1.00 97.50 387 HIS A N 1
ATOM 3011 C CA . HIS A 1 387 ? -3.751 1.674 19.143 1.00 97.50 387 HIS A CA 1
ATOM 3012 C C . HIS A 1 387 ? -2.734 2.716 18.658 1.00 97.50 387 HIS A C 1
ATOM 3014 O O . HIS A 1 387 ? -2.849 3.890 19.012 1.00 97.50 387 HIS A O 1
ATOM 3020 N N . PHE A 1 388 ? -1.775 2.326 17.815 1.00 98.31 388 PHE A N 1
ATOM 3021 C CA . PHE A 1 388 ? -0.668 3.174 17.369 1.00 98.31 388 PHE A CA 1
ATOM 3022 C C . PHE A 1 388 ? -0.877 3.685 15.941 1.00 98.31 388 PHE A C 1
ATOM 3024 O O . PHE A 1 388 ? -0.635 4.868 15.676 1.00 98.31 388 PHE A O 1
ATOM 3031 N N . TRP A 1 389 ? -1.368 2.828 15.037 1.00 98.19 389 TRP A N 1
ATOM 3032 C CA . TRP A 1 389 ? -1.594 3.178 13.634 1.00 98.19 389 TRP A CA 1
ATOM 3033 C C . TRP A 1 389 ? -2.791 2.466 12.987 1.00 98.19 389 TRP A C 1
ATOM 3035 O O . TRP A 1 389 ? -3.200 1.357 13.348 1.00 98.19 389 TRP A O 1
ATOM 3045 N N . GLN A 1 390 ? -3.350 3.134 11.983 1.00 97.12 390 GLN A N 1
ATOM 3046 C CA . GLN A 1 390 ? -4.542 2.741 11.246 1.00 97.12 390 GLN A CA 1
ATOM 3047 C C . GLN A 1 390 ? -4.313 2.889 9.742 1.00 97.12 390 GLN A C 1
ATOM 3049 O O . GLN A 1 390 ? -3.583 3.777 9.303 1.00 97.12 390 GLN A O 1
ATOM 3054 N N . VAL A 1 391 ? -4.975 2.032 8.964 1.00 94.81 391 VAL A N 1
ATOM 3055 C CA . VAL A 1 391 ? -5.081 2.189 7.510 1.00 94.81 391 VAL A CA 1
ATOM 3056 C C . VAL A 1 391 ? -6.223 3.158 7.221 1.00 94.81 391 VAL A C 1
ATOM 3058 O O . VAL A 1 391 ? -7.346 2.952 7.685 1.00 94.81 391 VAL A O 1
ATOM 3061 N N . ASP A 1 392 ? -5.960 4.194 6.433 1.00 93.00 392 ASP A N 1
ATOM 3062 C CA . ASP A 1 392 ? -6.973 5.142 5.972 1.00 93.00 392 ASP A CA 1
ATOM 3063 C C . ASP A 1 392 ? -6.853 5.370 4.458 1.00 93.00 392 ASP A C 1
ATOM 3065 O O . ASP A 1 392 ? -5.824 5.092 3.850 1.00 93.00 392 ASP A O 1
ATOM 3069 N N . HIS A 1 393 ? -7.921 5.853 3.825 1.00 90.12 393 HIS A N 1
ATOM 3070 C CA . HIS A 1 393 ? -7.969 6.010 2.369 1.00 90.12 393 HIS A CA 1
ATOM 3071 C C . HIS A 1 393 ? -7.361 7.357 1.956 1.00 90.12 393 HIS A C 1
ATOM 3073 O O . HIS A 1 393 ? -7.718 8.379 2.545 1.00 90.12 393 HIS A O 1
ATOM 3079 N N . ILE A 1 394 ? -6.498 7.433 0.942 1.00 89.12 394 ILE A N 1
ATOM 3080 C CA . ILE A 1 394 ? -5.920 8.700 0.453 1.00 89.12 394 ILE A CA 1
ATOM 3081 C C . ILE A 1 394 ? -7.036 9.632 -0.034 1.00 89.12 394 ILE A C 1
ATOM 3083 O O . ILE A 1 394 ? -7.223 10.721 0.514 1.00 89.12 394 ILE A O 1
ATOM 3087 N N . ARG A 1 395 ? -7.876 9.159 -0.954 1.00 85.44 395 ARG A N 1
ATOM 3088 C CA . ARG A 1 395 ? -9.162 9.759 -1.313 1.00 85.44 395 ARG A CA 1
ATOM 3089 C C . ARG A 1 395 ? -10.271 9.037 -0.537 1.00 85.44 395 ARG A C 1
ATOM 3091 O O . ARG A 1 395 ? -10.437 7.831 -0.697 1.00 85.44 395 ARG A O 1
ATOM 3098 N N . PRO A 1 396 ? -11.067 9.725 0.302 1.00 83.12 396 PRO A N 1
ATOM 3099 C CA . PRO A 1 396 ? -12.096 9.056 1.085 1.00 83.12 396 PRO A CA 1
ATOM 3100 C C . PRO A 1 396 ? -13.262 8.591 0.204 1.00 83.12 396 PRO A C 1
ATOM 3102 O O . PRO A 1 396 ? -13.673 9.284 -0.730 1.00 83.12 396 PRO A O 1
ATOM 3105 N N . VAL A 1 397 ? -13.857 7.456 0.578 1.00 79.25 397 VAL A N 1
ATOM 3106 C CA . VAL A 1 397 ? -14.969 6.786 -0.125 1.00 79.25 397 VAL A CA 1
ATOM 3107 C C . VAL A 1 397 ? -16.094 7.746 -0.539 1.00 79.25 397 VAL A C 1
ATOM 3109 O O . VAL A 1 397 ? -16.520 7.747 -1.689 1.00 79.25 397 VAL A O 1
ATOM 3112 N N . TYR A 1 398 ? -16.527 8.641 0.357 1.00 71.94 398 TYR A N 1
ATOM 3113 C CA . TYR A 1 398 ? -17.624 9.585 0.084 1.00 71.94 398 TYR A CA 1
ATOM 3114 C C . TYR A 1 398 ? -17.285 10.697 -0.932 1.00 71.94 398 TYR A C 1
ATOM 3116 O O . TYR A 1 398 ? -18.190 11.401 -1.367 1.00 71.94 398 TYR A O 1
ATOM 3124 N N . LYS A 1 399 ? -16.009 10.864 -1.315 1.00 73.50 399 LYS A N 1
ATOM 3125 C CA . LYS A 1 399 ? -15.564 11.725 -2.431 1.00 73.50 399 LYS A CA 1
ATOM 3126 C C . LYS A 1 399 ? -15.208 10.911 -3.685 1.00 73.50 399 LYS A C 1
ATOM 3128 O O . LYS A 1 399 ? -14.481 11.407 -4.545 1.00 73.50 399 LYS A O 1
ATOM 3133 N N . GLY A 1 400 ? -15.663 9.660 -3.785 1.00 64.62 400 GLY A N 1
ATOM 3134 C CA . GLY A 1 400 ? -15.397 8.776 -4.925 1.00 64.62 400 GLY A CA 1
ATOM 3135 C C . GLY A 1 400 ? -14.052 8.045 -4.879 1.00 64.62 400 GLY A C 1
ATOM 3136 O O . GLY A 1 400 ? -13.603 7.566 -5.910 1.00 64.62 400 GLY A O 1
ATOM 3137 N N . GLY A 1 401 ? -13.394 7.953 -3.718 1.00 58.25 401 GLY A N 1
ATOM 3138 C CA . GLY A 1 401 ? -12.287 7.006 -3.510 1.00 58.25 401 GLY A CA 1
ATOM 3139 C C . GLY A 1 401 ? -12.816 5.632 -3.094 1.00 58.25 401 GLY A C 1
ATOM 3140 O O . GLY A 1 401 ? -12.589 5.216 -1.960 1.00 58.25 401 GLY A O 1
ATOM 3141 N N . GLY A 1 402 ? -13.649 5.025 -3.945 1.00 56.97 402 GLY A N 1
ATOM 3142 C CA . GLY A 1 402 ? -14.318 3.747 -3.678 1.00 56.97 402 GLY A CA 1
ATOM 3143 C C . GLY A 1 402 ? -13.361 2.551 -3.721 1.00 56.97 402 GLY A C 1
ATOM 3144 O O . GLY A 1 402 ? -12.389 2.579 -4.465 1.00 56.97 402 GLY A O 1
ATOM 3145 N N . GLN A 1 403 ? -13.685 1.520 -2.930 1.00 61.00 403 GLN A N 1
ATOM 3146 C CA . GLN A 1 403 ? -12.909 0.295 -2.678 1.00 61.00 403 GLN A CA 1
ATOM 3147 C C . GLN A 1 403 ? -11.449 0.460 -2.196 1.00 61.00 403 GLN A C 1
ATOM 3149 O O . GLN A 1 403 ? -10.786 1.480 -2.366 1.00 61.00 403 GLN A O 1
ATOM 3154 N N . CYS A 1 404 ? -10.955 -0.591 -1.535 1.00 63.72 404 CYS A N 1
ATOM 3155 C CA . CYS A 1 404 ? -9.594 -0.687 -1.005 1.00 63.72 404 CYS A CA 1
ATOM 3156 C C . CYS A 1 404 ? -8.590 -1.128 -2.083 1.00 63.72 404 CYS A C 1
ATOM 3158 O O . CYS A 1 404 ? -8.011 -2.210 -1.992 1.00 63.72 404 CYS A O 1
ATOM 3160 N N . SER A 1 405 ? -8.382 -0.296 -3.104 1.00 78.19 405 SER A N 1
ATOM 3161 C CA . SER A 1 405 ? -7.204 -0.410 -3.967 1.00 78.19 405 SER A CA 1
ATOM 3162 C C . SER A 1 405 ? -5.961 0.048 -3.192 1.00 78.19 405 SER A C 1
ATOM 3164 O O . SER A 1 405 ? -6.020 1.029 -2.449 1.00 78.19 405 SER A O 1
ATOM 3166 N N . LEU A 1 406 ? -4.836 -0.669 -3.315 1.00 83.19 406 LEU A N 1
ATOM 3167 C CA . LEU A 1 406 ? -3.624 -0.380 -2.526 1.00 83.19 406 LEU A CA 1
ATOM 3168 C C . LEU A 1 406 ? -3.103 1.048 -2.750 1.00 83.19 406 LEU A C 1
ATOM 3170 O O . LEU A 1 406 ? -2.682 1.691 -1.796 1.00 83.19 406 LEU A O 1
ATOM 3174 N N . ASP A 1 407 ? -3.206 1.574 -3.972 1.00 84.19 407 ASP A N 1
ATOM 3175 C CA . ASP A 1 407 ? -2.785 2.936 -4.338 1.00 84.19 407 ASP A CA 1
ATOM 3176 C C . ASP A 1 407 ? -3.563 4.038 -3.606 1.00 84.19 407 ASP A C 1
ATOM 3178 O O . ASP A 1 407 ? -3.087 5.169 -3.507 1.00 84.19 407 ASP A O 1
ATOM 3182 N N . ASN A 1 408 ? -4.748 3.706 -3.092 1.00 88.19 408 ASN A N 1
ATOM 3183 C CA . ASN A 1 408 ? -5.624 4.590 -2.344 1.00 88.19 408 ASN A CA 1
ATOM 3184 C C . ASN A 1 408 ? -5.558 4.334 -0.827 1.00 88.19 408 ASN A C 1
ATOM 3186 O O . ASN A 1 408 ? -6.394 4.861 -0.097 1.00 88.19 408 ASN A O 1
ATOM 3190 N N . LEU A 1 409 ? -4.593 3.561 -0.318 1.00 90.94 409 LEU A N 1
ATOM 3191 C CA . LEU A 1 409 ? -4.396 3.323 1.118 1.00 90.94 409 LEU A CA 1
ATOM 3192 C C . LEU A 1 409 ? -3.119 3.997 1.634 1.00 90.94 409 LEU A C 1
ATOM 3194 O O . LEU A 1 409 ? -2.145 4.144 0.906 1.00 90.94 409 LEU A O 1
ATOM 3198 N N . GLN A 1 410 ? -3.144 4.403 2.904 1.00 93.88 410 GLN A N 1
ATOM 3199 C CA . GLN A 1 410 ? -2.003 4.974 3.624 1.00 93.88 410 GLN A CA 1
ATOM 3200 C C . GLN A 1 410 ? -2.068 4.653 5.124 1.00 93.88 410 GLN A C 1
ATOM 3202 O O . GLN A 1 410 ? -3.147 4.498 5.708 1.00 93.88 410 GLN A O 1
ATOM 3207 N N . THR A 1 411 ? -0.906 4.638 5.762 1.00 97.44 411 THR A N 1
ATOM 3208 C CA . THR A 1 411 ? -0.703 4.552 7.207 1.00 97.44 411 THR A CA 1
ATOM 3209 C C . THR A 1 411 ? -0.888 5.921 7.839 1.00 97.44 411 THR A C 1
ATOM 3211 O O . THR A 1 411 ? -0.174 6.873 7.524 1.00 97.44 411 THR A O 1
ATOM 3214 N N . LEU A 1 412 ? -1.776 6.013 8.826 1.00 98.06 412 LEU A N 1
ATOM 3215 C CA . LEU A 1 412 ? -1.858 7.159 9.726 1.00 98.06 412 LEU A CA 1
ATOM 3216 C C . LEU A 1 412 ? -1.673 6.699 11.170 1.00 98.06 412 LEU A C 1
ATOM 3218 O O . LEU A 1 412 ? -2.289 5.724 11.600 1.00 98.06 412 LEU A O 1
ATOM 3222 N N . CYS A 1 413 ? -0.887 7.432 11.961 1.00 98.25 413 CYS A N 1
ATOM 3223 C CA . CYS A 1 413 ? -0.893 7.228 13.406 1.00 98.25 413 CYS A CA 1
ATOM 3224 C C . CYS A 1 413 ? -2.288 7.555 13.972 1.00 98.25 413 CYS A C 1
ATOM 3226 O O . CYS A 1 413 ? -3.034 8.364 13.407 1.00 98.25 413 CYS A O 1
ATOM 3228 N N . THR A 1 414 ? -2.650 6.950 15.104 1.00 97.69 414 THR A N 1
ATOM 3229 C CA . THR A 1 414 ? -4.000 7.062 15.689 1.00 97.69 414 THR A CA 1
ATOM 3230 C C . THR A 1 414 ? -4.443 8.512 15.909 1.00 97.69 414 THR A C 1
ATOM 3232 O O . THR A 1 414 ? -5.615 8.835 15.718 1.00 97.69 414 THR A O 1
ATOM 3235 N N . VAL A 1 415 ? -3.510 9.410 16.235 1.00 97.56 415 VAL A N 1
ATOM 3236 C CA . VAL A 1 415 ? -3.751 10.857 16.362 1.00 97.56 415 VAL A CA 1
ATOM 3237 C C . VAL A 1 415 ? -4.164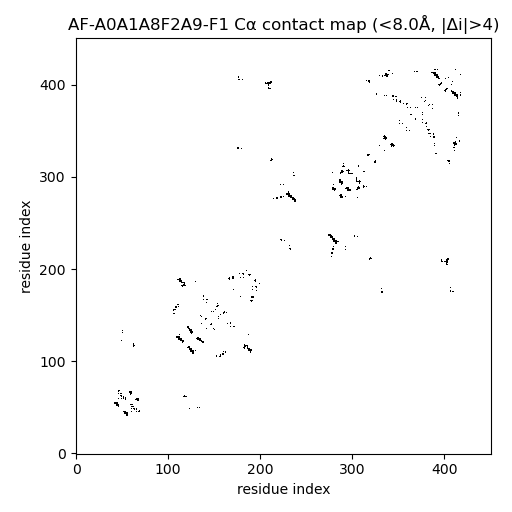 11.490 15.029 1.00 97.56 415 VAL A C 1
ATOM 3239 O O . VAL A 1 415 ? -5.244 12.082 14.942 1.00 97.56 415 VAL A O 1
ATOM 3242 N N . CYS A 1 416 ? -3.356 11.329 13.976 1.00 97.94 416 CYS A N 1
ATOM 3243 C CA . CYS A 1 416 ? -3.660 11.857 12.643 1.00 97.94 416 CYS A CA 1
ATOM 3244 C C . CYS A 1 416 ? -4.966 11.265 12.094 1.00 97.94 416 CYS A C 1
ATOM 3246 O O . CYS A 1 416 ? -5.818 12.003 11.597 1.00 97.94 416 CYS A O 1
ATOM 3248 N N . HIS A 1 417 ? -5.180 9.957 12.269 1.00 97.50 417 HIS A N 1
ATOM 3249 C CA . HIS A 1 417 ? -6.413 9.279 11.867 1.00 97.50 417 HIS A CA 1
ATOM 3250 C C . HIS A 1 417 ? -7.656 9.825 12.597 1.00 97.50 417 HIS A C 1
ATOM 3252 O O . HIS A 1 417 ? -8.691 10.058 11.966 1.00 97.50 417 HIS A O 1
ATOM 3258 N N . ARG A 1 418 ? -7.571 10.096 13.910 1.00 95.75 418 ARG A N 1
ATOM 3259 C CA . ARG A 1 418 ? -8.663 10.719 14.684 1.00 95.75 418 ARG A CA 1
ATOM 3260 C C . ARG A 1 418 ? -8.968 12.139 14.204 1.00 95.75 418 ARG A C 1
ATOM 3262 O O . ARG A 1 418 ? -10.139 12.455 13.991 1.00 95.75 418 ARG A O 1
ATOM 3269 N N . SER A 1 419 ? -7.940 12.966 13.995 1.00 96.06 419 SER A N 1
ATOM 3270 C CA . SER A 1 419 ? -8.089 14.331 13.465 1.00 96.06 419 SER A CA 1
ATOM 3271 C C . SER A 1 419 ? -8.800 14.321 12.106 1.00 96.06 419 SER A C 1
ATOM 3273 O O . SER A 1 419 ? -9.844 14.955 11.920 1.00 96.06 419 SER A O 1
ATOM 3275 N N . ARG A 1 420 ? -8.316 13.477 11.189 1.00 95.25 420 ARG A N 1
ATOM 3276 C CA . ARG A 1 420 ? -8.873 13.306 9.846 1.00 95.25 420 ARG A CA 1
ATOM 3277 C C . ARG A 1 420 ? -10.302 12.762 9.862 1.00 95.25 420 ARG A C 1
ATOM 3279 O O . ARG A 1 420 ? -11.161 13.275 9.147 1.00 95.25 420 ARG A O 1
ATOM 3286 N N . THR A 1 421 ? -10.601 11.788 10.720 1.00 93.62 421 THR A N 1
ATOM 3287 C CA . THR A 1 421 ? -11.963 11.260 10.908 1.00 93.62 421 THR A CA 1
ATOM 3288 C C . THR A 1 421 ? -12.930 12.353 11.375 1.00 93.62 421 THR A C 1
ATOM 3290 O O . THR A 1 421 ? -14.043 12.455 10.848 1.00 93.62 421 THR A O 1
ATOM 3293 N N . ALA A 1 422 ? -12.507 13.206 12.315 1.00 95.06 422 ALA A N 1
ATOM 3294 C CA . ALA A 1 422 ? -13.305 14.331 12.799 1.00 95.06 422 ALA A CA 1
ATOM 3295 C C . ALA A 1 422 ? -13.539 15.389 11.705 1.00 95.06 422 ALA A C 1
ATOM 3297 O O . ALA A 1 422 ? -14.670 15.850 11.535 1.00 95.06 422 ALA A O 1
ATOM 3298 N N . GLN A 1 423 ? -12.514 15.725 10.915 1.00 94.44 423 GLN A N 1
ATOM 3299 C CA . GLN A 1 423 ? -12.649 16.610 9.755 1.00 94.44 423 GLN A CA 1
ATOM 3300 C C . GLN A 1 423 ? -13.654 16.048 8.736 1.00 94.44 423 GLN A C 1
ATOM 3302 O O . GLN A 1 423 ? -14.632 16.716 8.398 1.00 94.44 423 GLN A O 1
ATOM 3307 N N . GLN A 1 424 ? -13.485 14.795 8.307 1.00 91.75 424 GLN A N 1
ATOM 3308 C CA . GLN A 1 424 ? -14.401 14.165 7.353 1.00 91.75 424 GLN A CA 1
ATOM 3309 C C . GLN A 1 424 ? -15.844 14.086 7.890 1.00 91.75 424 GLN A C 1
ATOM 3311 O O . GLN A 1 424 ? -16.798 14.169 7.116 1.00 91.75 424 GLN A O 1
ATOM 3316 N N . ALA A 1 425 ? -16.041 13.928 9.205 1.00 92.31 425 ALA A N 1
ATOM 3317 C CA . ALA A 1 425 ? -17.371 13.962 9.814 1.00 92.31 425 ALA A CA 1
ATOM 3318 C C . ALA A 1 425 ? -18.026 15.354 9.713 1.00 92.31 425 ALA A C 1
ATOM 3320 O O . ALA A 1 425 ? -19.221 15.439 9.412 1.00 92.31 425 ALA A O 1
ATOM 3321 N N . ARG A 1 426 ? -17.250 16.434 9.891 1.00 92.88 426 ARG A N 1
ATOM 3322 C CA . ARG A 1 426 ? -17.706 17.820 9.676 1.00 92.88 426 ARG A CA 1
ATOM 3323 C C . ARG A 1 426 ? -18.090 18.052 8.211 1.00 92.88 426 ARG A C 1
ATOM 3325 O O . ARG A 1 426 ? -19.207 18.497 7.956 1.00 92.88 426 ARG A O 1
ATOM 3332 N N . GLU A 1 427 ? -17.237 17.653 7.266 1.00 91.62 427 GLU A N 1
ATOM 3333 C CA . GLU A 1 427 ? -17.495 17.785 5.821 1.00 91.62 427 GLU A CA 1
ATOM 3334 C C . GLU A 1 427 ? -18.764 17.025 5.385 1.00 91.62 427 GLU A C 1
ATOM 3336 O O . GLU A 1 427 ? -19.630 17.583 4.709 1.00 91.62 427 GLU A O 1
ATOM 3341 N N . ARG A 1 428 ? -18.951 15.775 5.841 1.00 89.50 428 ARG A N 1
ATOM 3342 C CA . ARG A 1 428 ? -20.184 15.005 5.576 1.00 89.50 428 ARG A CA 1
ATOM 3343 C C . ARG A 1 428 ? -21.431 15.659 6.178 1.00 89.50 428 ARG A C 1
ATOM 3345 O O . ARG A 1 428 ? -22.503 15.594 5.577 1.00 89.50 428 ARG A O 1
ATOM 3352 N N . SER A 1 429 ? -21.318 16.277 7.355 1.00 91.00 429 SER A N 1
ATOM 3353 C CA . SER A 1 429 ? -22.421 17.016 7.983 1.00 91.00 429 SER A CA 1
ATOM 3354 C C . SER A 1 429 ? -22.792 18.260 7.169 1.00 91.00 429 SER A C 1
ATOM 3356 O O . SER A 1 429 ? -23.971 18.488 6.897 1.00 91.00 429 SER A O 1
ATOM 3358 N N . GLN A 1 430 ? -21.796 19.015 6.696 1.00 90.12 430 GLN A N 1
ATOM 3359 C CA . GLN A 1 430 ? -21.993 20.177 5.826 1.00 90.12 430 GLN A CA 1
ATOM 3360 C C . GLN A 1 430 ? -22.644 19.795 4.488 1.00 90.12 430 GLN A C 1
ATOM 3362 O O . GLN A 1 430 ? -23.655 20.397 4.134 1.00 90.12 430 GLN A O 1
ATOM 3367 N N . MET A 1 431 ? -22.172 18.744 3.802 1.00 87.19 431 MET A N 1
ATOM 3368 C CA . MET A 1 431 ? -22.814 18.253 2.567 1.00 87.19 431 MET A CA 1
ATOM 3369 C C . MET A 1 431 ? -24.269 17.822 2.785 1.00 87.19 431 MET A C 1
ATOM 3371 O O . MET A 1 431 ? -25.143 18.118 1.976 1.00 87.19 431 MET A O 1
ATOM 3375 N N . ARG A 1 432 ? -24.575 17.149 3.903 1.00 88.12 432 ARG A N 1
ATOM 3376 C CA . ARG A 1 432 ? -25.963 16.784 4.238 1.00 88.12 432 ARG A CA 1
ATOM 3377 C C . ARG A 1 432 ? -26.844 18.016 4.468 1.00 88.12 432 ARG A C 1
ATOM 3379 O O . ARG A 1 432 ? -28.029 17.964 4.148 1.00 88.12 432 ARG A O 1
ATOM 3386 N N . LYS A 1 433 ? -26.292 19.111 5.003 1.00 88.50 433 LYS A N 1
ATOM 3387 C CA . LYS A 1 433 ? -27.005 20.391 5.150 1.00 88.50 433 LYS A CA 1
ATOM 3388 C C . LYS A 1 433 ? -27.207 21.087 3.801 1.00 88.50 433 LYS A C 1
ATOM 3390 O O . LYS A 1 433 ? -28.332 21.494 3.527 1.00 88.50 433 LYS A O 1
ATOM 3395 N N . SER A 1 434 ? -26.185 21.169 2.944 1.00 85.00 434 SER A N 1
ATOM 3396 C CA . SER A 1 434 ? -26.307 21.819 1.629 1.00 85.00 434 SER A CA 1
ATOM 3397 C C . SER A 1 434 ? -27.259 21.073 0.691 1.00 85.00 434 SER A C 1
ATOM 3399 O O . SER A 1 434 ? -28.101 21.708 0.067 1.00 85.00 434 SER A O 1
ATOM 3401 N N . VAL A 1 435 ? -27.233 19.734 0.665 1.00 85.62 435 VAL A N 1
ATOM 3402 C CA . VAL A 1 435 ? -28.203 18.929 -0.105 1.00 85.62 435 VAL A CA 1
ATOM 3403 C C . VAL A 1 435 ? -29.634 19.135 0.404 1.00 85.62 435 VAL A C 1
ATOM 3405 O O . VAL A 1 435 ? -30.555 19.246 -0.400 1.00 85.62 435 VAL A O 1
ATOM 3408 N N . LYS A 1 436 ? -29.848 19.234 1.726 1.00 81.44 436 LYS A N 1
ATOM 3409 C CA . LYS A 1 436 ? -31.173 19.570 2.280 1.00 81.44 436 LYS A CA 1
ATOM 3410 C C . LYS A 1 436 ? -31.622 20.977 1.875 1.00 81.44 436 LYS A C 1
ATOM 3412 O O . LYS A 1 436 ? -32.757 21.128 1.442 1.00 81.44 436 LYS A O 1
ATOM 3417 N N . ALA A 1 437 ? -30.744 21.976 1.971 1.00 78.12 437 ALA A N 1
ATOM 3418 C CA . ALA A 1 437 ? -31.047 23.347 1.561 1.00 78.12 437 ALA A CA 1
ATOM 3419 C C . ALA A 1 437 ? -31.362 23.443 0.058 1.00 78.12 437 ALA A C 1
ATOM 3421 O O . ALA A 1 437 ? -32.359 24.047 -0.317 1.00 78.12 437 ALA A O 1
ATOM 3422 N N . SER A 1 438 ? -30.581 22.770 -0.793 1.00 75.44 438 SER A N 1
ATOM 3423 C CA . SER A 1 438 ? -30.810 22.696 -2.240 1.00 75.44 438 SER A CA 1
ATOM 3424 C C . SER A 1 438 ? -32.153 22.041 -2.586 1.00 75.44 438 SER A C 1
ATOM 3426 O O . SER A 1 438 ? -32.879 22.571 -3.424 1.00 75.44 438 SER A O 1
ATOM 3428 N N . LYS A 1 439 ? -32.542 20.957 -1.898 1.00 76.38 439 LYS A N 1
ATOM 3429 C CA . LYS A 1 439 ? -33.872 20.339 -2.060 1.00 76.38 439 LYS A CA 1
ATOM 3430 C C . LYS A 1 439 ? -35.017 21.271 -1.650 1.00 76.38 439 LYS A C 1
ATOM 3432 O O . LYS A 1 439 ? -36.030 21.309 -2.329 1.00 76.38 439 LYS A O 1
ATOM 3437 N N . VAL A 1 440 ? -34.851 22.048 -0.577 1.00 72.31 440 VAL A N 1
ATOM 3438 C CA . VAL A 1 440 ? -35.854 23.045 -0.152 1.00 72.31 440 VAL A CA 1
ATOM 3439 C C . VAL A 1 440 ? -35.926 24.229 -1.124 1.00 72.31 440 VAL A C 1
ATOM 3441 O O . VAL A 1 440 ? -37.012 24.734 -1.371 1.00 72.31 440 VAL A O 1
ATOM 3444 N N . ALA A 1 441 ? -34.801 24.645 -1.711 1.00 65.75 441 ALA A N 1
ATOM 3445 C CA . ALA A 1 441 ? -34.758 25.725 -2.700 1.00 65.75 441 ALA A CA 1
ATOM 3446 C C . ALA A 1 441 ? -35.292 25.320 -4.089 1.00 65.75 441 ALA A C 1
ATOM 3448 O O . ALA A 1 441 ? -35.703 26.186 -4.854 1.00 65.75 441 ALA A O 1
ATOM 3449 N N . SER A 1 442 ? -35.282 24.023 -4.421 1.00 66.81 442 SER A N 1
ATOM 3450 C CA . SER A 1 442 ? -35.837 23.491 -5.678 1.00 66.81 442 SER A CA 1
ATOM 3451 C C . SER A 1 442 ? -37.312 23.077 -5.571 1.00 66.81 442 SER A C 1
ATOM 3453 O O . SER A 1 442 ? -38.010 23.086 -6.581 1.00 66.81 442 SER A O 1
ATOM 3455 N N . ASP A 1 443 ? -37.824 22.801 -4.366 1.00 63.16 443 ASP A N 1
ATOM 3456 C CA . ASP A 1 443 ? -39.256 22.588 -4.095 1.00 63.16 443 ASP A CA 1
ATOM 3457 C C . ASP A 1 443 ? -40.017 23.927 -3.966 1.00 63.16 443 ASP A C 1
ATOM 3459 O O . ASP A 1 443 ? -40.558 24.289 -2.917 1.00 63.16 443 ASP A O 1
ATOM 3463 N N . ILE A 1 444 ? -40.062 24.682 -5.070 1.00 63.66 444 ILE A N 1
ATOM 3464 C CA . ILE A 1 444 ? -40.841 25.929 -5.171 1.00 63.66 444 ILE A CA 1
ATOM 3465 C C . ILE A 1 444 ? -42.357 25.688 -5.146 1.00 63.66 444 ILE A C 1
ATOM 3467 O O . ILE A 1 444 ? -43.124 26.624 -4.937 1.00 63.66 444 ILE A O 1
ATOM 3471 N N . THR A 1 445 ? -42.810 24.441 -5.301 1.00 63.66 445 THR A N 1
ATOM 3472 C CA . THR A 1 445 ? -44.226 24.042 -5.286 1.00 63.66 445 THR A CA 1
ATOM 3473 C C . THR A 1 445 ? -44.953 24.521 -4.027 1.00 63.66 445 THR A C 1
ATOM 3475 O O . THR A 1 445 ? -46.105 24.942 -4.094 1.00 63.66 445 THR A O 1
ATOM 3478 N N . ARG A 1 446 ? -44.260 24.560 -2.881 1.00 59.97 446 ARG A N 1
ATOM 3479 C CA . ARG A 1 446 ? -44.803 25.074 -1.612 1.00 59.97 446 ARG A CA 1
ATOM 3480 C C . ARG A 1 446 ? -45.063 26.583 -1.581 1.00 59.97 446 ARG A C 1
ATOM 3482 O O . ARG A 1 446 ? -45.861 27.019 -0.757 1.00 59.97 446 ARG A O 1
ATOM 3489 N N . PHE A 1 447 ? -44.443 27.374 -2.459 1.00 59.59 447 PHE A N 1
ATOM 3490 C CA . PHE A 1 447 ? -44.724 28.811 -2.570 1.00 59.59 447 PHE A CA 1
ATOM 3491 C C . PHE A 1 447 ? -46.019 29.112 -3.341 1.00 59.59 447 PHE A C 1
ATOM 3493 O O . PHE A 1 447 ? -46.621 30.157 -3.110 1.00 59.59 447 PHE A O 1
ATOM 3500 N N . PHE A 1 448 ? -46.485 28.200 -4.201 1.00 62.16 448 PHE A N 1
ATOM 3501 C CA . PHE A 1 448 ? -47.655 28.421 -5.064 1.00 62.16 448 PHE A CA 1
ATOM 3502 C C . PHE A 1 448 ? -48.986 27.888 -4.501 1.00 62.16 448 PHE A C 1
ATOM 3504 O O . PHE A 1 448 ? -50.029 28.126 -5.096 1.00 62.16 448 PHE A O 1
ATOM 3511 N N . ILE A 1 449 ? -48.989 27.233 -3.332 1.00 60.78 449 ILE A N 1
ATOM 3512 C CA . ILE A 1 449 ? -50.207 26.679 -2.689 1.00 60.78 449 ILE A CA 1
ATOM 3513 C C . ILE A 1 449 ? -51.006 27.754 -1.903 1.00 60.78 449 ILE A C 1
ATOM 3515 O O . ILE A 1 449 ? -52.012 27.461 -1.264 1.00 60.78 449 ILE A O 1
ATOM 3519 N N . ARG A 1 450 ? -50.598 29.031 -1.958 1.00 55.94 450 ARG A N 1
ATOM 3520 C CA . ARG A 1 450 ? -51.377 30.164 -1.426 1.00 55.94 450 ARG A CA 1
ATOM 3521 C C . ARG A 1 450 ? -51.870 31.090 -2.538 1.00 55.94 450 ARG A C 1
ATOM 3523 O O . ARG A 1 450 ? -51.236 32.110 -2.813 1.00 55.94 450 ARG A O 1
ATOM 3530 N N . LYS A 1 451 ? -53.043 30.772 -3.084 1.00 47.38 451 LYS A N 1
ATOM 3531 C CA . LYS A 1 451 ? -54.072 31.744 -3.479 1.00 47.38 451 LYS A CA 1
ATOM 3532 C C . LYS A 1 451 ? -55.432 31.068 -3.581 1.00 47.38 451 LYS A C 1
ATOM 3534 O O . LYS A 1 451 ? -55.458 29.936 -4.101 1.00 47.38 451 LYS A O 1
#

Solvent-accessible surface area (backbone atoms only — not comparable to full-atom values): 28148 Å² total; per-residue (Å²): 142,84,83,85,87,82,88,83,88,85,80,90,87,86,88,86,90,87,86,87,89,89,88,89,88,89,84,86,88,84,84,88,76,79,85,81,77,83,85,81,77,81,61,65,42,67,32,95,90,72,57,47,76,26,58,64,88,49,70,39,31,92,72,68,68,48,70,55,87,87,71,96,70,93,72,80,88,78,78,80,79,80,91,76,84,85,83,82,91,82,92,81,90,80,83,89,78,90,78,89,73,78,67,76,74,80,73,71,58,73,62,53,24,36,30,40,37,61,84,52,74,41,35,40,38,23,40,64,85,66,50,77,65,82,44,63,48,43,62,62,42,65,73,72,63,50,59,84,89,43,61,59,63,44,73,76,25,69,71,35,30,52,52,53,51,52,33,41,53,49,48,67,71,46,56,51,49,54,52,46,52,45,16,73,60,63,51,75,23,72,33,53,68,58,40,51,51,52,57,54,70,72,46,77,85,73,91,49,73,46,74,62,53,50,71,67,56,45,33,50,54,19,55,51,49,8,62,74,50,66,31,44,74,47,80,28,53,68,83,62,85,81,65,80,82,71,88,75,83,89,85,87,90,86,92,86,90,86,85,90,82,86,85,80,94,70,92,71,82,73,76,83,73,75,64,62,45,51,33,18,19,36,64,88,70,44,29,23,10,75,59,78,64,45,74,18,58,80,76,71,52,67,57,66,24,37,34,60,42,71,69,40,47,50,55,40,36,37,26,55,29,70,69,54,36,50,49,56,51,36,74,39,47,64,32,32,11,80,88,75,70,47,55,24,44,58,53,38,53,55,48,55,76,40,59,62,85,53,30,53,64,64,37,60,80,40,85,61,49,81,54,56,68,70,58,53,52,44,42,37,75,61,57,53,63,72,71,33,32,42,83,43,52,72,48,47,43,95,78,71,34,41,46,52,49,68,84,38,50,42,42,25,27,40,65,59,45,51,53,50,52,52,51,52,51,52,53,54,50,50,51,55,49,51,55,51,51,51,54,59,70,67,51,55,69,75,72,67,77,76,124

InterPro domains:
  IPR001876 Zinc finger, RanBP2-type [PF00641] (43-69)
  IPR001876 Zinc finger, RanBP2-type [PS01358] (45-64)
  IPR001876 Zinc finger, RanBP2-type [PS50199] (41-70)
  IPR001876 Zinc finger, RanBP2-type [SM00547] (43-67)
  IPR002711 HNH endonuclease [PF01844] (386-422)
  IPR003615 HNH nuclease [SM00507] (367-418)
  IPR003615 HNH nuclease [cd00085] (382-421)
  IPR036443 Zinc finger, RanBP2-type superfamily [SSF90209] (41-68)

Foldseek 3Di:
DDDDDDDDDDDDDDDDDDDDDDDDDDDDDDDDDDDDDDDDDADWDQDQLPRDTHGPVDQADPQPRHGDDPDDDDDDDDPDDDDDDDDDDDDDDDDDDDDPPPPPPLDQAPQKWWAATLPDQKIFIAGNVRGGPSAIDRLVCVVVVVCVPHDVSCVVHPNNVVQSNQQSVQLVVDALLLVNVRNNVRDIDSHSVVSVVVVVVPDDDDPDLDAAQELVNLQVVQVVLLVVQVHDKDKAWDDDPPPPPPPDDDDDDDDDDDDDDDDDDDPDPDDDDTPIHIWHAGPVRFTAASQPRHGADPPDDSNVRNHNDPVSVLQNCLRHPPVSVVVSQCVRNVLQAPVPRDNQVVLLVVLQPDDLVCNLVSCCPDPNVPPDPVLSVVCSVHRDSVSFKDKDFQDHSVNPSGYRDSSGIHIHTPVRVVVVVVVVVVVVVVVVVVVVVVVVVVPCVVVPPPD

Sequence (451 aa):
PDRGFSPQLKRLRTPKSQSAGHQSSPRSLFPLSAPRTLPEPKEAWGCEACTYSNSSLLPYCEMCEGPRSSSSSIKPDCRAESCLSSPADANGDDEDDDGDDASPAQLIYPGLQFCASQYTDRIYVYTKDGAPLNLSFIPLDIKLTNWDDLPEAFSRCRENRIQVLRFVQDWSSLAAMKQKLLQRSGLLCHSPTLGLQQLAATQRPHSSTKRYLSRDEVAQASLSKAREEGGQVRLVTKENVFTKRRSGSSQTPPAAERQDKQPCKAEEEQPSSESSYLQAVDSHGVPLCLSCQEACPTSGGAWDTRFCSQRCQEEFQLRSSQTYMRSRVLEAEQGVCQHCGLHAHELFLKVRDAPPSQRKEMLENTWLAQLSLKQLNEMIRAPVEGHFWQVDHIRPVYKGGGQCSLDNLQTLCTVCHRSRTAQQARERSQMRKSVKASKVASDITRFFIRK

Radius of gyration: 33.85 Å; Cα contacts (8 Å, |Δi|>4): 513; chains: 1; bounding box: 112×79×92 Å

pLDDT: mean 74.64, std 24.6, range [22.09, 98.31]

Secondary structure (DSSP, 8-state):
------PPPPPP-------------------PPPPPPP-----EEE-TTT--EEETT-SB-TTT-PBP----------------------------------PPP----TT-EEEE-SSSS-EEEE-TTS-EEEEEE-HHHHHTT--TTS-HHHHS-HHHHHHHHHHHHHHHHS-HHHHHHHHHHT--BSSHHHHHHHHHHTS-------SS--HHHHHHHHHHHHHHTT-EEEEE----TTGGGS------------------------------EEEEE-TTS-BB-TTT-SBPP-SS-TTGGG-SSHHHHHHHHHHH-HHHHHHHHHHHHTTB-TTT--BHHHHHHHHHHS-TTTHHHHHHTSGGGGS-HHHHHHHHHS--GGGTEEEEESS-GGGT--S--GGGEEEEEHHHHHHHHHHHHHHHHHHHHHHHHHHHHH-GGGGSS--

Nearest PDB structures (foldseek):
  5mkw-assembly2_B  TM=9.169E-01  e=3.382E-12  Homo sapiens
  2cr8-assembly1_A  TM=5.241E-01  e=3.423E+00  Homo sapiens

Mean predicted aligned error: 17.23 Å